Protein AF-A0AAU1R7R8-F1 (afdb_monomer)

Nearest PDB structures (foldseek):
  7cbn-assembly1_A  TM=7.088E-01  e=3.903E-16  Akkermansia muciniphila ATCC BAA-835
  5bro-assembly1_A-2  TM=7.499E-01  e=7.956E-14  Homo sapiens
  1o7a-assembly3_E  TM=7.215E-01  e=5.336E-13  Homo sapiens
  3lmy-assembly1_A-2  TM=7.085E-01  e=6.311E-13  Homo sapiens
  2gjx-assembly1_B  TM=6.830E-01  e=4.265E-13  Homo sapiens

Structure (mmCIF, N/CA/C/O backbone):
data_AF-A0AAU1R7R8-F1
#
_entry.id   AF-A0AAU1R7R8-F1
#
loop_
_atom_site.group_PDB
_atom_site.id
_atom_site.type_symbol
_atom_site.label_atom_id
_atom_site.label_alt_id
_atom_site.label_comp_id
_atom_site.label_asym_id
_atom_site.label_entity_id
_atom_site.label_seq_id
_atom_site.pdbx_PDB_ins_code
_atom_site.Cartn_x
_atom_site.Cartn_y
_atom_site.Cartn_z
_atom_site.occupancy
_atom_site.B_iso_or_equiv
_atom_site.auth_seq_id
_atom_site.auth_comp_id
_atom_site.auth_asym_id
_atom_site.auth_atom_id
_atom_site.pdbx_PDB_model_num
ATOM 1 N N . MET A 1 1 ? -66.236 19.841 -55.325 1.00 44.25 1 MET A N 1
ATOM 2 C CA . MET A 1 1 ? -66.034 19.685 -56.785 1.00 44.25 1 MET A CA 1
ATOM 3 C C . MET A 1 1 ? -65.701 21.058 -57.347 1.00 44.25 1 MET A C 1
ATOM 5 O O . MET A 1 1 ? -66.390 21.982 -56.932 1.00 44.25 1 MET A O 1
ATOM 9 N N . LYS A 1 2 ? -64.715 21.169 -58.260 1.00 31.19 2 LYS A N 1
ATOM 10 C CA . LYS A 1 2 ? -64.078 22.406 -58.794 1.00 31.19 2 LYS A CA 1
ATOM 11 C C . LYS A 1 2 ? -62.864 22.861 -57.959 1.00 31.19 2 LYS A C 1
ATOM 13 O O . LYS A 1 2 ? -62.987 22.925 -56.746 1.00 31.19 2 LYS A O 1
ATOM 18 N N . LEU A 1 3 ? -61.684 23.166 -58.505 1.00 31.12 3 LEU A N 1
ATOM 19 C CA . LEU A 1 3 ? -61.223 23.352 -59.894 1.00 31.12 3 LEU A CA 1
ATOM 20 C C . LEU A 1 3 ? -59.675 23.210 -59.940 1.00 31.12 3 LEU A C 1
ATOM 22 O O . LEU A 1 3 ? -59.038 23.505 -58.928 1.00 31.12 3 LEU A O 1
ATOM 26 N N . PRO A 1 4 ? -59.065 22.823 -61.080 1.00 43.25 4 PRO A N 1
ATOM 27 C CA . PRO A 1 4 ? -57.619 22.853 -61.305 1.00 43.25 4 PRO A CA 1
ATOM 28 C C . PRO A 1 4 ? -57.137 24.091 -62.098 1.00 43.25 4 PRO A C 1
ATOM 30 O O . PRO A 1 4 ? -57.886 24.661 -62.881 1.00 43.25 4 PRO A O 1
ATOM 33 N N . VAL A 1 5 ? -55.845 24.398 -61.903 1.00 35.56 5 VAL A N 1
ATOM 34 C CA . VAL A 1 5 ? -54.787 24.791 -62.873 1.00 35.56 5 VAL A CA 1
ATOM 35 C C . VAL A 1 5 ? -54.977 26.016 -63.790 1.00 35.56 5 VAL A C 1
ATOM 37 O O . VAL A 1 5 ? -55.821 26.017 -64.677 1.00 35.56 5 VAL A O 1
ATOM 40 N N . ALA A 1 6 ? -54.011 26.950 -63.719 1.00 33.62 6 ALA A N 1
ATOM 41 C CA . ALA A 1 6 ? -53.386 27.578 -64.894 1.00 33.62 6 ALA A CA 1
ATOM 42 C C . ALA A 1 6 ? -51.963 28.106 -64.588 1.00 33.62 6 ALA A C 1
ATOM 44 O O . ALA A 1 6 ? -51.701 28.660 -63.524 1.00 33.62 6 ALA A O 1
ATOM 45 N N . PHE A 1 7 ? -51.071 27.883 -65.556 1.00 33.09 7 PHE A N 1
ATOM 46 C CA . PHE A 1 7 ? -49.653 28.252 -65.670 1.00 33.09 7 PHE A CA 1
ATOM 47 C C . PHE A 1 7 ? -49.442 29.743 -66.010 1.00 33.09 7 PHE A C 1
ATOM 49 O O . PHE A 1 7 ? -50.299 30.347 -66.650 1.00 33.09 7 PHE A O 1
ATOM 56 N N . GLY A 1 8 ? -48.247 30.286 -65.740 1.00 29.31 8 GLY A N 1
ATOM 57 C CA . GLY A 1 8 ? -47.770 31.520 -66.385 1.00 29.31 8 GLY A CA 1
ATOM 58 C C . GLY A 1 8 ? -46.436 32.037 -65.839 1.00 29.31 8 GLY A C 1
ATOM 59 O O . GLY A 1 8 ? -46.322 32.324 -64.655 1.00 29.31 8 GLY A O 1
ATOM 60 N N . ALA A 1 9 ? -45.427 32.131 -66.705 1.00 31.39 9 ALA A N 1
ATOM 61 C CA . ALA A 1 9 ? -44.036 32.460 -66.401 1.00 31.39 9 ALA A CA 1
ATOM 62 C C . ALA A 1 9 ? -43.653 33.918 -66.748 1.00 31.39 9 ALA A C 1
ATOM 64 O O . ALA A 1 9 ? -44.337 34.567 -67.531 1.00 31.39 9 ALA A O 1
ATOM 65 N N . LEU A 1 10 ? -42.459 34.304 -66.265 1.00 30.39 10 LEU A N 1
ATOM 66 C CA . LEU A 1 10 ? -41.498 35.294 -66.798 1.00 30.39 10 LEU A CA 1
ATOM 67 C C . LEU A 1 10 ? -41.725 36.811 -66.608 1.00 30.39 10 LEU A C 1
ATOM 69 O O . LEU A 1 10 ? -42.602 37.416 -67.207 1.00 30.39 10 LEU A O 1
ATOM 73 N N . GLY A 1 11 ? -40.721 37.426 -65.962 1.00 27.00 11 GLY A N 1
ATOM 74 C CA . GLY A 1 11 ? -40.004 38.584 -66.516 1.00 27.00 11 GLY A CA 1
ATOM 75 C C . GLY A 1 11 ? -40.272 39.946 -65.867 1.00 27.00 11 GLY A C 1
ATOM 76 O O . GLY A 1 11 ? -41.370 40.475 -65.967 1.00 27.00 11 GLY A O 1
ATOM 77 N N . GLY A 1 12 ? -39.237 40.569 -65.289 1.00 30.03 12 GLY A N 1
ATOM 78 C CA . GLY A 1 12 ? -39.280 41.994 -64.932 1.00 30.03 12 GLY A CA 1
ATOM 79 C C . GLY A 1 12 ? -38.173 42.446 -63.980 1.00 30.03 12 GLY A C 1
ATOM 80 O O . GLY A 1 12 ? -38.240 42.196 -62.785 1.00 30.03 12 GLY A O 1
ATOM 81 N N . LEU A 1 13 ? -37.155 43.100 -64.540 1.00 30.23 13 LEU A N 1
ATOM 82 C CA . LEU A 1 13 ? -35.967 43.673 -63.897 1.00 30.23 13 LEU A CA 1
ATOM 83 C C . LEU A 1 13 ? -36.256 44.996 -63.142 1.00 30.23 13 LEU A C 1
ATOM 85 O O . LEU A 1 13 ? -37.151 45.737 -63.531 1.00 30.23 13 LEU A O 1
ATOM 89 N N . LEU A 1 14 ? -35.331 45.332 -62.225 1.00 29.95 14 LEU A N 1
ATOM 90 C CA . LEU A 1 14 ? -34.889 46.674 -61.776 1.00 29.95 14 LEU A CA 1
ATOM 91 C C . LEU A 1 14 ? -35.801 47.532 -60.872 1.00 29.95 14 LEU A C 1
ATOM 93 O O . LEU A 1 14 ? -36.750 48.147 -61.339 1.00 29.95 14 LEU A O 1
ATOM 97 N N . LEU A 1 15 ? -35.336 47.783 -59.637 1.00 30.42 15 LEU A N 1
ATOM 98 C CA . LEU A 1 15 ? -34.862 49.124 -59.247 1.00 30.42 15 LEU A CA 1
ATOM 99 C C . LEU A 1 15 ? -33.978 49.079 -57.983 1.00 30.42 15 LEU A C 1
ATOM 101 O O . LEU A 1 15 ? -34.326 48.463 -56.979 1.00 30.42 15 LEU A O 1
ATOM 105 N N . CYS A 1 16 ? -32.828 49.751 -58.049 1.00 30.08 16 CYS A N 1
ATOM 106 C CA . CYS A 1 16 ? -31.901 49.983 -56.943 1.00 30.08 16 CYS A CA 1
ATOM 107 C C . CYS A 1 16 ? -32.444 51.024 -55.950 1.00 30.08 16 CYS A C 1
ATOM 109 O O . CYS A 1 16 ? -32.874 52.089 -56.381 1.00 30.08 16 CYS A O 1
ATOM 111 N N . ALA A 1 17 ? -32.275 50.792 -54.644 1.00 34.56 17 ALA A N 1
ATOM 112 C CA . ALA A 1 17 ? -31.992 51.845 -53.662 1.00 34.56 17 ALA A CA 1
ATOM 113 C C . ALA A 1 17 ? -31.405 51.227 -52.381 1.00 34.56 17 ALA A C 1
ATOM 115 O O . ALA A 1 17 ? -31.985 50.325 -51.781 1.00 34.56 17 ALA A O 1
ATOM 116 N N . ALA A 1 18 ? -30.223 51.700 -51.997 1.00 38.34 18 ALA A N 1
ATOM 117 C CA . ALA A 1 18 ? -29.462 51.267 -50.834 1.00 38.34 18 ALA A CA 1
ATOM 118 C C . ALA A 1 18 ? -30.016 51.865 -49.533 1.00 38.34 18 ALA A C 1
ATOM 120 O O . ALA A 1 18 ? -30.247 53.069 -49.494 1.00 38.34 18 ALA A O 1
ATOM 121 N N . VAL A 1 19 ? -30.108 51.075 -48.453 1.00 35.91 19 VAL A N 1
ATOM 122 C CA . VAL A 1 19 ? -30.115 51.593 -47.072 1.00 35.91 19 VAL A CA 1
ATOM 123 C C . VAL A 1 19 ? -29.384 50.626 -46.128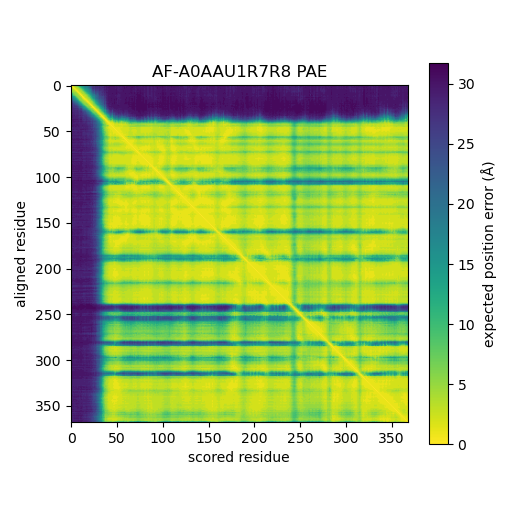 1.00 35.91 19 VAL A C 1
ATOM 125 O O . VAL A 1 19 ? -29.780 49.481 -45.956 1.00 35.91 19 VAL A O 1
ATOM 128 N N . ALA A 1 20 ? -28.302 51.160 -45.554 1.00 35.00 20 ALA A N 1
ATOM 129 C CA . ALA A 1 20 ? -27.647 50.882 -44.274 1.00 35.00 20 ALA A CA 1
ATOM 130 C C . ALA A 1 20 ? -27.518 49.429 -43.768 1.00 35.00 20 ALA A C 1
ATOM 132 O O . ALA A 1 20 ? -28.454 48.815 -43.262 1.00 35.00 20 ALA A O 1
ATOM 133 N N . ALA A 1 21 ? -26.269 48.959 -43.744 1.00 40.81 21 ALA A N 1
ATOM 134 C CA . ALA A 1 21 ? -25.833 47.878 -42.875 1.00 40.81 21 ALA A CA 1
ATOM 135 C C . ALA A 1 21 ? -25.904 48.314 -41.399 1.00 40.81 21 ALA A C 1
ATOM 137 O O . ALA A 1 21 ? -25.205 49.240 -40.990 1.00 40.81 21 ALA A O 1
ATOM 138 N N . SER A 1 22 ? -26.686 47.601 -40.588 1.00 37.16 22 SER A N 1
ATOM 139 C CA . SER A 1 22 ? -26.491 47.544 -39.138 1.00 37.16 22 SER A CA 1
ATOM 140 C C . SER A 1 22 ? -26.213 46.097 -38.739 1.00 37.16 22 SER A C 1
ATOM 142 O O . SER A 1 22 ? -27.110 45.255 -38.705 1.00 37.16 22 SER A O 1
ATOM 144 N N . SER A 1 23 ? -24.947 45.798 -38.466 1.00 40.59 23 SER A N 1
ATOM 145 C CA . SER A 1 23 ? -24.507 44.535 -37.883 1.00 40.59 23 SER A CA 1
ATOM 146 C C . SER A 1 23 ? -24.942 44.464 -36.417 1.00 40.59 23 SER A C 1
ATOM 148 O O . SER A 1 23 ? -24.311 45.074 -35.553 1.00 40.59 23 SER A O 1
ATOM 150 N N . ALA A 1 24 ? -26.001 43.713 -36.125 1.00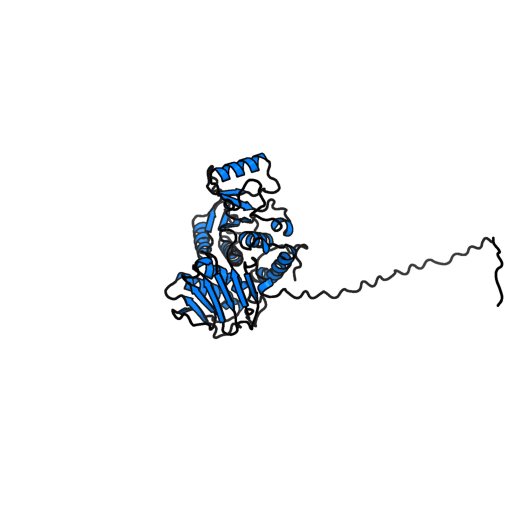 38.12 24 ALA A N 1
ATOM 151 C CA . ALA A 1 24 ? -26.260 43.235 -34.773 1.00 38.12 24 ALA A CA 1
ATOM 152 C C . ALA A 1 24 ? -25.448 41.944 -34.561 1.00 38.12 24 ALA A C 1
ATOM 154 O O . ALA A 1 24 ? -25.589 4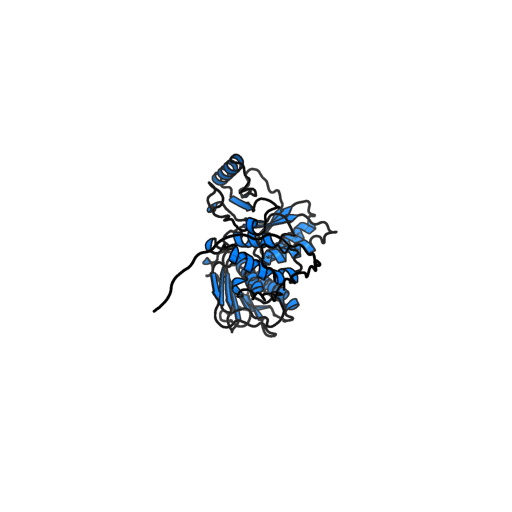1.016 -35.362 1.00 38.12 24 ALA A O 1
ATOM 155 N N . PRO A 1 25 ? -24.588 41.840 -33.534 1.00 42.41 25 PRO A N 1
ATOM 156 C CA . PRO A 1 25 ? -23.961 40.569 -33.227 1.00 42.41 25 PRO A CA 1
ATOM 157 C C . PRO A 1 25 ? -25.031 39.634 -32.658 1.00 42.41 25 PRO A C 1
ATOM 159 O O . PRO A 1 25 ? -25.711 39.957 -31.683 1.00 42.41 25 PRO A O 1
ATOM 162 N N . ALA A 1 26 ? -25.176 38.465 -33.279 1.00 40.75 26 ALA A N 1
ATOM 163 C CA . ALA A 1 26 ? -25.885 37.342 -32.696 1.00 40.75 26 ALA A CA 1
ATOM 164 C C . ALA A 1 26 ? -25.182 36.976 -31.382 1.00 40.75 26 ALA A C 1
ATOM 166 O O . ALA A 1 26 ? -24.113 36.365 -31.376 1.00 40.75 26 ALA A O 1
ATOM 167 N N . GLY A 1 27 ? -25.762 37.401 -30.260 1.00 38.25 27 GLY A N 1
ATOM 168 C CA . GLY A 1 27 ? -25.373 36.929 -28.943 1.00 38.25 27 GLY A CA 1
ATOM 169 C C . GLY A 1 27 ? -25.671 35.440 -28.862 1.00 38.25 27 GLY A C 1
ATOM 170 O O . GLY A 1 27 ? -26.793 35.043 -28.558 1.00 38.25 27 GLY A O 1
ATOM 171 N N . HIS A 1 28 ? -24.668 34.610 -29.151 1.00 42.62 28 HIS A N 1
ATOM 172 C CA . HIS A 1 28 ? -24.664 33.225 -28.715 1.00 42.62 28 HIS A CA 1
ATOM 173 C C . HIS A 1 28 ? -24.770 33.240 -27.190 1.00 42.62 28 HIS A C 1
ATOM 175 O O . HIS A 1 28 ? -23.800 33.522 -26.486 1.00 42.62 28 HIS A O 1
ATOM 181 N N . LEU A 1 29 ? -25.969 32.953 -26.684 1.00 40.88 29 LEU A N 1
ATOM 182 C CA . LEU A 1 29 ? -26.175 32.533 -25.309 1.00 40.88 29 LEU A CA 1
ATOM 183 C C . LEU A 1 29 ? -25.394 31.227 -25.128 1.00 40.88 29 LEU A C 1
ATOM 185 O O . LEU A 1 29 ? -25.905 30.135 -25.366 1.00 40.88 29 LEU A O 1
ATOM 189 N N . LEU A 1 30 ? -24.123 31.349 -24.746 1.00 43.97 30 LEU A N 1
ATOM 190 C CA . LEU A 1 30 ? -23.393 30.280 -24.090 1.00 43.97 30 LEU A CA 1
ATOM 191 C C . LEU A 1 30 ? -24.144 30.020 -22.788 1.00 43.97 30 LEU A C 1
ATOM 193 O O . LEU A 1 30 ? -23.977 30.737 -21.803 1.00 43.97 30 LEU A O 1
ATOM 197 N N . GLY A 1 31 ? -25.034 29.029 -22.814 1.00 38.53 31 GLY A N 1
ATOM 198 C CA . GLY A 1 31 ? -25.592 28.467 -21.599 1.00 38.53 31 GLY A CA 1
ATOM 199 C C . GLY A 1 31 ? -24.421 28.082 -20.707 1.00 38.53 31 GLY A C 1
ATOM 200 O O . GLY A 1 31 ? -23.632 27.209 -21.064 1.00 38.53 31 GLY A O 1
ATOM 201 N N . SER A 1 32 ? -24.275 28.784 -19.585 1.00 48.25 32 SER A N 1
ATOM 202 C CA . SER A 1 32 ? -23.367 28.395 -18.516 1.00 48.25 32 SER A CA 1
ATOM 203 C C . SER A 1 32 ? -23.783 26.994 -18.084 1.00 48.25 32 SER A C 1
ATOM 205 O O . SER A 1 32 ? -24.792 26.819 -17.398 1.00 48.25 32 SER A O 1
ATOM 207 N N . ALA A 1 33 ? -23.072 25.978 -18.575 1.00 50.25 33 ALA A N 1
ATOM 208 C CA . ALA A 1 33 ? -23.230 24.625 -18.090 1.00 50.25 33 ALA A CA 1
ATOM 209 C C . ALA A 1 33 ? -22.850 24.671 -16.611 1.00 50.25 33 ALA A C 1
ATOM 211 O O . ALA A 1 33 ? -21.684 24.875 -16.268 1.00 50.25 33 ALA A O 1
ATOM 212 N N . ALA A 1 34 ? -23.852 24.554 -15.737 1.00 42.47 34 ALA A N 1
ATOM 213 C CA . ALA A 1 34 ? -23.620 24.418 -14.311 1.00 42.47 34 ALA A CA 1
ATOM 214 C C . ALA A 1 34 ? -22.564 23.317 -14.108 1.00 42.47 34 ALA A C 1
ATOM 216 O O . ALA A 1 34 ? -22.667 22.269 -14.757 1.00 42.47 34 ALA A O 1
ATOM 217 N N . PRO A 1 35 ? -21.536 23.535 -13.268 1.00 47.06 35 PRO A N 1
ATOM 218 C CA . PRO A 1 35 ? -20.501 22.537 -13.067 1.00 47.06 35 PRO A CA 1
ATOM 219 C C . PRO A 1 35 ? -21.172 21.239 -12.622 1.00 47.06 35 PRO A C 1
ATOM 221 O O . PRO A 1 35 ? -21.843 21.197 -11.587 1.00 47.06 35 PRO A O 1
ATOM 224 N N . VAL A 1 36 ? -21.028 20.188 -13.431 1.00 49.47 36 VAL A N 1
ATOM 225 C CA . VAL A 1 36 ? -21.497 18.849 -13.083 1.00 49.47 36 VAL A CA 1
ATOM 226 C C . VAL A 1 36 ? -20.753 18.460 -11.812 1.00 49.47 36 VAL A C 1
ATOM 228 O O . VAL A 1 36 ? -19.554 18.184 -11.846 1.00 49.47 36 VAL A O 1
ATOM 231 N N . ARG A 1 37 ? -21.444 18.480 -10.666 1.00 52.53 37 ARG A N 1
ATOM 232 C CA . ARG A 1 37 ? -20.893 17.973 -9.408 1.00 52.53 37 ARG A CA 1
ATOM 233 C C . ARG A 1 37 ? -20.656 16.480 -9.585 1.00 52.53 37 ARG A C 1
ATOM 235 O O . ARG A 1 37 ? -21.591 15.689 -9.480 1.00 52.53 37 ARG A O 1
ATOM 242 N N . ARG A 1 38 ? -19.414 16.090 -9.873 1.00 59.66 38 ARG A N 1
ATOM 243 C CA . ARG A 1 38 ? -19.038 14.677 -9.925 1.00 59.66 38 ARG A CA 1
ATOM 244 C C . ARG A 1 38 ? -19.156 14.099 -8.521 1.00 59.66 38 ARG A C 1
ATOM 246 O O . ARG A 1 38 ? -18.477 14.535 -7.593 1.00 59.66 38 ARG A O 1
ATOM 253 N N . THR A 1 39 ? -20.034 13.119 -8.358 1.00 64.25 39 THR A N 1
ATOM 254 C CA . THR A 1 39 ? -20.097 12.318 -7.138 1.00 64.25 39 THR A CA 1
ATOM 255 C C . THR A 1 39 ? -18.871 11.415 -7.088 1.00 64.25 39 THR A C 1
ATOM 257 O O . THR A 1 39 ? -18.620 10.668 -8.032 1.00 64.25 39 THR A O 1
ATOM 260 N N . ALA A 1 40 ? -18.100 11.472 -6.001 1.00 68.44 40 ALA A N 1
ATOM 261 C CA . ALA A 1 40 ? -16.952 10.587 -5.828 1.00 68.44 40 ALA A CA 1
ATOM 262 C C . ALA A 1 40 ? -17.398 9.102 -5.834 1.00 68.44 40 ALA A C 1
ATOM 264 O O . ALA A 1 40 ? -18.456 8.813 -5.266 1.00 68.44 40 ALA A O 1
ATOM 265 N N . PRO A 1 41 ? -16.601 8.159 -6.392 1.00 79.12 41 PRO A N 1
ATOM 266 C CA . PRO A 1 41 ? -16.937 6.724 -6.461 1.00 79.12 41 PRO A CA 1
ATOM 267 C C . PRO A 1 41 ? -17.309 6.120 -5.101 1.00 79.12 41 PRO A C 1
ATOM 269 O O . PRO A 1 41 ? -17.001 6.713 -4.074 1.00 79.12 41 PRO A O 1
ATOM 272 N N . ALA A 1 42 ? -17.909 4.933 -5.013 1.00 88.19 42 ALA A N 1
ATOM 273 C CA . ALA A 1 42 ? -18.136 4.318 -3.696 1.00 88.19 42 ALA A CA 1
ATOM 274 C C . ALA A 1 42 ? -16.796 4.048 -2.962 1.00 88.19 42 ALA A C 1
ATOM 276 O O . ALA A 1 42 ? -15.793 3.809 -3.632 1.00 88.19 42 ALA A O 1
ATOM 277 N N . PRO A 1 43 ? -16.719 4.052 -1.614 1.00 89.50 43 PRO A N 1
ATOM 278 C CA . PRO A 1 43 ? -15.447 3.958 -0.878 1.00 89.50 43 PRO A CA 1
ATOM 279 C C . PRO A 1 43 ? -14.515 2.811 -1.310 1.00 89.50 43 PRO A C 1
ATOM 281 O O . PRO A 1 43 ? -13.334 3.043 -1.563 1.00 89.50 43 PRO A O 1
ATOM 284 N N . TYR A 1 44 ? -15.043 1.595 -1.484 1.00 93.50 44 TYR A N 1
ATOM 285 C CA . TYR A 1 44 ? -14.264 0.440 -1.957 1.00 93.50 44 TYR A CA 1
ATOM 286 C C . TYR A 1 44 ? -13.784 0.582 -3.407 1.00 93.50 44 TYR A C 1
ATOM 288 O O . TYR A 1 44 ? -12.729 0.067 -3.764 1.00 93.50 44 TYR A O 1
ATOM 296 N N . GLN A 1 45 ? -14.509 1.346 -4.225 1.00 91.69 45 GLN A N 1
ATOM 297 C CA . GLN A 1 45 ? -14.137 1.692 -5.596 1.00 91.69 45 GLN A CA 1
ATOM 298 C C . GLN A 1 45 ? -13.177 2.884 -5.658 1.00 91.69 45 GLN A C 1
ATOM 300 O O . GLN A 1 45 ? -13.019 3.457 -6.724 1.00 91.69 45 GLN A O 1
ATOM 305 N N . ARG A 1 46 ? -12.569 3.312 -4.543 1.00 93.44 46 ARG A N 1
ATOM 306 C CA . ARG A 1 46 ? -11.521 4.351 -4.525 1.00 93.44 46 ARG A CA 1
ATOM 307 C C . ARG A 1 46 ? -10.135 3.780 -4.242 1.00 93.44 46 ARG A C 1
ATOM 309 O O . ARG A 1 46 ? -9.160 4.521 -4.323 1.00 93.44 46 ARG A O 1
ATOM 316 N N . ILE A 1 47 ? -10.034 2.502 -3.872 1.00 97.25 47 ILE A N 1
ATOM 317 C CA . ILE A 1 47 ? -8.779 1.901 -3.411 1.00 97.25 47 ILE A CA 1
ATOM 318 C C . ILE A 1 47 ? -7.820 1.725 -4.596 1.00 97.25 47 ILE A C 1
ATOM 320 O O . ILE A 1 47 ? -8.185 1.183 -5.641 1.00 97.25 47 ILE A O 1
ATOM 324 N N . VAL A 1 48 ? -6.582 2.181 -4.412 1.00 97.69 48 VAL A N 1
ATOM 325 C CA . VAL A 1 48 ? -5.465 1.962 -5.337 1.00 97.69 48 VAL A CA 1
ATOM 326 C C . VAL A 1 48 ? -4.307 1.342 -4.551 1.00 97.69 48 VAL A C 1
ATOM 328 O O . VAL A 1 48 ? -3.888 1.922 -3.548 1.00 97.69 48 VAL A O 1
ATOM 331 N N . PRO A 1 49 ? -3.733 0.204 -4.960 1.00 98.44 49 PRO A N 1
ATOM 332 C CA . PRO A 1 49 ? -4.184 -0.696 -6.026 1.00 98.44 49 PRO A CA 1
ATOM 333 C C . PRO A 1 49 ? -5.600 -1.259 -5.840 1.00 98.44 49 PRO A C 1
ATOM 335 O O . PRO A 1 49 ? -6.036 -1.433 -4.701 1.00 98.44 49 PRO A O 1
ATOM 338 N N . ALA A 1 50 ? -6.275 -1.603 -6.939 1.00 98.25 50 ALA A N 1
ATOM 339 C CA . ALA A 1 50 ? -7.537 -2.345 -6.932 1.00 98.25 50 ALA A CA 1
ATOM 340 C C . ALA A 1 50 ? -7.361 -3.676 -6.171 1.00 98.25 50 ALA A C 1
ATOM 342 O O . ALA A 1 50 ? -6.483 -4.465 -6.541 1.00 98.25 50 ALA A O 1
ATOM 343 N N . PRO A 1 51 ? -8.142 -3.956 -5.116 1.00 98.25 51 PRO A N 1
ATOM 344 C CA . PRO A 1 51 ? -7.981 -5.201 -4.378 1.00 98.25 51 PRO A CA 1
ATOM 345 C C . PRO A 1 51 ? -8.356 -6.432 -5.205 1.00 98.25 51 PRO A C 1
ATOM 347 O O . PRO A 1 51 ? -9.177 -6.343 -6.117 1.00 98.25 51 PRO A O 1
ATOM 350 N N . ALA A 1 52 ? -7.807 -7.593 -4.840 1.00 97.75 52 ALA A N 1
ATOM 351 C CA . ALA A 1 52 ? -8.145 -8.856 -5.500 1.00 97.75 52 ALA A CA 1
ATOM 352 C C . ALA A 1 52 ? -9.643 -9.205 -5.409 1.00 97.75 52 ALA A C 1
ATOM 354 O O . ALA A 1 52 ? -10.219 -9.694 -6.379 1.00 97.75 52 ALA A O 1
ATOM 355 N N . ALA A 1 53 ? -10.280 -8.929 -4.268 1.00 97.94 53 ALA A N 1
ATOM 356 C CA . ALA A 1 53 ? -11.721 -9.053 -4.090 1.00 97.94 53 ALA A CA 1
ATOM 357 C C . ALA A 1 53 ? -12.256 -8.013 -3.097 1.00 97.94 53 ALA A C 1
ATOM 359 O O . ALA A 1 53 ? -11.652 -7.753 -2.052 1.00 97.94 53 ALA A O 1
ATOM 360 N N . VAL A 1 54 ? -13.433 -7.462 -3.403 1.00 97.69 54 VAL A N 1
ATOM 361 C CA . VAL A 1 54 ? -14.185 -6.553 -2.530 1.00 97.69 54 VAL A CA 1
ATOM 362 C C . VAL A 1 54 ? -15.626 -7.039 -2.394 1.00 97.69 54 VAL A C 1
ATOM 364 O O . VAL A 1 54 ? -16.234 -7.467 -3.370 1.00 97.69 54 VAL A O 1
ATOM 367 N N . ALA A 1 55 ? -16.175 -6.953 -1.187 1.00 97.50 55 ALA A N 1
ATOM 368 C CA . ALA A 1 55 ? -17.571 -7.257 -0.887 1.00 97.50 55 ALA A CA 1
ATOM 369 C C . ALA A 1 55 ? -18.141 -6.151 0.020 1.00 97.50 55 ALA A C 1
ATOM 371 O O . ALA A 1 55 ? -18.149 -6.313 1.241 1.00 97.50 55 ALA A O 1
ATOM 372 N N . PRO A 1 56 ? -18.537 -4.995 -0.545 1.00 96.88 56 PRO A N 1
ATOM 373 C CA . PRO A 1 56 ? -19.186 -3.925 0.213 1.00 96.88 56 PRO A CA 1
ATOM 374 C C . PRO A 1 56 ? -20.531 -4.392 0.785 1.00 96.88 56 PRO A C 1
ATOM 376 O O . PRO A 1 56 ? -21.258 -5.119 0.108 1.00 96.88 56 PRO A O 1
ATOM 379 N N . GLY A 1 57 ? -20.900 -3.939 1.982 1.00 94.06 57 GLY A N 1
ATOM 380 C CA . GLY A 1 57 ? -22.214 -4.236 2.558 1.00 94.06 57 GLY A CA 1
ATOM 381 C C . GLY A 1 57 ? -22.301 -3.981 4.060 1.00 94.06 57 GLY A C 1
ATOM 382 O O . GLY A 1 57 ? -21.288 -3.962 4.747 1.00 94.06 57 GLY A O 1
ATOM 383 N N . GLY A 1 58 ? -23.527 -3.815 4.562 1.00 93.56 58 GLY A N 1
ATOM 384 C CA . GLY A 1 58 ? -23.782 -3.540 5.979 1.00 93.56 58 GLY A CA 1
ATOM 385 C C . GLY A 1 58 ? -23.404 -2.116 6.418 1.00 93.56 58 GLY A C 1
ATOM 386 O O . GLY A 1 58 ? -22.938 -1.306 5.605 1.00 93.56 58 GLY A O 1
ATOM 387 N N . PRO A 1 59 ? -23.651 -1.775 7.693 1.00 94.31 59 PRO A N 1
ATOM 388 C CA . PRO A 1 59 ? -23.162 -0.532 8.277 1.00 94.31 59 PRO A CA 1
ATOM 389 C C . PRO A 1 59 ? -21.631 -0.565 8.408 1.00 94.31 59 PRO A C 1
ATOM 391 O O . PRO A 1 59 ? -21.000 -1.616 8.393 1.00 94.31 59 PRO A O 1
ATOM 394 N N . GLY A 1 60 ? -21.021 0.615 8.486 1.00 94.88 60 GLY A N 1
ATOM 395 C CA . GLY A 1 60 ? -19.580 0.765 8.672 1.00 94.88 60 GLY A CA 1
ATOM 396 C C . GLY A 1 60 ? -19.196 1.112 10.107 1.00 94.88 60 GLY A C 1
ATOM 397 O O . GLY A 1 60 ? -20.054 1.453 10.923 1.00 94.88 60 GLY A O 1
ATOM 398 N N . TYR A 1 61 ? -17.892 1.134 10.381 1.00 96.19 61 TYR A N 1
ATOM 399 C CA . TYR A 1 61 ? -17.365 1.465 11.701 1.00 96.19 61 TYR A CA 1
ATOM 400 C C . TYR A 1 61 ? -16.970 2.942 11.795 1.00 96.19 61 TYR A C 1
ATOM 402 O O . TYR A 1 61 ? -16.149 3.428 11.011 1.00 96.19 61 TYR A O 1
ATOM 410 N N . THR A 1 62 ? -17.507 3.668 12.780 1.00 95.25 62 THR A N 1
ATOM 411 C CA . THR A 1 62 ? -17.142 5.074 13.028 1.00 95.25 62 THR A CA 1
ATOM 412 C C . THR A 1 62 ? -16.115 5.180 14.148 1.00 95.25 62 THR A C 1
ATOM 414 O O . THR A 1 62 ? -16.394 4.834 15.295 1.00 95.25 62 THR A O 1
ATOM 417 N N . LEU A 1 63 ? -14.932 5.718 13.838 1.00 93.38 63 LEU A N 1
ATOM 418 C CA . LEU A 1 63 ? -13.896 5.956 14.842 1.00 93.38 63 LEU A CA 1
ATOM 419 C C . LEU A 1 63 ? -14.328 7.064 15.811 1.00 93.38 63 LEU A C 1
ATOM 421 O O . LEU A 1 63 ? -14.768 8.138 15.394 1.00 93.38 63 LEU A O 1
ATOM 425 N N . GLY A 1 64 ? -14.121 6.830 17.105 1.00 92.56 64 GLY A N 1
ATOM 426 C CA . GLY A 1 64 ? -14.446 7.776 18.167 1.00 92.56 64 GLY A CA 1
ATOM 427 C C . GLY A 1 64 ? -13.392 7.831 19.277 1.00 92.56 64 GLY A C 1
ATOM 428 O O . GLY A 1 64 ? -12.383 7.124 19.230 1.00 92.56 64 GLY A O 1
ATOM 429 N N . PRO A 1 65 ? -13.610 8.656 20.318 1.00 92.94 65 PRO A N 1
ATOM 430 C CA . PRO A 1 65 ? -12.644 8.845 21.406 1.00 92.94 65 PRO A CA 1
ATOM 431 C C . PRO A 1 65 ? -12.293 7.567 22.180 1.00 92.94 65 PRO A C 1
ATOM 433 O O . PRO A 1 65 ? -11.230 7.502 22.791 1.00 92.94 65 PRO A O 1
ATOM 436 N N . ARG A 1 66 ? -13.176 6.558 22.152 1.00 94.06 66 ARG A N 1
ATOM 437 C CA . ARG A 1 66 ? -12.989 5.261 22.822 1.00 94.06 66 ARG A CA 1
ATOM 438 C C . ARG A 1 66 ? -12.421 4.173 21.910 1.00 94.06 66 ARG A C 1
ATOM 440 O O . ARG A 1 66 ? -12.202 3.065 22.381 1.00 94.06 66 ARG A O 1
ATOM 447 N N . THR A 1 67 ? -12.208 4.451 20.624 1.00 95.94 67 THR A N 1
ATOM 448 C CA . THR A 1 67 ? -11.679 3.448 19.697 1.00 95.94 67 THR A CA 1
ATOM 449 C C . THR A 1 67 ? -10.258 3.055 20.100 1.00 95.94 67 THR A C 1
ATOM 451 O O . THR A 1 67 ? -9.373 3.907 20.190 1.00 95.94 67 THR A O 1
ATOM 454 N N . VAL A 1 68 ? -10.040 1.755 20.300 1.00 96.81 68 VAL A N 1
ATOM 455 C CA . VAL A 1 68 ? -8.743 1.147 20.626 1.00 96.81 68 VAL A CA 1
ATOM 456 C C . VAL A 1 68 ? -8.221 0.387 19.409 1.00 96.81 68 VAL A C 1
ATOM 458 O O . VAL A 1 68 ? -8.992 -0.253 18.692 1.00 96.81 68 VAL A O 1
ATOM 461 N N . ILE A 1 69 ? -6.907 0.436 19.182 1.00 98.00 69 ILE A N 1
ATOM 462 C CA . ILE A 1 69 ? -6.228 -0.432 18.216 1.00 98.00 69 ILE A CA 1
ATOM 463 C C . ILE A 1 69 ? -5.645 -1.619 18.982 1.00 98.00 69 ILE A C 1
ATOM 465 O O . ILE A 1 69 ? -4.771 -1.464 19.833 1.00 98.00 69 ILE A O 1
ATOM 469 N N . ARG A 1 70 ? -6.127 -2.818 18.676 1.00 97.88 70 ARG A N 1
ATOM 470 C CA . ARG A 1 70 ? -5.755 -4.069 19.326 1.00 97.88 70 ARG A CA 1
ATOM 471 C C . ARG A 1 70 ? -4.817 -4.877 18.452 1.00 97.88 70 ARG A C 1
ATOM 473 O O . ARG A 1 70 ? -5.200 -5.328 17.377 1.00 97.88 70 ARG A O 1
ATOM 480 N N . THR A 1 71 ? -3.612 -5.142 18.931 1.00 97.81 71 THR A N 1
ATOM 481 C CA . THR A 1 71 ? -2.593 -5.916 18.211 1.00 97.81 71 THR A CA 1
ATOM 482 C C . THR A 1 71 ? -2.445 -7.313 18.792 1.00 97.81 71 THR A C 1
ATOM 484 O O . THR A 1 71 ? -2.757 -7.552 19.961 1.00 97.81 71 THR A O 1
ATOM 487 N N . THR A 1 72 ? -2.025 -8.268 17.966 1.00 95.75 72 THR A N 1
ATOM 488 C CA . THR A 1 72 ? -1.728 -9.633 18.429 1.00 95.75 72 THR A CA 1
ATOM 489 C C . THR A 1 72 ? -0.669 -9.575 19.532 1.00 95.75 72 THR A C 1
ATOM 491 O O . THR A 1 72 ? 0.351 -8.906 19.358 1.00 95.75 72 THR A O 1
ATOM 494 N N . ALA A 1 73 ? -0.935 -10.217 20.672 1.00 94.25 73 ALA A N 1
ATOM 495 C CA . ALA A 1 73 ? -0.026 -10.208 21.815 1.00 94.25 73 ALA A CA 1
ATOM 496 C C . ALA A 1 73 ? 1.301 -10.917 21.510 1.00 94.25 73 ALA A C 1
ATOM 498 O O . ALA A 1 73 ? 1.348 -11.850 20.709 1.00 94.25 73 ALA A O 1
ATOM 499 N N . GLY A 1 74 ? 2.383 -10.466 22.150 1.00 93.31 74 GLY A N 1
ATOM 500 C CA . GLY A 1 74 ? 3.703 -11.090 22.011 1.00 93.31 74 GLY A CA 1
ATOM 501 C C . GLY A 1 74 ? 4.418 -10.782 20.691 1.00 93.31 74 GLY A C 1
ATOM 502 O O . GLY A 1 74 ? 5.470 -11.356 20.419 1.00 93.31 74 GLY A O 1
ATOM 503 N N . SER A 1 75 ? 3.889 -9.861 19.874 1.00 95.56 75 SER A N 1
ATOM 504 C CA . SER A 1 75 ? 4.531 -9.406 18.638 1.00 95.56 75 SER A CA 1
ATOM 505 C C . SER A 1 75 ? 4.781 -7.899 18.650 1.00 95.56 75 SER A C 1
ATOM 507 O O . SER A 1 75 ? 3.925 -7.093 18.271 1.00 95.56 75 SER A O 1
ATOM 509 N N . GLY A 1 76 ? 6.007 -7.512 19.019 1.00 96.75 76 GLY A N 1
ATOM 510 C CA . GLY A 1 76 ? 6.444 -6.111 18.981 1.00 96.75 76 GLY A CA 1
ATOM 511 C C . GLY A 1 76 ? 6.387 -5.498 17.576 1.00 96.75 76 GLY A C 1
ATOM 512 O O . GLY A 1 76 ? 6.129 -4.305 17.429 1.00 96.75 76 GLY A O 1
ATOM 513 N N . GLU A 1 77 ? 6.553 -6.317 16.533 1.00 97.38 77 GLU A N 1
ATOM 514 C CA . GLU A 1 77 ? 6.411 -5.892 15.139 1.00 97.38 77 GLU A CA 1
ATOM 515 C C . GLU A 1 77 ? 4.960 -5.502 14.811 1.00 97.38 77 GLU A C 1
ATOM 517 O O . GLU A 1 77 ? 4.721 -4.425 14.265 1.00 97.38 77 GLU A O 1
ATOM 522 N N . VAL A 1 78 ? 3.971 -6.307 15.220 1.00 98.19 78 VAL A N 1
ATOM 523 C CA . VAL A 1 78 ? 2.550 -5.970 15.017 1.00 98.19 78 VAL A CA 1
ATOM 524 C C . VAL A 1 78 ? 2.140 -4.770 15.868 1.00 98.19 78 VAL A C 1
ATOM 526 O O . VAL A 1 78 ? 1.401 -3.906 15.387 1.00 98.19 78 VAL A O 1
ATOM 529 N N . ARG A 1 79 ? 2.662 -4.657 17.097 1.00 98.12 79 ARG A N 1
ATOM 530 C CA . ARG A 1 79 ? 2.484 -3.455 17.924 1.00 98.12 79 ARG A CA 1
ATOM 531 C C . ARG A 1 79 ? 2.986 -2.202 17.200 1.00 98.12 79 ARG A C 1
ATOM 533 O O . ARG A 1 79 ? 2.275 -1.199 17.162 1.00 98.12 79 ARG A O 1
ATOM 540 N N . ALA A 1 80 ? 4.161 -2.265 16.572 1.00 98.19 80 ALA A N 1
ATOM 541 C CA . ALA A 1 80 ? 4.714 -1.150 15.805 1.00 98.19 80 ALA A CA 1
ATOM 542 C C . ALA A 1 80 ? 3.829 -0.761 14.605 1.00 98.19 80 ALA A C 1
ATOM 544 O O . ALA A 1 80 ? 3.639 0.432 14.364 1.00 98.19 80 ALA A O 1
ATOM 545 N N . ILE A 1 81 ? 3.230 -1.729 13.898 1.00 98.50 81 ILE A N 1
ATOM 546 C CA . ILE A 1 81 ? 2.245 -1.454 12.832 1.00 98.50 81 ILE A CA 1
ATOM 547 C C . ILE A 1 81 ? 1.025 -0.714 13.402 1.00 98.50 81 ILE A C 1
ATOM 549 O O . ILE A 1 81 ? 0.569 0.271 12.817 1.00 98.50 81 ILE A O 1
ATOM 553 N N . GLY A 1 82 ? 0.512 -1.157 14.555 1.00 98.12 82 GLY A N 1
ATOM 554 C CA . GLY A 1 82 ? -0.593 -0.496 15.251 1.00 98.12 82 GLY A CA 1
ATOM 555 C C . GLY A 1 82 ? -0.271 0.952 15.629 1.00 98.12 82 GLY A C 1
ATOM 556 O O . GLY A 1 82 ? -1.077 1.846 15.383 1.00 98.12 82 GLY A O 1
ATOM 557 N N . GLU A 1 83 ? 0.929 1.212 16.154 1.00 98.00 83 GLU A N 1
ATOM 558 C CA . GLU A 1 83 ? 1.369 2.571 16.509 1.00 98.00 83 GLU A CA 1
ATOM 559 C C . GLU A 1 83 ? 1.579 3.459 15.280 1.00 98.00 83 GLU A C 1
ATOM 561 O O . GLU A 1 83 ? 1.240 4.642 15.313 1.00 98.00 83 GLU A O 1
ATOM 566 N N . GLN A 1 84 ? 2.078 2.909 14.170 1.00 95.81 84 GLN A N 1
ATOM 567 C CA . GLN A 1 84 ? 2.167 3.640 12.904 1.00 95.81 84 GLN A CA 1
ATOM 568 C C . GLN A 1 84 ? 0.782 4.045 12.385 1.00 95.81 84 GLN A C 1
ATOM 570 O O . GLN A 1 84 ? 0.594 5.188 11.959 1.00 95.81 84 GLN A O 1
ATOM 575 N N . LEU A 1 85 ? -0.195 3.134 12.453 1.00 95.62 85 LEU A N 1
ATOM 576 C CA . LEU A 1 85 ? -1.583 3.422 12.094 1.00 95.62 85 LEU A CA 1
ATOM 577 C C . LEU A 1 85 ? -2.173 4.511 13.000 1.00 95.62 85 LEU A C 1
ATOM 579 O O . LEU A 1 85 ? -2.720 5.497 12.505 1.00 95.62 85 LEU A O 1
ATOM 583 N N . ALA A 1 86 ? -1.994 4.376 14.316 1.00 96.19 86 ALA A N 1
ATOM 584 C CA . ALA A 1 86 ? -2.448 5.356 15.295 1.00 96.19 86 ALA A CA 1
ATOM 585 C C . ALA A 1 86 ? -1.839 6.741 15.028 1.00 96.19 86 ALA A C 1
ATOM 587 O O . ALA A 1 86 ? -2.551 7.742 14.968 1.00 96.19 86 ALA A O 1
ATOM 588 N N . ALA A 1 87 ? -0.522 6.812 14.811 1.00 93.25 87 ALA A N 1
ATOM 589 C CA . ALA A 1 87 ? 0.201 8.055 14.559 1.00 93.25 87 ALA A CA 1
ATOM 590 C C . ALA A 1 87 ? -0.273 8.777 13.287 1.00 93.25 87 ALA A C 1
ATOM 592 O O . ALA A 1 87 ? -0.301 10.012 13.257 1.00 93.25 87 ALA A O 1
ATOM 593 N N . ALA A 1 88 ? -0.675 8.029 12.252 1.00 86.56 88 ALA A N 1
ATOM 594 C CA . ALA A 1 88 ? -1.221 8.598 11.023 1.00 86.56 88 ALA A CA 1
ATOM 595 C C . ALA A 1 88 ? -2.548 9.340 11.255 1.00 86.56 88 ALA A C 1
ATOM 597 O O . ALA A 1 88 ? -2.838 10.294 10.534 1.00 86.56 88 ALA A O 1
ATOM 598 N N . TRP A 1 89 ? -3.335 8.947 12.261 1.00 87.31 89 TRP A N 1
ATOM 599 C CA . TRP A 1 89 ? -4.666 9.510 12.505 1.00 87.31 89 TRP A CA 1
ATOM 600 C C . TRP A 1 89 ? -4.779 10.366 13.759 1.00 87.31 89 TRP A C 1
ATOM 602 O O . TRP A 1 89 ? -5.608 11.267 13.771 1.00 87.31 89 TRP A O 1
ATOM 612 N N . ARG A 1 90 ? -3.927 10.191 14.775 1.00 90.62 90 ARG A N 1
ATOM 613 C CA . ARG A 1 90 ? -3.885 11.080 15.954 1.00 90.62 90 ARG A CA 1
ATOM 614 C C . ARG A 1 90 ? -3.786 12.552 15.537 1.00 90.62 90 ARG A C 1
ATOM 616 O O . ARG A 1 90 ? -4.486 13.398 16.083 1.00 90.62 90 ARG A O 1
ATOM 623 N N . ARG A 1 91 ? -2.975 12.846 14.511 1.00 80.94 91 ARG A N 1
ATOM 624 C CA . ARG A 1 91 ? -2.806 14.207 13.975 1.00 80.94 91 ARG A CA 1
ATOM 625 C C . ARG A 1 91 ? -4.015 14.698 13.176 1.00 80.94 91 ARG A C 1
ATOM 627 O O . ARG A 1 91 ? -4.427 15.837 13.356 1.00 80.94 91 ARG A O 1
ATOM 634 N N . THR A 1 92 ? -4.578 13.857 12.312 1.00 80.19 92 THR A N 1
ATOM 635 C CA . THR A 1 92 ? -5.645 14.263 11.380 1.00 80.19 92 THR A CA 1
ATOM 636 C C . THR A 1 92 ? -7.032 14.216 12.021 1.00 80.19 92 THR A C 1
ATOM 638 O O . THR A 1 92 ? -7.816 15.147 11.869 1.00 80.19 92 THR A O 1
ATOM 641 N N . ALA A 1 93 ? -7.324 13.151 12.766 1.00 83.38 93 ALA A N 1
ATOM 642 C CA . ALA A 1 93 ? -8.616 12.894 13.391 1.00 83.38 93 ALA A CA 1
ATOM 643 C C . ALA A 1 93 ? -8.748 13.465 14.809 1.00 83.38 93 ALA A C 1
ATOM 645 O O . ALA A 1 93 ? -9.864 13.540 15.317 1.00 83.38 93 ALA A O 1
ATOM 646 N N . ARG A 1 94 ? -7.633 13.865 15.443 1.00 86.88 94 ARG A N 1
ATOM 647 C CA . ARG A 1 94 ? -7.578 14.303 16.854 1.00 86.88 94 ARG A CA 1
ATOM 648 C C . ARG A 1 94 ? -8.163 13.264 17.825 1.00 86.88 94 ARG A C 1
ATOM 650 O O . ARG A 1 94 ? -8.757 13.617 18.838 1.00 86.88 94 ARG A O 1
ATOM 657 N N . LEU A 1 95 ? -7.989 11.980 17.510 1.00 89.81 95 LEU A N 1
ATOM 658 C CA . LEU A 1 95 ? -8.429 10.854 18.338 1.00 89.81 95 LEU A CA 1
ATOM 659 C C . LEU A 1 95 ? -7.242 10.236 19.100 1.00 89.81 95 LEU A C 1
ATOM 661 O O . LEU A 1 95 ? -6.152 10.171 18.526 1.00 89.81 95 LEU A O 1
ATOM 665 N N . PRO A 1 96 ? -7.422 9.735 20.342 1.00 92.88 96 PRO A N 1
ATOM 666 C CA . PRO A 1 96 ? -6.329 9.146 21.124 1.00 92.88 96 PRO A CA 1
ATOM 667 C C . PRO A 1 96 ? -5.765 7.855 20.515 1.00 92.88 96 PRO A C 1
ATOM 669 O O . PRO A 1 96 ? -4.547 7.696 20.435 1.00 92.88 96 PRO A O 1
ATOM 672 N N . LEU A 1 97 ? -6.650 6.950 20.069 1.00 95.50 97 LEU A N 1
ATOM 673 C CA . LEU A 1 97 ? -6.321 5.660 19.444 1.00 95.50 97 LEU A CA 1
ATOM 674 C C . LEU A 1 97 ? -5.211 4.894 20.197 1.00 95.50 97 LEU A C 1
ATOM 676 O O . LEU A 1 97 ? -4.118 4.705 19.650 1.00 95.50 97 LEU A O 1
ATOM 680 N N . PRO A 1 98 ? -5.415 4.512 21.472 1.00 97.25 98 PRO A N 1
ATOM 681 C CA . PRO A 1 98 ? -4.418 3.748 22.213 1.00 97.25 98 PRO A CA 1
ATOM 682 C C . PRO A 1 98 ? -4.169 2.392 21.543 1.00 97.25 98 PRO A C 1
ATOM 684 O O . PRO A 1 98 ? -5.102 1.763 21.040 1.00 97.25 98 PRO A O 1
ATOM 687 N N . VAL A 1 99 ? -2.911 1.943 21.556 1.00 97.94 99 VAL A N 1
ATOM 688 C CA . VAL A 1 99 ? -2.516 0.634 21.023 1.00 97.94 99 VAL A CA 1
ATOM 689 C C . VAL A 1 99 ? -2.287 -0.337 22.172 1.00 97.94 99 VAL A C 1
ATOM 691 O O . VAL A 1 99 ? -1.400 -0.141 23.013 1.00 97.94 99 VAL A O 1
ATOM 694 N N . GLN A 1 100 ? -3.087 -1.395 22.199 1.00 96.62 100 GLN A N 1
ATOM 695 C CA . GLN A 1 100 ? -3.078 -2.411 23.245 1.00 96.62 100 GLN A CA 1
ATOM 696 C C . GLN A 1 100 ? -2.858 -3.789 22.634 1.00 96.62 100 GLN A C 1
ATOM 698 O O . GLN A 1 100 ? -3.407 -4.116 21.585 1.00 96.62 100 GLN A O 1
ATOM 703 N N . GLU A 1 101 ? -2.057 -4.610 23.297 1.00 95.38 101 GLU A N 1
ATOM 704 C CA . GLU A 1 101 ? -1.936 -6.014 22.927 1.00 95.38 101 GLU A CA 1
ATOM 705 C C . GLU A 1 101 ? -3.104 -6.808 23.504 1.00 95.38 101 GLU A C 1
ATOM 707 O O . GLU A 1 101 ? -3.594 -6.512 24.592 1.00 95.38 101 GLU A O 1
ATOM 712 N N . THR A 1 102 ? -3.554 -7.826 22.780 1.00 93.69 102 THR A N 1
ATOM 713 C CA . THR A 1 102 ? -4.520 -8.786 23.313 1.00 93.69 102 THR A CA 1
ATOM 714 C C . THR A 1 102 ? -4.334 -10.161 22.687 1.00 93.69 102 THR A C 1
ATOM 716 O O . THR A 1 102 ? -4.069 -10.288 21.483 1.00 93.69 102 THR A O 1
ATOM 719 N N . ALA A 1 103 ? -4.478 -11.180 23.533 1.00 89.44 103 ALA A N 1
ATOM 720 C CA . ALA A 1 103 ? -4.525 -12.591 23.164 1.00 89.44 103 ALA A CA 1
ATOM 721 C C . ALA A 1 103 ? -5.965 -13.091 22.941 1.00 89.44 103 ALA A C 1
ATOM 723 O O . ALA A 1 103 ? -6.161 -14.231 22.541 1.00 89.44 103 ALA A O 1
ATOM 724 N N . ALA A 1 104 ? -6.978 -12.260 23.209 1.00 85.56 104 ALA A N 1
ATOM 725 C CA . ALA A 1 104 ? -8.370 -12.640 23.017 1.00 85.56 104 ALA A CA 1
ATOM 726 C C . ALA A 1 104 ? -8.747 -12.610 21.525 1.00 85.56 104 ALA A C 1
ATOM 728 O O . ALA A 1 104 ? -8.569 -11.596 20.845 1.00 85.56 104 ALA A O 1
ATOM 729 N N . GLU A 1 105 ? -9.291 -13.725 21.036 1.00 76.38 105 GLU A N 1
ATOM 730 C CA . GLU A 1 105 ? -9.702 -13.902 19.636 1.00 76.38 105 GLU A CA 1
ATOM 731 C C . GLU A 1 105 ? -11.042 -13.228 19.311 1.00 76.38 105 GLU A C 1
ATOM 733 O O . GLU A 1 105 ? -11.212 -12.689 18.223 1.00 76.38 105 GLU A O 1
ATOM 738 N N . ALA A 1 106 ? -11.980 -13.207 20.262 1.00 78.31 106 ALA A N 1
ATOM 739 C CA . ALA A 1 106 ? -13.358 -12.752 20.045 1.00 78.31 106 ALA A CA 1
ATOM 740 C C . ALA A 1 106 ? -13.553 -11.225 20.136 1.00 78.31 106 ALA A C 1
ATOM 742 O O . ALA A 1 106 ? -14.683 -10.749 20.193 1.00 78.31 106 ALA A O 1
ATOM 743 N N . VAL A 1 107 ? -12.472 -10.442 20.201 1.00 79.19 107 VAL A N 1
ATOM 744 C CA . VAL A 1 107 ? -12.577 -8.989 20.373 1.00 79.19 107 VAL A CA 1
ATOM 745 C C . VAL A 1 107 ? -12.775 -8.315 19.022 1.00 79.19 107 VAL A C 1
ATOM 747 O O . VAL A 1 107 ? -11.826 -8.187 18.244 1.00 79.19 107 VAL A O 1
ATOM 750 N N . THR A 1 108 ? -14.006 -7.878 18.773 1.00 79.06 108 THR A N 1
ATOM 751 C CA . THR A 1 108 ? -14.417 -7.215 17.530 1.00 79.06 108 THR A CA 1
ATOM 752 C C . THR A 1 108 ? -14.473 -5.694 17.654 1.00 79.06 108 THR A C 1
ATOM 754 O O . THR A 1 108 ? -14.363 -5.017 16.639 1.00 79.06 108 THR A O 1
ATOM 757 N N . ASP A 1 109 ? -14.544 -5.139 18.872 1.00 87.94 109 ASP A N 1
ATOM 758 C CA . ASP A 1 109 ? -14.647 -3.693 19.072 1.00 87.94 109 ASP A CA 1
ATOM 759 C C . ASP A 1 109 ? -13.365 -2.944 18.661 1.00 87.94 109 ASP A C 1
ATOM 761 O O . ASP A 1 109 ? -12.236 -3.349 18.970 1.00 87.94 109 ASP A O 1
ATOM 765 N N . GLY A 1 110 ? -13.524 -1.798 17.999 1.00 95.31 110 GLY A N 1
ATOM 766 C CA . GLY A 1 110 ? -12.388 -0.960 17.610 1.00 95.31 110 GLY A CA 1
ATOM 767 C C . GLY A 1 110 ? -11.698 -1.434 16.336 1.00 95.31 110 GLY A C 1
ATOM 768 O O . GLY A 1 110 ? -12.344 -1.710 15.331 1.00 95.31 110 GLY A O 1
ATOM 769 N N . ILE A 1 111 ? -10.364 -1.454 16.345 1.00 97.69 111 ILE A N 1
ATOM 770 C CA . ILE A 1 111 ? -9.560 -1.925 15.210 1.00 97.69 111 ILE A CA 1
ATOM 771 C C . ILE A 1 111 ? -8.665 -3.064 15.676 1.00 97.69 111 ILE A C 1
ATOM 773 O O . ILE A 1 111 ? -7.815 -2.861 16.538 1.00 97.69 111 ILE A O 1
ATOM 777 N N . ARG A 1 112 ? -8.782 -4.243 15.072 1.00 97.88 112 ARG A N 1
ATOM 778 C CA . ARG A 1 112 ? -7.996 -5.436 15.396 1.00 97.88 112 ARG A CA 1
ATOM 779 C C . ARG A 1 112 ? -6.985 -5.746 14.293 1.00 97.88 112 ARG A C 1
ATOM 781 O O . ARG A 1 112 ? -7.359 -5.932 13.141 1.00 97.88 112 ARG A O 1
ATOM 788 N N . LEU A 1 113 ? -5.707 -5.858 14.656 1.00 98.38 113 LEU A N 1
ATOM 789 C CA . LEU A 1 113 ? -4.633 -6.374 13.802 1.00 98.38 113 LEU A CA 1
ATOM 790 C C . LEU A 1 113 ? -4.250 -7.785 14.275 1.00 98.38 113 LEU A C 1
ATOM 792 O O . LEU A 1 113 ? -3.576 -7.949 15.303 1.00 98.38 113 LEU A O 1
ATOM 796 N N . ARG A 1 114 ? -4.714 -8.801 13.544 1.00 97.06 114 ARG A N 1
ATOM 797 C CA . ARG A 1 114 ? -4.631 -10.217 13.922 1.00 97.06 114 ARG A CA 1
ATOM 798 C C . ARG A 1 114 ? -3.692 -11.002 13.007 1.00 97.06 114 ARG A C 1
ATOM 800 O O . ARG A 1 114 ? -3.963 -11.141 11.816 1.00 97.06 114 ARG A O 1
ATOM 807 N N . LEU A 1 115 ? -2.624 -11.558 13.571 1.00 97.25 115 LEU A N 1
ATOM 808 C CA . LEU A 1 115 ? -1.892 -12.632 12.908 1.00 97.25 115 LEU A CA 1
ATOM 809 C C . LEU A 1 115 ? -2.669 -13.932 13.067 1.00 97.25 115 LEU A C 1
ATOM 811 O O . LEU A 1 115 ? -3.058 -14.281 14.176 1.00 97.25 115 LEU A O 1
ATOM 815 N N . ASP A 1 116 ? -2.871 -14.632 11.961 1.00 95.62 116 ASP A N 1
ATOM 816 C CA . ASP A 1 116 ? -3.557 -15.917 11.936 1.00 95.62 116 ASP A CA 1
ATOM 817 C C . ASP A 1 116 ? -2.667 -16.944 11.214 1.00 95.62 116 ASP A C 1
ATOM 819 O O . ASP A 1 116 ? -2.417 -16.795 10.012 1.00 95.62 116 ASP A O 1
ATOM 823 N N . PRO A 1 117 ? -2.159 -17.980 11.912 1.00 93.81 117 PRO A N 1
ATOM 824 C CA . PRO A 1 117 ? -1.305 -18.995 11.300 1.00 93.81 117 PRO A CA 1
ATOM 825 C C . PRO A 1 117 ? -2.030 -19.814 10.219 1.00 93.81 117 PRO A C 1
ATOM 827 O O . PRO A 1 117 ? -1.370 -20.382 9.351 1.00 93.81 117 PRO A O 1
ATOM 830 N N . TYR A 1 118 ? -3.366 -19.843 10.222 1.00 95.12 118 TYR A N 1
ATOM 831 C CA . TYR A 1 118 ? -4.175 -20.531 9.214 1.00 95.12 118 TYR A CA 1
ATOM 832 C C . TYR A 1 118 ? -4.466 -19.662 7.984 1.00 95.12 118 TYR A C 1
ATOM 834 O O . TYR A 1 118 ? -4.947 -20.163 6.969 1.00 95.12 118 TYR A O 1
ATOM 842 N N . ALA A 1 119 ? -4.102 -18.377 8.012 1.00 94.56 119 ALA A N 1
ATOM 843 C CA . ALA A 1 119 ? -4.261 -17.458 6.887 1.00 94.56 119 ALA A CA 1
ATOM 844 C C . ALA A 1 119 ? -3.157 -17.590 5.815 1.00 94.56 119 ALA A C 1
ATOM 846 O O . ALA A 1 119 ? -2.991 -16.698 4.982 1.00 94.56 119 ALA A O 1
ATOM 847 N N . GLY A 1 120 ? -2.394 -18.692 5.814 1.00 92.88 120 GLY A N 1
ATOM 848 C CA . GLY A 1 120 ? -1.258 -18.922 4.910 1.00 92.88 120 GLY A CA 1
ATOM 849 C C . GLY A 1 120 ? -1.605 -18.878 3.417 1.00 92.88 120 GLY A C 1
ATOM 850 O O . GLY A 1 120 ? -0.740 -18.575 2.598 1.00 92.88 120 GLY A O 1
ATOM 851 N N . SER A 1 121 ? -2.874 -19.087 3.052 1.00 94.31 121 SER A N 1
ATOM 852 C CA . SER A 1 121 ? -3.367 -18.930 1.676 1.00 94.31 121 SER A CA 1
ATOM 853 C C . SER A 1 121 ? -3.270 -17.493 1.147 1.00 94.31 121 SER A C 1
ATOM 855 O O . SER A 1 121 ? -3.244 -17.297 -0.066 1.00 94.31 121 SER A O 1
ATOM 857 N N . PHE A 1 122 ? -3.162 -16.488 2.023 1.00 93.75 122 PHE A N 1
ATOM 858 C CA . PHE A 1 122 ? -2.899 -15.100 1.629 1.00 93.75 122 PHE A CA 1
ATOM 859 C C . PHE A 1 122 ? -1.414 -14.831 1.325 1.00 93.75 122 PHE A C 1
ATOM 861 O O . PHE A 1 122 ? -1.066 -13.770 0.803 1.00 93.75 122 PHE A O 1
ATOM 868 N N . GLY A 1 123 ? -0.523 -15.778 1.631 1.00 96.00 123 GLY A N 1
ATOM 869 C CA . GLY A 1 123 ? 0.918 -15.613 1.482 1.00 96.00 123 GLY A CA 1
ATOM 870 C C . GLY A 1 123 ? 1.508 -14.566 2.433 1.00 96.00 123 GLY A C 1
ATOM 871 O O . GLY A 1 123 ? 0.913 -14.183 3.438 1.00 96.00 123 GLY A O 1
ATOM 872 N N . GLU A 1 124 ? 2.716 -14.102 2.117 1.00 97.00 124 GLU A N 1
ATOM 873 C CA . GLU A 1 124 ? 3.504 -13.251 3.021 1.00 97.00 124 GLU A CA 1
ATOM 874 C C . GLU A 1 124 ? 2.995 -11.797 3.096 1.00 97.00 124 GLU A C 1
ATOM 876 O O . GLU A 1 124 ? 3.140 -11.141 4.124 1.00 97.00 124 GLU A O 1
ATOM 881 N N . GLU A 1 125 ? 2.380 -11.272 2.031 1.00 98.50 125 GLU A N 1
ATOM 882 C CA . GLU A 1 125 ? 1.917 -9.873 1.965 1.00 98.50 125 GLU A CA 1
ATOM 883 C C . GLU A 1 125 ? 0.392 -9.719 1.872 1.00 98.50 125 GLU A C 1
ATOM 885 O O . GLU A 1 125 ? -0.105 -8.589 1.857 1.00 98.50 125 GLU A O 1
ATOM 890 N N . GLY A 1 126 ? -0.355 -10.818 1.774 1.00 98.56 126 GLY A N 1
ATOM 891 C CA . GLY A 1 126 ? -1.806 -10.767 1.660 1.00 98.56 126 GLY A CA 1
ATOM 892 C C . GLY A 1 126 ? -2.517 -10.612 3.000 1.00 98.56 126 GLY A C 1
ATOM 893 O O . GLY A 1 126 ? -1.961 -10.879 4.067 1.00 98.56 126 GLY A O 1
ATOM 894 N N . TYR A 1 127 ? -3.764 -10.161 2.937 1.00 98.88 127 TYR A N 1
ATOM 895 C CA . TYR A 1 127 ? -4.594 -9.906 4.108 1.00 98.88 127 TYR A CA 1
ATOM 896 C C . TYR A 1 127 ? -6.084 -9.982 3.768 1.00 98.88 127 TYR A C 1
ATOM 898 O O . TYR A 1 127 ? -6.502 -9.877 2.611 1.00 98.88 127 TYR A O 1
ATOM 906 N N . ARG A 1 128 ? -6.897 -10.082 4.819 1.00 98.62 128 ARG A N 1
ATOM 907 C CA . ARG A 1 128 ? -8.335 -9.824 4.785 1.00 98.62 128 ARG A CA 1
ATOM 908 C C . ARG A 1 128 ? -8.663 -8.671 5.723 1.00 98.62 128 ARG A C 1
ATOM 910 O O . ARG A 1 128 ? -8.230 -8.677 6.871 1.00 98.62 128 ARG A O 1
ATOM 917 N N . LEU A 1 129 ? -9.419 -7.694 5.239 1.00 98.62 129 LEU A N 1
ATOM 918 C CA . LEU A 1 129 ? -9.991 -6.606 6.026 1.00 98.62 129 LEU A CA 1
ATOM 919 C C . LEU A 1 129 ? -11.506 -6.784 6.063 1.00 98.62 129 LEU A C 1
ATOM 921 O O . LEU A 1 129 ? -12.119 -7.023 5.026 1.00 98.62 129 LEU A O 1
ATOM 925 N N . GLN A 1 130 ? -12.104 -6.656 7.238 1.00 98.06 130 GLN A N 1
ATOM 926 C CA . GLN A 1 130 ? -13.551 -6.651 7.441 1.00 98.06 130 GLN A CA 1
ATOM 927 C C . GLN A 1 130 ? -13.917 -5.423 8.267 1.00 98.06 130 GLN A C 1
ATOM 929 O O . GLN A 1 130 ? -13.171 -5.077 9.180 1.00 98.06 130 GLN A O 1
ATOM 934 N N . SER A 1 131 ? -15.017 -4.764 7.922 1.00 97.75 131 SER A N 1
ATOM 935 C CA . SER A 1 131 ? -15.594 -3.657 8.678 1.00 97.75 131 SER A CA 1
ATOM 936 C C . SER A 1 131 ? -17.099 -3.851 8.783 1.00 97.75 131 SER A C 1
ATOM 938 O O . SER A 1 131 ? -17.744 -4.146 7.778 1.00 97.75 131 SER A O 1
ATOM 940 N N . ASP A 1 132 ? -17.634 -3.624 9.971 1.00 96.19 132 ASP A N 1
ATOM 941 C CA . ASP A 1 132 ? -19.063 -3.651 10.291 1.00 96.19 132 ASP A CA 1
ATOM 942 C C . ASP A 1 132 ? -19.363 -2.596 11.376 1.00 96.19 132 ASP A C 1
ATOM 944 O O . ASP A 1 132 ? -18.559 -1.684 11.591 1.00 96.19 132 ASP A O 1
ATOM 948 N N . GLU A 1 133 ? -20.524 -2.661 12.026 1.00 94.69 133 GLU A N 1
ATOM 949 C CA . GLU A 1 133 ? -20.887 -1.764 13.126 1.00 94.69 133 GLU A CA 1
ATOM 950 C C . GLU A 1 133 ? -20.037 -1.944 14.397 1.00 94.69 133 GLU A C 1
ATOM 952 O O . GLU A 1 133 ? -19.883 -0.982 15.158 1.00 94.69 133 GLU A O 1
ATOM 957 N N . ASP A 1 134 ? -19.465 -3.130 14.619 1.00 93.25 134 ASP A N 1
ATOM 958 C CA . ASP A 1 134 ? -18.712 -3.458 15.831 1.00 93.25 134 ASP A CA 1
ATOM 959 C C . ASP A 1 134 ? -17.266 -2.965 15.728 1.00 93.25 134 ASP A C 1
ATOM 961 O O . ASP A 1 134 ? -16.699 -2.443 16.699 1.00 93.25 134 ASP A O 1
ATOM 965 N N . GLY A 1 135 ? -16.660 -3.077 14.544 1.00 96.44 135 GLY A N 1
ATOM 966 C CA . GLY A 1 135 ? -15.272 -2.685 14.363 1.00 96.44 135 GLY A CA 1
ATOM 967 C C . GLY A 1 135 ? -14.678 -2.954 12.992 1.00 96.44 135 GLY A C 1
ATOM 968 O O . GLY A 1 135 ? -15.352 -3.130 11.980 1.00 96.44 135 GLY A O 1
ATOM 969 N N . VAL A 1 136 ? -13.346 -2.953 12.973 1.00 98.00 136 VAL A N 1
ATOM 970 C CA . VAL A 1 136 ? -12.531 -3.309 11.814 1.00 98.00 136 VAL A CA 1
ATOM 971 C C . VAL A 1 136 ? -11.545 -4.395 12.207 1.00 98.00 136 VAL A C 1
ATOM 973 O O . VAL A 1 136 ? -10.746 -4.207 13.121 1.00 98.00 136 VAL A O 1
ATOM 976 N N . ILE A 1 137 ? -11.509 -5.495 11.463 1.00 98.12 137 ILE A N 1
ATOM 977 C CA . ILE A 1 137 ? -10.542 -6.575 11.666 1.00 98.12 137 ILE A CA 1
ATOM 978 C C . ILE A 1 137 ? -9.670 -6.707 10.424 1.00 98.12 137 ILE A C 1
ATOM 980 O O . ILE A 1 137 ? -10.165 -6.928 9.322 1.00 98.12 137 ILE A O 1
ATOM 984 N N . VAL A 1 138 ? -8.354 -6.615 10.607 1.00 98.56 138 VAL A N 1
ATOM 985 C CA . VAL A 1 138 ? -7.346 -6.937 9.595 1.00 98.56 138 VAL A CA 1
ATOM 986 C C . VAL A 1 138 ? -6.651 -8.227 10.017 1.00 98.56 138 VAL A C 1
ATOM 988 O O . VAL A 1 138 ? -5.984 -8.264 11.049 1.00 98.56 138 VAL A O 1
ATOM 991 N N . THR A 1 139 ? -6.815 -9.282 9.222 1.00 98.44 139 THR A N 1
ATOM 992 C CA . THR A 1 139 ? -6.190 -10.595 9.430 1.00 98.44 139 THR A CA 1
ATOM 993 C C . THR A 1 139 ? -5.137 -10.858 8.359 1.00 98.44 139 THR A C 1
ATOM 995 O O . THR A 1 139 ? -5.401 -10.627 7.179 1.00 98.44 139 THR A O 1
ATOM 998 N N . ALA A 1 140 ? -3.966 -11.370 8.739 1.00 98.62 140 ALA A N 1
ATOM 999 C CA . ALA A 1 140 ? -2.945 -11.821 7.793 1.00 98.62 140 ALA A CA 1
ATOM 1000 C C . ALA A 1 140 ? -2.079 -12.947 8.373 1.00 98.62 140 ALA A C 1
ATOM 1002 O O . ALA A 1 140 ? -1.977 -13.095 9.588 1.00 98.62 140 ALA A O 1
ATOM 1003 N N . PHE A 1 141 ? -1.398 -13.692 7.501 1.00 98.19 141 PHE A N 1
ATOM 1004 C CA . PHE A 1 141 ? -0.434 -14.722 7.907 1.00 98.19 141 PHE A CA 1
ATOM 1005 C C . PHE A 1 141 ? 0.843 -14.128 8.518 1.00 98.19 141 PHE A C 1
ATOM 1007 O O . PHE A 1 141 ? 1.453 -14.703 9.419 1.00 98.19 141 PHE A O 1
ATOM 1014 N N . ARG A 1 142 ? 1.256 -12.952 8.032 1.00 98.06 142 ARG A N 1
ATOM 1015 C CA . ARG A 1 142 ? 2.511 -12.292 8.408 1.00 98.06 142 ARG A CA 1
ATOM 1016 C C . ARG A 1 142 ? 2.307 -10.812 8.716 1.00 98.06 142 ARG A C 1
ATOM 1018 O O . ARG A 1 142 ? 1.380 -10.197 8.180 1.00 98.06 142 ARG A O 1
ATOM 1025 N N . PRO A 1 143 ? 3.217 -10.201 9.496 1.00 98.56 143 PRO A N 1
ATOM 1026 C CA . PRO A 1 143 ? 3.187 -8.767 9.776 1.00 98.56 143 PRO A CA 1
ATOM 1027 C C . PRO A 1 143 ? 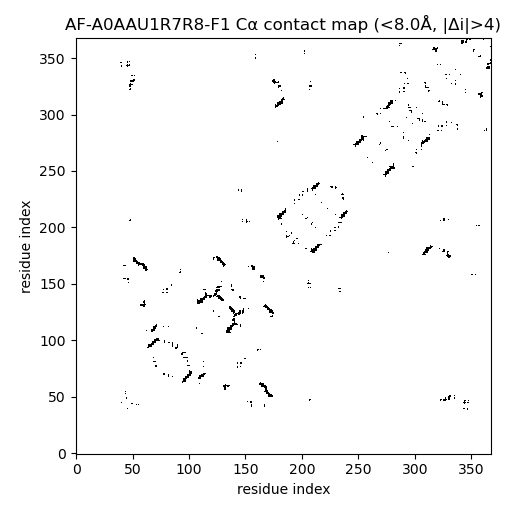3.147 -7.884 8.519 1.00 98.56 143 PRO A C 1
ATOM 1029 O O . PRO A 1 143 ? 2.423 -6.890 8.495 1.00 98.56 143 PRO A O 1
ATOM 1032 N N . ALA A 1 144 ? 3.833 -8.279 7.439 1.00 98.44 144 ALA A N 1
ATOM 1033 C CA . ALA A 1 144 ? 3.795 -7.550 6.171 1.00 98.44 144 ALA A CA 1
ATOM 1034 C C . ALA A 1 144 ? 2.367 -7.442 5.612 1.00 98.44 144 ALA A C 1
ATOM 1036 O O . ALA A 1 144 ? 1.942 -6.348 5.242 1.00 98.44 144 ALA A O 1
ATOM 1037 N N . GLY A 1 145 ? 1.592 -8.531 5.628 1.00 98.69 145 GLY A N 1
ATOM 1038 C CA . GLY A 1 145 ? 0.182 -8.516 5.234 1.00 98.69 145 GLY A CA 1
ATOM 1039 C C . GLY A 1 145 ? -0.673 -7.583 6.092 1.00 98.69 145 GLY A C 1
ATOM 1040 O O . GLY A 1 145 ? -1.431 -6.776 5.550 1.00 98.69 145 GLY A O 1
ATOM 1041 N N . LEU A 1 146 ? -0.481 -7.584 7.418 1.00 98.75 146 LEU A N 1
ATOM 1042 C CA . LEU A 1 146 ? -1.154 -6.622 8.303 1.00 98.75 146 LEU A CA 1
ATOM 1043 C C . LEU A 1 146 ? -0.820 -5.181 7.920 1.00 98.75 146 LEU A C 1
ATOM 1045 O O . LEU A 1 146 ? -1.722 -4.352 7.806 1.00 98.75 146 LEU A O 1
ATOM 1049 N N . PHE A 1 147 ? 0.453 -4.884 7.660 1.00 98.81 147 PHE A N 1
ATOM 1050 C CA . PHE A 1 147 ? 0.868 -3.560 7.217 1.00 98.81 147 PHE A CA 1
ATOM 1051 C C . PHE A 1 147 ? 0.218 -3.159 5.888 1.00 98.81 147 PHE A C 1
ATOM 1053 O O . PHE A 1 147 ? -0.211 -2.015 5.757 1.00 98.81 147 PHE A O 1
ATOM 1060 N N . ARG A 1 148 ? 0.092 -4.067 4.908 1.00 98.75 148 ARG A N 1
ATOM 1061 C CA . ARG A 1 148 ? -0.627 -3.787 3.648 1.00 98.75 148 ARG A CA 1
ATOM 1062 C C . ARG A 1 148 ? -2.115 -3.529 3.892 1.00 98.75 148 ARG A C 1
ATOM 1064 O O . ARG A 1 148 ? -2.671 -2.606 3.294 1.00 98.75 148 ARG A O 1
ATOM 1071 N N . GLY A 1 149 ? -2.730 -4.273 4.809 1.00 98.69 149 GLY A N 1
ATOM 1072 C CA . GLY A 1 149 ? -4.125 -4.082 5.197 1.00 98.69 149 GLY A CA 1
ATOM 1073 C C . GLY A 1 149 ? -4.394 -2.740 5.869 1.00 98.69 149 GLY A C 1
ATOM 1074 O O . GLY A 1 149 ? -5.384 -2.082 5.542 1.00 98.69 149 GLY A O 1
ATOM 1075 N N . THR A 1 150 ? -3.478 -2.252 6.715 1.00 98.38 150 THR A N 1
ATOM 1076 C CA . THR A 1 150 ? -3.615 -0.904 7.288 1.00 98.38 150 THR A CA 1
ATOM 1077 C C . THR A 1 150 ? -3.525 0.193 6.227 1.00 98.38 150 THR A C 1
ATOM 1079 O O . THR A 1 150 ? -4.162 1.234 6.382 1.00 98.38 150 THR A O 1
ATOM 1082 N N . GLN A 1 151 ? -2.828 -0.028 5.106 1.00 98.19 151 GLN A N 1
ATOM 1083 C CA . GLN A 1 151 ? -2.816 0.942 4.003 1.00 98.19 151 GLN A CA 1
ATOM 1084 C C . GLN A 1 151 ? -4.169 1.034 3.301 1.00 98.19 151 GLN A C 1
ATOM 1086 O O . GLN A 1 151 ? -4.644 2.135 3.031 1.00 98.19 151 GLN A O 1
ATOM 1091 N N . THR A 1 152 ? -4.825 -0.102 3.065 1.00 98.44 152 THR A N 1
ATOM 1092 C CA . THR A 1 152 ? -6.194 -0.122 2.530 1.00 98.44 152 THR A CA 1
ATOM 1093 C C . THR A 1 152 ? -7.173 0.540 3.492 1.00 98.44 152 THR A C 1
ATOM 1095 O O . THR A 1 152 ? -7.964 1.384 3.076 1.00 98.44 152 THR A O 1
ATOM 1098 N N . LEU A 1 153 ? -7.062 0.256 4.792 1.00 97.19 153 LEU A N 1
ATOM 1099 C CA . LEU A 1 153 ? -7.871 0.904 5.823 1.00 97.19 153 LEU A CA 1
ATOM 1100 C C . LEU A 1 153 ? -7.713 2.436 5.815 1.00 97.19 153 LEU A C 1
ATOM 1102 O O . LEU A 1 153 ? -8.699 3.169 5.862 1.00 97.19 153 LEU A O 1
ATOM 1106 N N . ARG A 1 154 ? -6.480 2.941 5.671 1.00 94.56 154 ARG A N 1
ATOM 1107 C CA . ARG A 1 154 ? -6.207 4.383 5.524 1.00 94.56 154 ARG A CA 1
ATOM 1108 C C . ARG A 1 154 ? -6.841 4.991 4.269 1.00 94.56 154 ARG A C 1
ATOM 1110 O O . ARG A 1 154 ? -7.144 6.182 4.276 1.00 94.56 154 ARG A O 1
ATOM 1117 N N . GLN A 1 155 ? -7.029 4.214 3.201 1.00 95.19 155 GLN A N 1
ATOM 1118 C CA . GLN A 1 155 ? -7.700 4.678 1.982 1.00 95.19 155 GLN A CA 1
ATOM 1119 C C . GLN A 1 155 ? -9.231 4.634 2.067 1.00 95.19 155 GLN A C 1
ATOM 1121 O O . GLN A 1 155 ? -9.888 5.417 1.380 1.00 95.19 155 GLN A O 1
ATOM 1126 N N . LEU A 1 156 ? -9.791 3.756 2.903 1.00 94.38 156 LEU A N 1
ATOM 1127 C CA . LEU A 1 156 ? -11.233 3.681 3.151 1.00 94.38 156 LEU A CA 1
ATOM 1128 C C . LEU A 1 156 ? -11.744 4.822 4.035 1.00 94.38 156 LEU A C 1
ATOM 1130 O O . LEU A 1 156 ? -12.906 5.201 3.916 1.00 94.38 156 LEU A O 1
ATOM 1134 N N . LEU A 1 157 ? -10.885 5.403 4.875 1.00 89.56 157 LEU A N 1
ATOM 1135 C CA . LEU A 1 157 ? -11.237 6.604 5.626 1.00 89.56 157 LEU A CA 1
ATOM 1136 C C . LEU A 1 157 ? -11.345 7.845 4.720 1.00 89.56 157 LEU A C 1
ATOM 1138 O O . LEU A 1 157 ? -10.532 8.024 3.798 1.00 89.56 157 LEU A O 1
ATOM 1142 N N . PRO A 1 158 ? -12.314 8.737 5.002 1.00 83.06 158 PRO A N 1
ATOM 1143 C CA . PRO A 1 158 ? -12.528 9.943 4.219 1.00 83.06 158 PRO A CA 1
ATOM 1144 C C . PRO A 1 158 ? -11.365 10.928 4.362 1.00 83.06 158 PRO A C 1
ATOM 1146 O O . PRO A 1 158 ? -10.760 11.083 5.423 1.00 83.06 158 PRO A O 1
ATOM 1149 N N . VAL A 1 159 ? -11.088 11.644 3.275 1.00 81.19 159 VAL A N 1
ATOM 1150 C CA . VAL A 1 159 ? -10.212 12.817 3.274 1.00 81.19 159 VAL A CA 1
ATOM 1151 C C . VAL A 1 159 ? -11.128 14.032 3.361 1.00 81.19 159 VAL A C 1
ATOM 1153 O O . VAL A 1 159 ? -11.862 14.292 2.415 1.00 81.19 159 VAL A O 1
ATOM 1156 N N . GLY A 1 160 ? -11.155 14.731 4.498 1.00 73.06 160 GLY A N 1
ATOM 1157 C CA . GLY A 1 160 ? -12.031 15.904 4.655 1.00 73.06 160 GLY A CA 1
ATOM 1158 C C . GLY A 1 160 ? -12.588 16.164 6.052 1.00 73.06 160 GLY A C 1
ATOM 1159 O O . GLY A 1 160 ? -13.247 17.179 6.242 1.00 73.06 160 GLY A O 1
ATOM 1160 N N . GLY A 1 161 ? -12.305 15.305 7.034 1.00 74.25 161 GLY A N 1
ATOM 1161 C CA . GLY A 1 161 ? -12.767 15.499 8.410 1.00 74.25 161 GLY A CA 1
ATOM 1162 C C . GLY A 1 161 ? -13.798 14.462 8.843 1.00 74.25 161 GLY A C 1
ATOM 1163 O O . GLY A 1 161 ? -14.109 13.527 8.109 1.00 74.25 161 GLY A O 1
ATOM 1164 N N . ALA A 1 162 ? -14.300 14.626 10.065 1.00 79.94 162 ALA A N 1
ATOM 1165 C CA . ALA A 1 162 ? -15.317 13.755 10.642 1.00 79.94 162 ALA A CA 1
ATOM 1166 C C . ALA A 1 162 ? -16.637 13.780 9.825 1.00 79.94 162 ALA A C 1
ATOM 1168 O O . ALA A 1 162 ? -16.938 14.799 9.202 1.00 79.94 162 ALA A O 1
ATOM 1169 N N . PRO A 1 163 ? -17.452 12.706 9.858 1.00 88.00 163 PRO A N 1
ATOM 1170 C CA . PRO A 1 163 ? -17.260 11.488 10.646 1.00 88.00 163 PRO A CA 1
ATOM 1171 C C . PRO A 1 163 ? -16.184 10.566 10.054 1.00 88.00 163 PRO A C 1
ATOM 1173 O O . PRO A 1 163 ? -16.155 10.298 8.854 1.00 88.00 163 PRO A O 1
ATOM 1176 N N . TRP A 1 164 ? -15.306 10.047 10.915 1.00 91.31 164 TRP A N 1
ATOM 1177 C CA . TRP A 1 164 ? -14.227 9.126 10.541 1.00 91.31 164 TRP A CA 1
ATOM 1178 C C . TRP A 1 164 ? -14.771 7.707 10.379 1.00 91.31 164 TRP A C 1
ATOM 1180 O O . TRP A 1 164 ? -14.520 6.836 11.207 1.00 91.31 164 TRP A O 1
ATOM 1190 N N . THR A 1 165 ? -15.565 7.505 9.332 1.00 93.38 165 THR A N 1
ATOM 1191 C CA . THR A 1 165 ? -16.270 6.242 9.090 1.00 93.38 165 THR A CA 1
ATOM 1192 C C . THR A 1 165 ? -15.528 5.403 8.065 1.00 93.38 165 THR A C 1
ATOM 1194 O O . THR A 1 165 ? -15.235 5.871 6.964 1.00 93.38 165 THR A O 1
ATOM 1197 N N . VAL A 1 166 ? -15.244 4.156 8.420 1.00 94.94 166 VAL A N 1
ATOM 1198 C CA . VAL A 1 166 ? -14.820 3.107 7.492 1.00 94.94 166 VAL A CA 1
ATOM 1199 C C . VAL A 1 166 ? -16.089 2.462 6.951 1.00 94.94 166 VAL A C 1
ATOM 1201 O O . VAL A 1 166 ? -16.946 2.063 7.731 1.00 94.94 166 VAL A O 1
ATOM 1204 N N . ALA A 1 167 ? -16.249 2.405 5.630 1.00 95.56 167 ALA A N 1
ATOM 1205 C CA . ALA A 1 167 ? -17.423 1.773 5.027 1.00 95.56 167 ALA A CA 1
ATOM 1206 C C . ALA A 1 167 ? -17.512 0.282 5.401 1.00 95.56 167 ALA A C 1
ATOM 1208 O O . ALA A 1 167 ? -16.476 -0.364 5.542 1.00 95.56 167 ALA A O 1
ATOM 1209 N N . GLY A 1 168 ? -18.737 -0.236 5.533 1.00 97.25 168 GLY A N 1
ATOM 1210 C CA . GLY A 1 168 ? -19.008 -1.639 5.847 1.00 97.25 168 GLY A CA 1
ATOM 1211 C C . GLY A 1 168 ? -18.735 -2.581 4.678 1.00 97.25 168 GLY A C 1
ATOM 1212 O O . GLY A 1 168 ? -18.994 -2.247 3.513 1.00 97.25 168 GLY A O 1
ATOM 1213 N N . GLY A 1 169 ? -18.231 -3.772 4.992 1.00 97.69 169 GLY A N 1
ATOM 1214 C CA . GLY A 1 169 ? -17.929 -4.824 4.031 1.00 97.69 169 GLY A CA 1
ATOM 1215 C C . GLY A 1 169 ? -16.544 -5.433 4.220 1.00 97.69 169 GLY A C 1
ATOM 1216 O O . GLY A 1 169 ? -15.890 -5.280 5.253 1.00 97.69 169 GLY A O 1
ATOM 1217 N N . ALA A 1 170 ? -16.069 -6.138 3.196 1.00 98.31 170 ALA A N 1
ATOM 1218 C CA . ALA A 1 170 ? -14.812 -6.873 3.247 1.00 98.31 170 ALA A CA 1
ATOM 1219 C C . ALA A 1 170 ? -13.905 -6.626 2.037 1.00 98.31 170 ALA A C 1
ATOM 1221 O O . ALA A 1 170 ? -14.358 -6.379 0.920 1.00 98.31 170 ALA A O 1
ATOM 1222 N N . VAL A 1 171 ? -12.601 -6.761 2.270 1.00 98.56 171 VAL A N 1
ATOM 1223 C CA . VAL A 1 171 ? -11.549 -6.817 1.254 1.00 98.56 171 VAL A CA 1
ATOM 1224 C C . VAL A 1 171 ? -10.721 -8.070 1.500 1.00 98.56 171 VAL A C 1
ATOM 1226 O O . VAL A 1 171 ? -10.270 -8.290 2.621 1.00 98.56 171 VAL A O 1
ATOM 1229 N N . THR A 1 172 ? -10.493 -8.873 0.466 1.00 98.56 172 THR A N 1
ATOM 1230 C CA . THR A 1 172 ? -9.475 -9.936 0.478 1.00 98.56 172 THR A CA 1
ATOM 1231 C C . THR A 1 172 ? -8.469 -9.614 -0.609 1.00 98.56 172 THR A C 1
ATOM 1233 O O . THR A 1 172 ? -8.859 -9.343 -1.743 1.00 98.56 172 THR A O 1
ATOM 1236 N N . ASP A 1 173 ? -7.188 -9.565 -0.259 1.00 98.56 173 ASP A N 1
ATOM 1237 C CA . ASP A 1 173 ? -6.197 -8.940 -1.126 1.00 98.56 173 ASP A CA 1
ATOM 1238 C C . ASP A 1 173 ? -4.824 -9.602 -1.012 1.00 98.56 173 ASP A C 1
ATOM 1240 O O . ASP A 1 173 ? -4.350 -9.905 0.082 1.00 98.56 173 ASP A O 1
ATOM 1244 N N . THR A 1 174 ? -4.179 -9.802 -2.158 1.00 98.19 174 THR A N 1
ATOM 1245 C CA . THR A 1 174 ? -2.872 -10.458 -2.299 1.00 98.19 174 THR A CA 1
ATOM 1246 C C . THR A 1 174 ? -2.147 -9.857 -3.502 1.00 98.19 174 THR A C 1
ATOM 1248 O O . THR A 1 174 ? -2.800 -9.635 -4.524 1.00 98.19 174 THR A O 1
ATOM 1251 N N . PRO A 1 175 ? -0.823 -9.632 -3.448 1.00 97.88 175 PRO A N 1
ATOM 1252 C CA . PRO A 1 175 ? -0.106 -9.056 -4.578 1.00 97.88 175 PRO A CA 1
ATOM 1253 C C . PRO A 1 175 ? -0.044 -10.014 -5.773 1.00 97.88 175 PRO A C 1
ATOM 1255 O O . PRO A 1 175 ? 0.281 -11.192 -5.627 1.00 97.88 175 PRO A O 1
ATOM 1258 N N . ARG A 1 176 ? -0.241 -9.481 -6.980 1.00 95.81 176 ARG A N 1
ATOM 1259 C CA . ARG A 1 176 ? 0.003 -10.190 -8.243 1.00 95.81 176 ARG A CA 1
ATOM 1260 C C . ARG A 1 176 ? 1.481 -10.519 -8.463 1.00 95.81 176 ARG A C 1
ATOM 1262 O O . ARG A 1 176 ? 1.795 -11.589 -8.985 1.00 95.81 176 ARG A O 1
ATOM 1269 N N . PHE A 1 177 ? 2.375 -9.602 -8.097 1.00 96.00 177 PHE A N 1
ATOM 1270 C CA . PHE A 1 177 ? 3.819 -9.749 -8.255 1.00 96.00 177 PHE A CA 1
ATOM 1271 C C . PHE A 1 177 ? 4.570 -9.449 -6.958 1.00 96.00 177 PHE A C 1
ATOM 1273 O O . PHE A 1 177 ? 4.220 -8.536 -6.205 1.00 96.00 177 PHE A O 1
ATOM 1280 N N . ALA A 1 178 ? 5.657 -10.187 -6.730 1.00 94.38 178 ALA A N 1
ATOM 1281 C CA . ALA A 1 178 ? 6.471 -10.068 -5.525 1.00 94.38 178 ALA A CA 1
ATOM 1282 C C . ALA A 1 178 ? 7.310 -8.782 -5.488 1.00 94.38 178 ALA A C 1
ATOM 1284 O O . ALA A 1 178 ? 7.656 -8.322 -4.406 1.00 94.38 178 ALA A O 1
ATOM 1285 N N . HIS A 1 179 ? 7.642 -8.189 -6.639 1.00 94.62 179 HIS A N 1
ATOM 1286 C CA . HIS A 1 179 ? 8.502 -7.007 -6.712 1.00 94.62 179 HIS A CA 1
ATOM 1287 C C . HIS A 1 179 ? 7.774 -5.810 -7.323 1.00 94.62 179 HIS A C 1
ATOM 1289 O O . HIS A 1 179 ? 7.382 -5.827 -8.488 1.00 94.62 179 HIS A O 1
ATOM 1295 N N . ARG A 1 180 ? 7.622 -4.739 -6.545 1.00 95.94 180 ARG A N 1
ATOM 1296 C CA . ARG A 1 180 ? 6.918 -3.515 -6.939 1.00 95.94 180 ARG A CA 1
ATOM 1297 C C . ARG A 1 180 ? 7.794 -2.342 -6.542 1.00 95.94 180 ARG A C 1
ATOM 1299 O O . ARG A 1 180 ? 7.861 -1.989 -5.364 1.00 95.94 180 ARG A O 1
ATOM 1306 N N . ALA A 1 181 ? 8.517 -1.799 -7.515 1.00 92.75 181 ALA A N 1
ATOM 1307 C CA . ALA A 1 181 ? 9.559 -0.817 -7.265 1.00 92.75 181 ALA A CA 1
ATOM 1308 C C . ALA A 1 181 ? 9.180 0.605 -7.663 1.00 92.75 181 ALA A C 1
ATOM 1310 O O . ALA A 1 181 ? 8.455 0.829 -8.626 1.00 92.75 181 ALA A O 1
ATOM 1311 N N . ALA A 1 182 ? 9.789 1.564 -6.977 1.00 90.62 182 ALA A N 1
ATOM 1312 C CA . ALA A 1 182 ? 9.957 2.930 -7.452 1.00 90.62 182 ALA A CA 1
ATOM 1313 C C . ALA A 1 182 ? 11.443 3.298 -7.399 1.00 90.62 182 ALA A C 1
ATOM 1315 O O . ALA A 1 182 ? 12.181 2.784 -6.556 1.00 90.62 182 ALA A O 1
ATOM 1316 N N . THR A 1 183 ? 11.888 4.172 -8.300 1.00 87.38 183 THR A N 1
ATOM 1317 C CA . THR A 1 183 ? 13.289 4.611 -8.355 1.00 87.38 183 THR A CA 1
ATOM 1318 C C . THR A 1 183 ? 13.420 6.051 -7.879 1.00 87.38 183 THR A C 1
ATOM 1320 O O . THR A 1 183 ? 12.656 6.916 -8.301 1.00 87.38 183 THR A O 1
ATOM 1323 N N . VAL A 1 184 ? 14.415 6.317 -7.036 1.00 86.81 184 VAL A N 1
ATOM 1324 C CA . VAL A 1 184 ? 14.748 7.645 -6.519 1.00 86.81 184 VAL A CA 1
ATOM 1325 C C . VAL A 1 184 ? 16.205 7.990 -6.765 1.00 86.81 184 VAL A C 1
ATOM 1327 O O . VAL A 1 184 ? 17.091 7.139 -6.694 1.00 86.81 184 VAL A O 1
ATOM 1330 N N . GLU A 1 185 ? 16.463 9.266 -7.011 1.00 85.88 185 GLU A N 1
ATOM 1331 C CA . GLU A 1 185 ? 17.820 9.801 -7.038 1.00 85.88 185 GLU A CA 1
ATOM 1332 C C . GLU A 1 185 ? 18.234 10.302 -5.655 1.00 85.88 185 GLU A C 1
ATOM 1334 O O . GLU A 1 185 ? 17.392 10.742 -4.863 1.00 85.88 185 GLU A O 1
ATOM 1339 N N . ALA A 1 186 ? 19.538 10.227 -5.381 1.00 83.25 186 ALA A N 1
ATOM 1340 C CA . ALA A 1 186 ? 20.150 10.827 -4.209 1.00 83.25 186 ALA A CA 1
ATOM 1341 C C . ALA A 1 186 ? 19.799 12.316 -4.135 1.00 83.25 186 ALA A C 1
ATOM 1343 O O . ALA A 1 186 ? 20.070 13.088 -5.056 1.00 83.25 186 ALA A O 1
ATOM 1344 N N . VAL A 1 187 ? 19.188 12.715 -3.022 1.00 77.25 187 VAL A N 1
ATOM 1345 C CA . VAL A 1 187 ? 18.801 14.105 -2.781 1.00 77.25 187 VAL A CA 1
ATOM 1346 C C . VAL A 1 187 ? 19.903 14.773 -1.972 1.00 77.25 187 VAL A C 1
ATOM 1348 O O . VAL A 1 187 ? 20.299 14.268 -0.920 1.00 77.25 187 VAL A O 1
ATOM 1351 N N . ARG A 1 188 ? 20.395 15.916 -2.456 1.00 77.12 188 ARG A N 1
ATOM 1352 C CA . ARG A 1 188 ? 21.359 16.728 -1.707 1.00 77.12 188 ARG A CA 1
ATOM 1353 C C . ARG A 1 188 ? 20.686 17.395 -0.495 1.00 77.12 188 ARG A C 1
ATOM 1355 O O . ARG A 1 188 ? 19.464 17.586 -0.521 1.00 77.12 188 ARG A O 1
ATOM 1362 N N . PRO A 1 189 ? 21.430 17.753 0.567 1.00 77.81 189 PRO A N 1
ATOM 1363 C CA . PRO A 1 189 ? 20.858 18.383 1.759 1.00 77.81 189 PRO A CA 1
ATOM 1364 C C . PRO A 1 189 ? 19.979 19.605 1.454 1.00 77.81 189 PRO A C 1
ATOM 1366 O O . PRO A 1 189 ? 18.905 19.744 2.038 1.00 77.81 189 PRO A O 1
ATOM 1369 N N . GLU A 1 190 ? 20.362 20.419 0.469 1.00 75.88 190 GLU A N 1
ATOM 1370 C CA . GLU A 1 190 ? 19.652 21.639 0.062 1.00 75.88 190 GLU A CA 1
ATOM 1371 C C . GLU A 1 190 ? 18.246 21.350 -0.504 1.00 75.88 190 GLU A C 1
ATOM 1373 O O . GLU A 1 190 ? 17.381 22.219 -0.511 1.00 75.88 190 GLU A O 1
ATOM 1378 N N . GLY A 1 191 ? 17.986 20.113 -0.946 1.00 70.94 191 GLY A N 1
ATOM 1379 C CA . GLY A 1 191 ? 16.692 19.651 -1.462 1.00 70.94 191 GLY A CA 1
ATOM 1380 C C . GLY A 1 191 ? 15.777 18.986 -0.424 1.00 70.94 191 GLY A C 1
ATOM 1381 O O . GLY A 1 191 ? 14.812 18.317 -0.816 1.00 70.94 191 GLY A O 1
ATOM 1382 N N . GLY A 1 192 ? 16.090 19.111 0.873 1.00 79.25 192 GLY A N 1
ATOM 1383 C CA . GLY A 1 192 ? 15.390 18.448 1.984 1.00 79.25 192 GLY A CA 1
ATOM 1384 C C . GLY A 1 192 ? 15.956 17.072 2.368 1.00 79.25 192 GLY A C 1
ATOM 1385 O O . GLY A 1 192 ? 15.405 16.407 3.250 1.00 79.25 192 GLY A O 1
ATOM 1386 N N . GLY A 1 193 ? 17.041 16.641 1.711 1.00 87.19 193 GLY A N 1
ATOM 1387 C CA . GLY A 1 193 ? 17.826 15.450 2.044 1.00 87.19 193 GLY A CA 1
ATOM 1388 C C . GLY A 1 193 ? 17.009 14.177 2.316 1.00 87.19 193 GLY A C 1
ATOM 1389 O O . GLY A 1 193 ? 16.024 13.868 1.642 1.00 87.19 193 GLY A O 1
ATOM 1390 N N . VAL A 1 194 ? 17.428 13.424 3.338 1.00 90.19 194 VAL A N 1
ATOM 1391 C CA . VAL A 1 194 ? 16.821 12.137 3.731 1.00 90.19 194 VAL A CA 1
ATOM 1392 C C . VAL A 1 194 ? 15.405 12.296 4.277 1.00 90.19 194 VAL A C 1
ATOM 1394 O O . VAL A 1 194 ? 14.574 11.415 4.074 1.00 90.19 194 VAL A O 1
ATOM 1397 N N . ALA A 1 195 ? 15.081 13.420 4.917 1.00 91.00 195 ALA A N 1
ATOM 1398 C CA . ALA A 1 195 ? 13.741 13.657 5.452 1.00 91.00 195 ALA A CA 1
ATOM 1399 C C . ALA A 1 195 ? 12.675 13.651 4.342 1.00 91.00 195 ALA A C 1
ATOM 1401 O O . ALA A 1 195 ? 11.631 13.010 4.480 1.00 91.00 195 ALA A O 1
ATOM 1402 N N . ARG A 1 196 ? 12.968 14.281 3.198 1.00 89.69 196 ARG A N 1
ATOM 1403 C CA . ARG A 1 196 ? 12.089 14.247 2.022 1.00 89.69 196 ARG A CA 1
ATOM 1404 C C . ARG A 1 196 ? 11.922 12.831 1.465 1.00 89.69 196 ARG A C 1
ATOM 1406 O O . ARG A 1 196 ? 10.818 12.439 1.097 1.00 89.69 196 ARG A O 1
ATOM 1413 N N . LEU A 1 197 ? 13.001 12.052 1.432 1.00 91.12 197 LEU A N 1
ATOM 1414 C CA . LEU A 1 197 ? 12.975 10.658 0.981 1.00 91.12 197 LEU A CA 1
ATOM 1415 C C . LEU A 1 197 ? 12.151 9.763 1.903 1.00 91.12 197 LEU A C 1
ATOM 1417 O O . LEU A 1 197 ? 11.407 8.913 1.429 1.00 91.12 197 LEU A O 1
ATOM 1421 N N . LYS A 1 198 ? 12.233 9.983 3.216 1.00 94.12 198 LYS A N 1
ATOM 1422 C CA . LYS A 1 198 ? 11.383 9.303 4.194 1.00 94.12 198 LYS A CA 1
ATOM 1423 C C . LYS A 1 198 ? 9.907 9.587 3.945 1.00 94.12 198 LYS A C 1
ATOM 1425 O O . LYS A 1 198 ? 9.121 8.650 3.908 1.00 94.12 198 LYS A O 1
ATOM 1430 N N . ALA A 1 199 ? 9.540 10.846 3.702 1.00 92.62 199 ALA A N 1
ATOM 1431 C CA . ALA A 1 199 ? 8.168 11.199 3.340 1.00 92.62 199 ALA A CA 1
ATOM 1432 C C . ALA A 1 199 ? 7.726 10.511 2.036 1.00 92.62 199 ALA A C 1
ATOM 1434 O O . ALA A 1 199 ? 6.618 9.989 1.961 1.00 92.62 199 ALA A O 1
ATOM 1435 N N . TYR A 1 200 ? 8.609 10.435 1.038 1.00 92.44 200 TYR A N 1
ATOM 1436 C CA . TYR A 1 200 ? 8.334 9.701 -0.198 1.00 92.44 200 TYR A CA 1
ATOM 1437 C C . TYR A 1 200 ? 8.125 8.199 0.045 1.00 92.44 200 TYR A C 1
ATOM 1439 O O . TYR A 1 200 ? 7.181 7.614 -0.475 1.00 92.44 200 TYR A O 1
ATOM 1447 N N . VAL A 1 201 ? 8.936 7.577 0.902 1.00 95.19 201 VAL A N 1
ATOM 1448 C CA . VAL A 1 201 ? 8.757 6.179 1.321 1.00 95.19 201 VAL A CA 1
ATOM 1449 C C . VAL A 1 201 ? 7.408 5.965 2.019 1.00 95.19 201 VAL A C 1
ATOM 1451 O O . VAL A 1 201 ? 6.752 4.958 1.764 1.00 95.19 201 VAL A O 1
ATOM 1454 N N . ASP A 1 202 ? 6.946 6.909 2.843 1.00 95.25 202 ASP A N 1
ATOM 1455 C CA . ASP A 1 202 ? 5.620 6.855 3.484 1.00 95.25 202 ASP A CA 1
ATOM 1456 C C . ASP A 1 202 ? 4.489 6.901 2.450 1.00 95.25 202 ASP A C 1
ATOM 1458 O O . ASP A 1 202 ? 3.492 6.186 2.583 1.00 95.25 202 ASP A O 1
ATOM 1462 N N . GLN A 1 203 ? 4.655 7.727 1.413 1.00 94.62 203 GLN A N 1
ATOM 1463 C CA . GLN A 1 203 ? 3.709 7.852 0.306 1.00 94.62 203 GLN A CA 1
ATOM 1464 C C . GLN A 1 203 ? 3.677 6.562 -0.522 1.00 94.62 203 GLN A C 1
ATOM 1466 O O . GLN A 1 203 ? 2.608 6.013 -0.757 1.00 94.62 203 GLN A O 1
ATOM 1471 N N . LEU A 1 204 ? 4.838 6.029 -0.910 1.00 95.81 204 LEU A N 1
ATOM 1472 C CA . LEU A 1 204 ? 4.963 4.765 -1.641 1.00 95.81 204 LEU A CA 1
ATOM 1473 C C . LEU A 1 204 ? 4.363 3.580 -0.871 1.00 95.81 204 LEU A C 1
ATOM 1475 O O . LEU A 1 204 ? 3.683 2.732 -1.454 1.00 95.81 204 LEU A O 1
ATOM 1479 N N . ALA A 1 205 ? 4.592 3.532 0.443 1.00 97.31 205 ALA A N 1
ATOM 1480 C CA . ALA A 1 205 ? 4.097 2.463 1.297 1.00 97.31 205 ALA A CA 1
ATOM 1481 C C . ALA A 1 205 ? 2.564 2.383 1.291 1.00 97.31 205 ALA A C 1
ATOM 1483 O O . ALA A 1 205 ? 2.034 1.274 1.244 1.00 97.31 205 ALA A O 1
ATOM 1484 N N . LEU A 1 206 ? 1.860 3.526 1.254 1.00 96.94 206 LEU A N 1
ATOM 1485 C CA . LEU A 1 206 ? 0.392 3.587 1.157 1.00 96.94 206 LEU A CA 1
ATOM 1486 C C . LEU A 1 206 ? -0.150 2.859 -0.086 1.00 96.94 206 LEU A C 1
ATOM 1488 O O . LEU A 1 206 ? -1.240 2.290 -0.043 1.00 96.94 206 LEU A O 1
ATOM 1492 N N . TYR A 1 207 ? 0.630 2.843 -1.167 1.00 97.81 207 TYR A N 1
ATOM 1493 C CA . TYR A 1 207 ? 0.299 2.181 -2.431 1.00 97.81 207 TYR A CA 1
ATOM 1494 C C . TYR A 1 207 ? 0.999 0.825 -2.582 1.00 97.81 207 TYR A C 1
ATOM 1496 O O . TYR A 1 207 ? 1.077 0.277 -3.673 1.00 97.81 207 TYR A O 1
ATOM 1504 N N . LYS A 1 208 ? 1.478 0.241 -1.475 1.00 98.44 208 LYS A N 1
ATOM 1505 C CA . LYS A 1 208 ? 1.992 -1.136 -1.403 1.00 98.44 208 LYS A CA 1
ATOM 1506 C C . LYS A 1 208 ? 3.246 -1.406 -2.253 1.00 98.44 208 LYS A C 1
ATOM 1508 O O . LYS A 1 208 ? 3.582 -2.568 -2.494 1.00 98.44 208 LYS A O 1
ATOM 1513 N N . ILE A 1 209 ? 3.976 -0.359 -2.643 1.00 97.81 209 ILE A N 1
ATOM 1514 C CA . ILE A 1 209 ? 5.338 -0.467 -3.188 1.00 97.81 209 ILE A CA 1
ATOM 1515 C C . ILE A 1 209 ? 6.249 -1.064 -2.110 1.00 97.81 209 ILE A C 1
ATOM 1517 O O . ILE A 1 209 ? 6.175 -0.677 -0.942 1.00 97.81 209 ILE A O 1
ATOM 1521 N N . ASN A 1 210 ? 7.086 -2.027 -2.494 1.00 97.75 210 ASN A N 1
ATOM 1522 C CA . ASN A 1 210 ? 7.925 -2.789 -1.565 1.00 97.75 210 ASN A CA 1
ATOM 1523 C C . ASN A 1 210 ? 9.416 -2.769 -1.911 1.00 97.75 210 ASN A C 1
ATOM 1525 O O . ASN A 1 210 ? 10.210 -3.326 -1.160 1.00 97.75 210 ASN A O 1
ATOM 1529 N N . VAL A 1 211 ? 9.814 -2.089 -2.986 1.00 95.88 211 VAL A N 1
ATOM 1530 C CA . VAL A 1 211 ? 11.226 -1.871 -3.305 1.00 95.88 211 VAL A CA 1
ATOM 1531 C C . VAL A 1 211 ? 11.474 -0.405 -3.656 1.00 95.88 211 VAL A C 1
ATOM 1533 O O . VAL A 1 211 ? 10.820 0.175 -4.520 1.00 95.88 211 VAL A O 1
ATOM 1536 N N . LEU A 1 212 ? 12.454 0.202 -3.000 1.00 93.62 212 LEU A N 1
ATOM 1537 C CA . LEU A 1 212 ? 12.984 1.516 -3.326 1.00 93.62 212 LEU A CA 1
ATOM 1538 C C . LEU A 1 212 ? 14.348 1.346 -3.983 1.00 93.62 212 LEU A C 1
ATOM 1540 O O . LEU A 1 212 ? 15.325 0.969 -3.339 1.00 93.62 212 LEU A O 1
ATOM 1544 N N . ARG A 1 213 ? 14.428 1.649 -5.272 1.00 90.50 213 ARG A N 1
ATOM 1545 C CA . ARG A 1 213 ? 15.688 1.623 -6.010 1.00 90.50 213 ARG A CA 1
ATOM 1546 C C . ARG A 1 213 ? 16.355 2.982 -5.894 1.00 90.50 213 ARG A C 1
ATOM 1548 O O . ARG A 1 213 ? 15.708 3.992 -6.156 1.00 90.50 213 ARG A O 1
ATOM 1555 N N . THR A 1 214 ? 17.625 3.035 -5.517 1.00 89.50 214 THR A N 1
ATOM 1556 C CA . THR A 1 214 ? 18.344 4.305 -5.352 1.00 89.50 214 THR A CA 1
ATOM 1557 C C . THR A 1 214 ? 19.402 4.491 -6.433 1.00 89.50 214 THR A C 1
ATOM 1559 O O . THR A 1 214 ? 20.099 3.553 -6.809 1.00 89.50 214 THR A O 1
ATOM 1562 N N . ARG A 1 215 ? 19.538 5.716 -6.940 1.00 86.75 215 ARG A N 1
ATOM 1563 C CA . ARG A 1 215 ? 20.577 6.131 -7.896 1.00 86.75 215 ARG A CA 1
ATOM 1564 C C . ARG A 1 215 ? 21.433 7.250 -7.322 1.00 86.75 215 ARG A C 1
ATOM 1566 O O . ARG A 1 215 ? 20.997 7.962 -6.420 1.00 86.75 215 ARG A O 1
ATOM 1573 N N . GLY A 1 216 ? 22.621 7.434 -7.890 1.00 86.62 216 GLY A N 1
ATOM 1574 C CA . GLY A 1 216 ? 23.536 8.511 -7.514 1.00 86.62 216 GLY A CA 1
ATOM 1575 C C . GLY A 1 216 ? 24.371 8.202 -6.270 1.00 86.62 216 GLY A C 1
ATOM 1576 O O . GLY A 1 216 ? 24.370 7.081 -5.763 1.00 86.62 216 GLY A O 1
ATOM 1577 N N . ALA A 1 217 ? 25.110 9.207 -5.803 1.00 86.06 217 ALA A N 1
ATOM 1578 C CA . ALA A 1 217 ? 26.019 9.084 -4.668 1.00 86.06 217 ALA A CA 1
ATOM 1579 C C . ALA A 1 217 ? 25.300 9.355 -3.339 1.00 86.06 217 ALA A C 1
ATOM 1581 O O . ALA A 1 217 ? 24.618 10.367 -3.190 1.00 86.06 217 ALA A O 1
ATOM 1582 N N . TRP A 1 218 ? 25.496 8.470 -2.362 1.00 87.00 218 TRP A N 1
ATOM 1583 C CA . TRP A 1 218 ? 24.889 8.551 -1.033 1.00 87.00 218 TRP A CA 1
ATOM 1584 C C . TRP A 1 218 ? 25.970 8.596 0.038 1.00 87.00 218 TRP A C 1
ATOM 1586 O O . TRP A 1 218 ? 26.961 7.872 -0.051 1.00 87.00 218 TRP A O 1
ATOM 1596 N N . THR A 1 219 ? 25.759 9.386 1.091 1.00 89.88 219 THR A N 1
ATOM 1597 C CA . THR A 1 219 ? 26.550 9.217 2.315 1.00 89.88 219 THR A CA 1
ATOM 1598 C C . THR A 1 219 ? 26.100 7.945 3.036 1.00 89.88 219 THR A C 1
ATOM 1600 O O . THR A 1 219 ? 24.933 7.545 2.956 1.00 89.88 219 THR A O 1
ATOM 1603 N N . ALA A 1 220 ? 27.018 7.298 3.759 1.00 90.12 220 ALA A N 1
ATOM 1604 C CA . ALA A 1 220 ? 26.713 6.064 4.484 1.00 90.12 220 ALA A CA 1
ATOM 1605 C C . ALA A 1 220 ? 25.593 6.263 5.522 1.00 90.12 220 ALA A C 1
ATOM 1607 O O . ALA A 1 220 ? 24.716 5.408 5.654 1.00 90.12 220 ALA A O 1
ATOM 1608 N N . ASP A 1 221 ? 25.587 7.400 6.222 1.00 91.50 221 ASP A N 1
ATOM 1609 C CA . ASP A 1 221 ? 24.559 7.730 7.214 1.00 91.50 221 ASP A CA 1
ATOM 1610 C C . ASP A 1 221 ? 23.188 7.929 6.581 1.00 91.50 221 ASP A C 1
ATOM 1612 O O . ASP A 1 221 ? 22.221 7.302 7.016 1.00 91.50 221 ASP A O 1
ATOM 1616 N N . ALA A 1 222 ? 23.118 8.713 5.502 1.00 90.69 222 ALA A N 1
ATOM 1617 C CA . ALA A 1 222 ? 21.869 8.958 4.795 1.00 90.69 222 ALA A CA 1
ATOM 1618 C C . ALA A 1 222 ? 21.248 7.658 4.272 1.00 90.69 222 ALA A C 1
ATOM 1620 O O . ALA A 1 222 ? 20.044 7.427 4.412 1.00 90.69 222 ALA A O 1
ATOM 1621 N N . TYR A 1 223 ? 22.081 6.781 3.708 1.00 91.94 223 TYR A N 1
ATOM 1622 C CA . TYR A 1 223 ? 21.636 5.490 3.202 1.00 91.94 223 TYR A CA 1
ATOM 1623 C C . TYR A 1 223 ? 21.150 4.569 4.332 1.00 91.94 223 TYR A C 1
ATOM 1625 O O . TYR A 1 223 ? 20.065 3.996 4.234 1.00 91.94 223 TYR A O 1
ATOM 1633 N N . ARG A 1 224 ? 21.896 4.463 5.443 1.00 94.50 224 ARG A N 1
ATOM 1634 C CA . ARG A 1 224 ? 21.486 3.668 6.619 1.00 94.50 224 ARG A CA 1
ATOM 1635 C C . ARG A 1 224 ? 20.171 4.154 7.218 1.00 94.50 224 ARG A C 1
ATOM 1637 O O . ARG A 1 224 ? 19.328 3.343 7.608 1.00 94.50 224 ARG A O 1
ATOM 1644 N N . GLU A 1 225 ? 20.001 5.465 7.307 1.00 95.25 225 GLU A N 1
ATOM 1645 C CA . GLU A 1 225 ? 18.792 6.085 7.830 1.00 95.25 225 GLU A CA 1
ATOM 1646 C C . GLU A 1 225 ? 17.576 5.791 6.936 1.00 95.25 225 GLU A C 1
ATOM 1648 O O . GLU A 1 225 ? 16.514 5.416 7.444 1.00 95.25 225 GLU A O 1
ATOM 1653 N N . LEU A 1 226 ? 17.743 5.882 5.612 1.00 95.44 226 LEU A N 1
ATOM 1654 C CA . LEU A 1 226 ? 16.713 5.532 4.633 1.00 95.44 226 LEU A CA 1
ATOM 1655 C C . LEU A 1 226 ? 16.338 4.045 4.702 1.00 95.44 226 LEU A C 1
ATOM 1657 O O . LEU A 1 226 ? 15.154 3.723 4.790 1.00 95.44 226 LEU A O 1
ATOM 1661 N N . VAL A 1 227 ? 17.330 3.146 4.734 1.00 96.62 227 VAL A N 1
ATOM 1662 C CA . VAL A 1 227 ? 17.129 1.689 4.862 1.00 96.62 227 VAL A CA 1
ATOM 1663 C C . VAL A 1 227 ? 16.326 1.356 6.117 1.00 96.62 227 VAL A C 1
ATOM 1665 O O . VAL A 1 227 ? 15.362 0.595 6.053 1.00 96.62 227 VAL A O 1
ATOM 1668 N N . ARG A 1 228 ? 16.683 1.947 7.265 1.00 97.19 228 ARG A N 1
ATOM 1669 C CA . ARG A 1 228 ? 15.970 1.721 8.531 1.00 97.19 228 ARG A CA 1
ATOM 1670 C C . ARG A 1 228 ? 14.507 2.152 8.433 1.00 97.19 228 ARG A C 1
ATOM 1672 O O . ARG A 1 228 ? 13.619 1.431 8.883 1.00 97.19 228 ARG A O 1
ATOM 1679 N N . HIS A 1 229 ? 14.260 3.317 7.838 1.00 97.62 229 HIS A N 1
ATOM 1680 C CA . HIS A 1 229 ? 12.916 3.872 7.689 1.00 97.62 229 HIS A CA 1
ATOM 1681 C C . HIS A 1 229 ? 12.040 3.062 6.726 1.00 97.62 229 HIS A C 1
ATOM 1683 O O . HIS A 1 229 ? 10.872 2.808 7.032 1.00 97.62 229 HIS A O 1
ATOM 1689 N N . ALA A 1 230 ? 12.614 2.627 5.602 1.00 97.94 230 ALA A N 1
ATOM 1690 C CA . ALA A 1 230 ? 11.958 1.795 4.596 1.00 97.94 230 ALA A CA 1
ATOM 1691 C C . ALA A 1 230 ? 11.649 0.384 5.117 1.00 97.94 230 ALA A C 1
ATOM 1693 O O . ALA A 1 230 ? 10.542 -0.117 4.915 1.00 97.94 230 ALA A O 1
ATOM 1694 N N . ARG A 1 231 ? 12.562 -0.218 5.894 1.00 97.69 231 ARG A N 1
ATOM 1695 C CA . ARG A 1 231 ? 12.334 -1.524 6.532 1.00 97.69 231 ARG A CA 1
ATOM 1696 C C . ARG A 1 231 ? 11.096 -1.516 7.425 1.00 97.69 231 ARG A C 1
ATOM 1698 O O . ARG A 1 231 ? 10.300 -2.444 7.359 1.00 97.69 231 ARG A O 1
ATOM 1705 N N . GLY A 1 232 ? 10.885 -0.443 8.190 1.00 96.88 232 GLY A N 1
ATOM 1706 C CA . GLY A 1 232 ? 9.683 -0.269 9.015 1.00 96.88 232 GLY A CA 1
ATOM 1707 C C . GLY A 1 232 ? 8.373 -0.123 8.227 1.00 96.88 232 GLY A C 1
ATOM 1708 O O . GLY A 1 232 ? 7.327 0.044 8.841 1.00 96.88 232 GLY A O 1
ATOM 1709 N N . ARG A 1 233 ? 8.425 -0.135 6.890 1.00 98.12 233 ARG A N 1
ATOM 1710 C CA . ARG A 1 233 ? 7.286 -0.046 5.960 1.00 98.12 233 ARG A CA 1
ATOM 1711 C C . ARG A 1 233 ? 7.262 -1.203 4.962 1.00 98.12 233 ARG A C 1
ATOM 1713 O O . ARG A 1 233 ? 6.607 -1.115 3.921 1.00 98.12 233 ARG A O 1
ATOM 1720 N N . TYR A 1 234 ? 7.991 -2.278 5.275 1.00 98.00 234 TYR A N 1
ATOM 1721 C CA . TYR A 1 234 ? 8.130 -3.458 4.422 1.00 98.00 234 TYR A CA 1
ATOM 1722 C C . TYR A 1 234 ? 8.594 -3.084 3.014 1.00 98.00 234 TYR A C 1
ATOM 1724 O O . TYR A 1 234 ? 7.993 -3.486 2.015 1.00 98.00 234 TYR A O 1
ATOM 1732 N N . MET A 1 235 ? 9.632 -2.248 2.954 1.00 98.06 235 MET A N 1
ATOM 1733 C CA . MET A 1 235 ? 10.237 -1.790 1.715 1.00 98.06 235 MET A CA 1
ATOM 1734 C C . MET A 1 235 ? 11.747 -2.031 1.743 1.00 98.06 235 MET A C 1
ATOM 1736 O O . MET A 1 235 ? 12.450 -1.541 2.628 1.00 98.06 235 MET A O 1
ATOM 1740 N N . GLU A 1 236 ? 12.238 -2.800 0.776 1.00 96.25 236 GLU A N 1
ATOM 1741 C CA . GLU A 1 236 ? 13.663 -3.049 0.567 1.00 96.25 236 GLU A CA 1
ATOM 1742 C C . GLU A 1 236 ? 14.300 -1.862 -0.162 1.00 96.25 236 GLU A C 1
ATOM 1744 O O . GLU A 1 236 ? 13.719 -1.336 -1.106 1.00 96.25 236 GLU A O 1
ATOM 1749 N N . VAL A 1 237 ? 15.502 -1.443 0.242 1.00 94.19 237 VAL A N 1
ATOM 1750 C CA . VAL A 1 237 ? 16.259 -0.399 -0.467 1.00 94.19 237 VAL A CA 1
ATOM 1751 C C . VAL A 1 237 ? 17.397 -1.046 -1.251 1.00 94.19 237 VAL A C 1
ATOM 1753 O O . VAL A 1 237 ? 18.280 -1.669 -0.660 1.00 94.19 237 VAL A O 1
ATOM 1756 N N . VAL A 1 238 ? 17.385 -0.882 -2.575 1.00 90.19 238 VAL A N 1
ATOM 1757 C CA . VAL A 1 238 ? 18.330 -1.521 -3.502 1.00 90.19 238 VAL A CA 1
ATOM 1758 C C . VAL A 1 238 ? 19.106 -0.453 -4.281 1.00 90.19 238 VAL A C 1
ATOM 1760 O O . VAL A 1 238 ? 18.486 0.329 -5.004 1.00 90.19 238 VAL A O 1
ATOM 1763 N N . PRO A 1 239 ? 20.448 -0.415 -4.215 1.00 86.25 239 PRO A N 1
ATOM 1764 C CA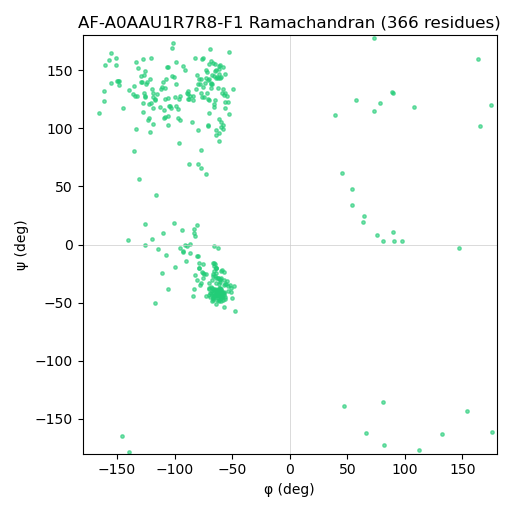 . PRO A 1 239 ? 21.231 0.559 -4.965 1.00 86.25 239 PRO A CA 1
ATOM 1765 C C . PRO A 1 239 ? 21.388 0.149 -6.439 1.00 86.25 239 PRO A C 1
ATOM 1767 O O . PRO A 1 239 ? 21.574 -1.026 -6.768 1.00 86.25 239 PRO A O 1
ATOM 1770 N N . GLU A 1 240 ? 21.353 1.127 -7.343 1.00 75.62 240 GLU A N 1
ATOM 1771 C CA . GLU A 1 240 ? 21.727 0.976 -8.750 1.00 75.62 240 GLU A CA 1
ATOM 1772 C C . GLU A 1 240 ? 23.149 1.511 -9.036 1.00 75.62 240 GLU A C 1
ATOM 1774 O O . GLU A 1 240 ? 23.528 2.536 -8.473 1.00 75.62 240 GLU A O 1
ATOM 1779 N N . PRO A 1 241 ? 23.924 0.874 -9.943 1.00 58.94 241 PRO A N 1
ATOM 1780 C CA . PRO A 1 241 ? 23.561 -0.289 -10.733 1.00 58.94 241 PRO A CA 1
ATOM 1781 C C . PRO A 1 241 ? 24.066 -1.552 -10.035 1.00 58.94 241 PRO A C 1
ATOM 1783 O O . PRO A 1 241 ? 25.244 -1.885 -10.121 1.00 58.94 241 PRO A O 1
ATOM 1786 N N . ARG A 1 242 ? 23.185 -2.361 -9.442 1.00 54.56 242 ARG A N 1
ATOM 1787 C CA . ARG A 1 242 ? 23.508 -3.784 -9.265 1.00 54.56 242 ARG A CA 1
ATOM 1788 C C . ARG A 1 242 ? 23.415 -4.479 -10.636 1.00 54.56 242 ARG A C 1
ATOM 1790 O O . ARG A 1 242 ? 22.562 -5.328 -10.856 1.00 54.56 242 ARG A O 1
ATOM 1797 N N . ARG A 1 243 ? 24.228 -4.038 -11.605 1.00 53.03 243 ARG A N 1
ATOM 1798 C CA . ARG A 1 243 ? 24.469 -4.727 -12.878 1.00 53.03 243 ARG A CA 1
ATOM 1799 C C . ARG A 1 243 ? 25.741 -5.541 -12.702 1.00 53.03 243 ARG A C 1
ATOM 1801 O O . ARG A 1 243 ? 26.826 -5.061 -12.998 1.00 53.03 243 ARG A O 1
ATOM 1808 N N . ALA A 1 244 ? 25.593 -6.759 -12.204 1.00 41.94 244 ALA A N 1
ATOM 1809 C CA . ALA A 1 244 ? 26.546 -7.800 -12.547 1.00 41.94 244 ALA A CA 1
ATOM 1810 C C . ALA A 1 244 ? 26.015 -8.470 -13.819 1.00 41.94 244 ALA A C 1
ATOM 1812 O O . ALA A 1 244 ? 24.831 -8.813 -13.880 1.00 41.94 244 ALA A O 1
ATOM 1813 N N . GLU A 1 245 ? 26.849 -8.626 -14.845 1.00 41.31 245 GLU A N 1
ATOM 1814 C CA . GLU A 1 245 ? 26.557 -9.595 -15.903 1.00 41.31 245 GLU A CA 1
ATOM 1815 C C . GLU A 1 245 ? 26.329 -10.962 -15.239 1.00 41.31 245 GLU A C 1
ATOM 1817 O O . GLU A 1 245 ? 27.104 -11.372 -14.379 1.00 41.31 245 GLU A O 1
ATOM 1822 N N . GLY A 1 246 ? 25.206 -11.616 -15.550 1.00 50.81 246 GLY A N 1
ATOM 1823 C CA . GLY A 1 246 ? 24.769 -12.831 -14.848 1.00 50.81 246 GLY A CA 1
ATOM 1824 C C . GLY A 1 246 ? 23.870 -12.602 -13.624 1.00 50.81 246 GLY A C 1
ATOM 1825 O O . GLY A 1 246 ? 23.613 -13.550 -12.884 1.00 50.81 246 GLY A O 1
ATOM 1826 N N . SER A 1 247 ? 23.357 -11.385 -13.384 1.00 59.72 247 SER A N 1
ATOM 1827 C CA . SER A 1 247 ? 22.368 -11.171 -12.322 1.00 59.72 247 SER A CA 1
ATOM 1828 C C . SER A 1 247 ? 21.115 -12.024 -12.548 1.00 59.72 247 SER A C 1
ATOM 1830 O O . SER A 1 247 ? 20.484 -11.967 -13.602 1.00 59.72 247 SER A O 1
ATOM 1832 N N . ALA A 1 248 ? 20.685 -12.743 -11.507 1.00 71.69 248 ALA A N 1
ATOM 1833 C CA . ALA A 1 248 ? 19.429 -13.497 -11.505 1.00 71.69 248 ALA A CA 1
ATOM 1834 C C . ALA A 1 248 ? 18.180 -12.608 -11.678 1.00 71.69 248 ALA A C 1
ATOM 1836 O O . ALA A 1 248 ? 17.070 -13.123 -11.734 1.00 71.69 248 ALA A O 1
ATOM 1837 N N . VAL A 1 249 ? 18.336 -11.279 -11.744 1.00 78.25 249 VAL A N 1
ATOM 1838 C CA . VAL A 1 249 ? 17.257 -10.314 -11.966 1.00 78.25 249 VAL A CA 1
ATOM 1839 C C . VAL A 1 249 ? 17.687 -9.276 -13.007 1.00 78.25 249 VAL A C 1
ATOM 1841 O O . VAL A 1 249 ? 18.729 -8.638 -12.855 1.00 78.25 249 VAL A O 1
ATOM 1844 N N . VAL A 1 250 ? 16.871 -9.076 -14.043 1.00 78.62 250 VAL A N 1
ATOM 1845 C CA . VAL A 1 250 ? 17.077 -8.123 -15.142 1.00 78.62 250 VAL A CA 1
ATOM 1846 C C . VAL A 1 250 ? 15.954 -7.088 -15.127 1.00 78.62 250 VAL A C 1
ATOM 1848 O O . VAL A 1 250 ? 14.781 -7.443 -15.180 1.00 78.62 250 VAL A O 1
ATOM 1851 N N . MET A 1 251 ? 16.294 -5.798 -15.074 1.00 77.69 251 MET A N 1
ATOM 1852 C CA . MET A 1 251 ? 15.314 -4.723 -15.259 1.00 77.69 251 MET A CA 1
ATOM 1853 C C . MET A 1 251 ? 15.202 -4.376 -16.741 1.00 77.69 251 MET A C 1
ATOM 1855 O O . MET A 1 251 ? 16.201 -4.043 -17.382 1.00 77.69 251 MET A O 1
ATOM 1859 N N . TYR A 1 252 ? 13.986 -4.428 -17.270 1.00 75.81 252 TYR A N 1
ATOM 1860 C CA . TYR A 1 252 ? 13.697 -4.220 -18.677 1.00 75.81 252 TYR A CA 1
ATOM 1861 C C . TYR A 1 252 ? 12.692 -3.081 -18.848 1.00 75.81 252 TYR A C 1
ATOM 1863 O O . TYR A 1 252 ? 11.518 -3.208 -18.512 1.00 75.81 252 TYR A O 1
ATOM 1871 N N . ALA A 1 253 ? 13.193 -1.944 -19.332 1.00 64.94 253 ALA A N 1
ATOM 1872 C CA . ALA A 1 253 ? 12.460 -0.680 -19.393 1.00 64.94 253 ALA A CA 1
ATOM 1873 C C . ALA A 1 253 ? 12.084 -0.248 -20.820 1.00 64.94 253 ALA A C 1
ATOM 1875 O O . ALA A 1 253 ? 11.716 0.898 -21.016 1.00 64.94 253 ALA A O 1
ATOM 1876 N N . ARG A 1 254 ? 12.255 -1.104 -21.838 1.00 63.72 254 ARG A N 1
ATOM 1877 C CA . ARG A 1 254 ? 11.934 -0.791 -23.245 1.00 63.72 254 ARG A CA 1
ATOM 1878 C C . ARG A 1 254 ? 11.088 -1.891 -23.883 1.00 63.72 254 ARG A C 1
ATOM 1880 O O . ARG A 1 254 ? 11.500 -2.451 -24.888 1.00 63.72 254 ARG A O 1
ATOM 1887 N N . HIS A 1 255 ? 9.930 -2.245 -23.325 1.00 59.94 255 HIS A N 1
ATOM 1888 C CA . HIS A 1 255 ? 9.099 -3.279 -23.964 1.00 59.94 255 HIS A CA 1
ATOM 1889 C C . HIS A 1 255 ? 8.595 -2.841 -25.348 1.00 59.94 255 HIS A C 1
ATOM 1891 O O . HIS A 1 255 ? 8.739 -3.594 -26.307 1.00 59.94 255 HIS A O 1
ATOM 1897 N N . GLU A 1 256 ? 8.132 -1.596 -25.478 1.00 60.16 256 GLU A N 1
ATOM 1898 C CA . GLU A 1 256 ? 7.586 -1.044 -26.732 1.00 60.16 256 GLU A CA 1
ATOM 1899 C C . GLU A 1 256 ? 8.640 -0.601 -27.762 1.00 60.16 256 GLU A C 1
ATOM 1901 O O . GLU A 1 256 ? 8.343 -0.517 -28.949 1.00 60.16 256 GLU A O 1
ATOM 1906 N N . GLY A 1 257 ? 9.882 -0.349 -27.335 1.00 61.50 257 GLY A N 1
ATOM 1907 C CA . GLY A 1 257 ? 10.948 0.200 -28.189 1.00 61.50 257 GLY A CA 1
ATOM 1908 C C . GLY A 1 257 ? 12.183 -0.686 -28.338 1.00 61.50 257 GLY A C 1
ATOM 1909 O O . GLY A 1 257 ? 13.177 -0.252 -28.917 1.00 61.50 257 GLY A O 1
ATOM 1910 N N . ALA A 1 258 ? 12.172 -1.896 -27.778 1.00 71.12 258 ALA A N 1
ATOM 1911 C CA . ALA A 1 258 ? 13.319 -2.785 -27.885 1.00 71.12 258 ALA A CA 1
ATOM 1912 C C . ALA A 1 258 ? 13.490 -3.335 -29.300 1.00 71.12 258 ALA A C 1
ATOM 1914 O O . ALA A 1 258 ? 12.538 -3.743 -29.971 1.00 71.12 258 ALA A O 1
ATOM 1915 N N . SER A 1 259 ? 14.744 -3.435 -29.715 1.00 79.75 259 SER A N 1
ATOM 1916 C CA . SER A 1 259 ? 15.135 -4.174 -30.906 1.00 79.75 259 SER A CA 1
ATOM 1917 C C . SER A 1 259 ? 14.862 -5.679 -30.741 1.00 79.75 259 SER A C 1
ATOM 1919 O O . SER A 1 259 ? 14.864 -6.208 -29.619 1.00 79.75 259 SER A O 1
ATOM 1921 N N . PRO A 1 260 ? 14.685 -6.423 -31.849 1.00 81.94 260 PRO A N 1
ATOM 1922 C CA . PRO A 1 260 ? 14.639 -7.884 -31.812 1.00 81.94 260 PRO A CA 1
ATOM 1923 C C . PRO A 1 260 ? 15.844 -8.509 -31.089 1.00 81.94 260 PRO A C 1
ATOM 1925 O O . PRO A 1 260 ? 15.679 -9.489 -30.366 1.00 81.94 260 PRO A O 1
ATOM 1928 N N . ALA A 1 261 ? 17.034 -7.909 -31.215 1.00 83.06 261 ALA A N 1
ATOM 1929 C CA . ALA A 1 261 ? 18.249 -8.363 -30.540 1.00 83.06 261 ALA A CA 1
ATOM 1930 C C . ALA A 1 261 ? 18.171 -8.211 -29.009 1.00 83.06 261 ALA A C 1
ATOM 1932 O O . ALA A 1 261 ? 18.523 -9.136 -28.277 1.00 83.06 261 ALA A O 1
ATOM 1933 N N . GLU A 1 262 ? 17.659 -7.082 -28.505 1.00 81.25 262 GLU A N 1
ATOM 1934 C CA . GLU A 1 262 ? 17.449 -6.877 -27.063 1.00 81.25 262 GLU A CA 1
ATOM 1935 C C . GLU A 1 262 ? 16.427 -7.868 -26.493 1.00 81.25 262 GLU A C 1
ATOM 1937 O O . GLU A 1 262 ? 16.651 -8.430 -25.419 1.00 81.25 262 GLU A O 1
ATOM 1942 N N . ARG A 1 263 ? 15.333 -8.131 -27.224 1.00 82.19 263 ARG A N 1
ATOM 1943 C CA . ARG A 1 263 ? 14.346 -9.156 -26.843 1.00 82.19 263 ARG A CA 1
ATOM 1944 C C . ARG A 1 263 ? 14.951 -10.559 -26.833 1.00 82.19 263 ARG A C 1
ATOM 1946 O O . ARG A 1 263 ? 14.734 -11.305 -25.881 1.00 82.19 263 ARG A O 1
ATOM 1953 N N . ALA A 1 264 ? 15.750 -10.909 -27.840 1.00 83.62 264 ALA A N 1
ATOM 1954 C CA . ALA A 1 264 ? 16.427 -12.202 -27.903 1.00 83.62 264 ALA A CA 1
ATOM 1955 C C . ALA A 1 264 ? 17.408 -12.394 -26.733 1.00 83.62 264 ALA A C 1
ATOM 1957 O O . ALA A 1 264 ? 17.410 -13.457 -26.107 1.00 83.62 264 ALA A O 1
ATOM 1958 N N . LYS A 1 265 ? 18.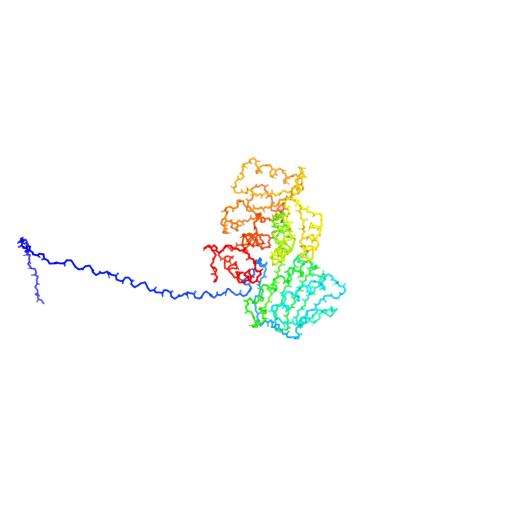175 -11.352 -26.382 1.00 83.25 265 LYS A N 1
ATOM 1959 C CA . LYS A 1 265 ? 19.083 -11.361 -25.225 1.00 83.25 265 LYS A CA 1
ATOM 1960 C C . LYS A 1 265 ? 18.324 -11.535 -23.908 1.00 83.25 265 LYS A C 1
ATOM 1962 O O . LYS A 1 265 ? 18.745 -12.326 -23.066 1.00 83.25 265 LYS A O 1
ATOM 1967 N N . LEU A 1 266 ? 17.192 -10.846 -23.737 1.00 84.50 266 LEU A N 1
ATOM 1968 C CA . LEU A 1 266 ? 16.330 -11.020 -22.566 1.00 84.50 266 LEU A CA 1
ATOM 1969 C C . LEU A 1 266 ? 15.792 -12.453 -22.476 1.00 84.50 266 LEU A C 1
ATOM 1971 O O . LEU A 1 266 ? 15.909 -13.084 -21.430 1.00 84.50 266 LEU A O 1
ATOM 1975 N N . ALA A 1 267 ? 15.257 -12.988 -23.575 1.00 84.75 267 ALA A N 1
ATOM 1976 C CA . ALA A 1 267 ? 14.732 -14.349 -23.615 1.00 84.75 267 ALA A CA 1
ATOM 1977 C C . ALA A 1 267 ? 15.821 -15.393 -23.313 1.00 84.75 267 ALA A C 1
ATOM 1979 O O . ALA A 1 267 ? 15.563 -16.373 -22.617 1.00 84.75 267 ALA A O 1
ATOM 1980 N N . GLN A 1 268 ? 17.054 -15.180 -23.785 1.00 85.62 268 GLN A N 1
ATOM 1981 C CA . GLN A 1 268 ? 18.192 -16.034 -23.445 1.00 85.62 268 GLN A CA 1
ATOM 1982 C C . GLN A 1 268 ? 18.537 -15.964 -21.954 1.00 85.62 268 GLN A C 1
ATOM 1984 O O . GLN A 1 268 ? 18.718 -17.009 -21.335 1.00 85.62 268 GLN A O 1
ATOM 1989 N N . ALA A 1 269 ? 18.585 -14.766 -21.365 1.00 86.06 269 ALA A N 1
ATOM 1990 C CA . ALA A 1 269 ? 18.835 -14.603 -19.934 1.00 86.06 269 ALA A CA 1
ATOM 1991 C C . ALA A 1 269 ? 17.755 -15.299 -19.091 1.00 86.06 269 ALA A C 1
ATOM 1993 O O . ALA A 1 269 ? 18.074 -15.989 -18.126 1.00 86.06 269 ALA A O 1
ATOM 1994 N N . VAL A 1 270 ? 16.485 -15.183 -19.488 1.00 88.00 270 VAL A N 1
ATOM 1995 C CA . VAL A 1 270 ? 15.367 -15.861 -18.820 1.00 88.00 270 VAL A CA 1
ATOM 1996 C C . VAL A 1 270 ? 15.477 -17.381 -18.931 1.00 88.00 270 VAL A C 1
ATOM 1998 O O . VAL A 1 270 ? 15.305 -18.074 -17.931 1.00 88.00 270 VAL A O 1
ATOM 2001 N N . ARG A 1 271 ? 15.837 -17.914 -20.108 1.00 87.69 271 ARG A N 1
ATOM 2002 C CA . ARG A 1 271 ? 16.130 -19.351 -20.272 1.00 87.69 271 ARG A CA 1
ATOM 2003 C C . ARG A 1 271 ? 17.300 -19.818 -19.401 1.00 87.69 271 ARG A C 1
ATOM 2005 O O . ARG A 1 271 ? 17.300 -20.962 -18.969 1.00 87.69 271 ARG A O 1
ATOM 2012 N N . ALA A 1 272 ? 18.255 -18.936 -19.113 1.00 87.75 272 ALA A N 1
ATOM 2013 C CA . ALA A 1 272 ? 19.354 -19.183 -18.181 1.00 87.75 272 ALA A CA 1
ATOM 2014 C C . ALA A 1 272 ? 18.974 -18.971 -16.696 1.00 87.75 272 ALA A C 1
ATOM 2016 O O . ALA A 1 272 ? 19.846 -19.010 -15.832 1.00 87.75 272 ALA A O 1
ATOM 2017 N N . GLY A 1 273 ? 17.691 -18.745 -16.382 1.00 87.50 273 GLY A N 1
ATOM 2018 C CA . GLY A 1 273 ? 17.176 -18.625 -15.013 1.00 87.50 273 GLY A CA 1
ATOM 2019 C C . GLY A 1 273 ? 17.009 -17.192 -14.499 1.00 87.50 273 GLY A C 1
ATOM 2020 O O . GLY A 1 273 ? 16.613 -17.004 -13.348 1.00 87.50 273 GLY A O 1
ATOM 2021 N N . ALA A 1 274 ? 17.272 -16.170 -15.319 1.00 87.75 274 ALA A N 1
ATOM 2022 C CA . ALA A 1 274 ? 17.050 -14.790 -14.907 1.00 87.75 274 ALA A CA 1
ATOM 2023 C C . ALA A 1 274 ? 15.553 -14.480 -14.742 1.00 87.75 274 ALA A C 1
ATOM 2025 O O . ALA A 1 274 ? 14.706 -14.842 -15.559 1.00 87.75 274 ALA A O 1
ATOM 2026 N N . ARG A 1 275 ? 15.234 -13.736 -13.689 1.00 89.06 275 ARG A N 1
ATOM 2027 C CA . ARG A 1 275 ? 13.929 -13.131 -13.436 1.00 89.06 275 ARG A CA 1
ATOM 2028 C C . ARG A 1 275 ? 13.895 -11.718 -14.000 1.00 89.06 275 ARG A C 1
ATOM 2030 O O . ARG A 1 275 ? 14.926 -11.060 -14.095 1.00 89.06 275 ARG A O 1
ATOM 2037 N N . VAL A 1 276 ? 12.717 -11.220 -14.356 1.00 87.94 276 VAL A N 1
ATOM 2038 C CA . VAL A 1 276 ? 12.578 -9.923 -15.034 1.00 87.94 276 VAL A CA 1
ATOM 2039 C C . VAL A 1 276 ? 11.728 -8.968 -14.212 1.00 87.94 276 VAL A C 1
ATOM 2041 O O . VAL A 1 276 ? 10.663 -9.336 -13.725 1.00 87.94 276 VAL A O 1
ATOM 2044 N N . ILE A 1 277 ? 12.190 -7.730 -14.074 1.00 88.44 277 ILE A N 1
ATOM 2045 C CA . ILE A 1 277 ? 11.390 -6.605 -13.591 1.00 88.44 277 ILE A CA 1
ATOM 2046 C C . ILE A 1 277 ? 11.068 -5.726 -14.791 1.00 88.44 277 ILE A C 1
ATOM 2048 O O . ILE A 1 277 ? 11.978 -5.288 -15.496 1.00 88.44 277 ILE A O 1
ATOM 2052 N N . LEU A 1 278 ? 9.790 -5.447 -15.008 1.00 87.38 278 LEU A N 1
ATOM 2053 C CA . LEU A 1 278 ? 9.318 -4.656 -16.138 1.00 87.38 278 LEU A CA 1
ATOM 2054 C C . LEU A 1 278 ? 9.056 -3.214 -15.713 1.00 87.38 278 LEU A C 1
ATOM 2056 O O . LEU A 1 278 ? 8.510 -2.954 -14.647 1.00 87.38 278 LEU A O 1
ATOM 2060 N N . SER A 1 279 ? 9.449 -2.263 -16.545 1.00 84.81 279 SER A N 1
ATOM 2061 C CA . SER A 1 279 ? 9.129 -0.849 -16.354 1.00 84.81 279 SER A CA 1
ATOM 2062 C C . SER A 1 279 ? 8.453 -0.345 -17.617 1.00 84.81 279 SER A C 1
ATOM 2064 O O . SER A 1 279 ? 8.946 -0.673 -18.701 1.00 84.81 279 SER A O 1
ATOM 2066 N N . PRO A 1 280 ? 7.391 0.474 -17.508 1.00 75.25 280 PRO A N 1
ATOM 2067 C CA . PRO A 1 280 ? 6.833 1.133 -18.676 1.00 75.25 280 PRO A CA 1
ATOM 2068 C C . PRO A 1 280 ? 7.939 1.969 -19.334 1.00 75.25 280 PRO A C 1
ATOM 2070 O O . PRO A 1 280 ? 8.742 2.616 -18.648 1.00 75.25 280 PRO A O 1
ATOM 2073 N N . ALA A 1 281 ? 8.041 1.850 -20.655 1.00 59.81 281 ALA A N 1
ATOM 2074 C CA . ALA A 1 281 ? 9.096 2.463 -21.441 1.00 59.81 281 ALA A CA 1
ATOM 2075 C C . ALA A 1 281 ? 8.788 3.928 -21.723 1.00 59.81 281 ALA A C 1
ATOM 2077 O O . ALA A 1 281 ? 7.707 4.219 -22.199 1.00 59.81 281 ALA A O 1
ATOM 2078 N N . ASP A 1 282 ? 9.774 4.805 -21.526 1.00 61.81 282 ASP A N 1
ATOM 2079 C CA . ASP A 1 282 ? 9.730 6.247 -21.822 1.00 61.81 282 ASP A CA 1
ATOM 2080 C C . ASP A 1 282 ? 9.195 7.155 -20.687 1.00 61.81 282 ASP A C 1
ATOM 2082 O O . ASP A 1 282 ? 8.151 6.940 -20.076 1.00 61.81 282 ASP A O 1
ATOM 2086 N N . ARG A 1 283 ? 9.952 8.224 -20.407 1.00 56.31 283 ARG A N 1
ATOM 2087 C CA . ARG A 1 283 ? 9.605 9.291 -19.451 1.00 56.31 283 ARG A CA 1
ATOM 2088 C C . ARG A 1 283 ? 8.539 10.236 -20.022 1.00 56.31 283 ARG A C 1
ATOM 2090 O O . ARG A 1 283 ? 7.890 10.957 -19.264 1.00 56.31 283 ARG A O 1
ATOM 2097 N N . ALA A 1 284 ? 8.317 10.219 -21.336 1.00 62.38 284 ALA A N 1
ATOM 2098 C CA . ALA A 1 284 ? 7.297 11.021 -22.008 1.00 62.38 284 ALA A CA 1
ATOM 2099 C C . ALA A 1 284 ? 5.898 10.370 -22.053 1.00 62.38 284 ALA A C 1
ATOM 2101 O O . ALA A 1 284 ? 4.970 10.985 -22.579 1.00 62.38 284 ALA A O 1
ATOM 2102 N N . LEU A 1 285 ? 5.701 9.164 -21.500 1.00 71.31 285 LEU A N 1
ATOM 2103 C CA . LEU A 1 285 ? 4.400 8.487 -21.566 1.00 71.31 285 LEU A CA 1
ATOM 2104 C C . LEU A 1 285 ? 3.280 9.278 -20.891 1.00 71.31 285 LEU A C 1
ATOM 2106 O O . LEU A 1 285 ? 3.455 9.865 -19.830 1.00 71.31 285 LEU A O 1
ATOM 2110 N N . SER A 1 286 ? 2.076 9.239 -21.444 1.00 85.19 286 SER A N 1
ATOM 2111 C CA . SER A 1 286 ? 0.915 9.722 -20.703 1.00 85.19 286 SER A CA 1
ATOM 2112 C C . SER A 1 286 ? 0.582 8.799 -19.518 1.00 85.19 286 SER A C 1
ATOM 2114 O O . SER A 1 286 ? 1.134 7.701 -19.398 1.00 85.19 286 SER A O 1
ATOM 2116 N N . VAL A 1 287 ? -0.294 9.235 -18.606 1.00 88.44 287 VAL A N 1
ATOM 2117 C CA . VAL A 1 287 ? -0.686 8.399 -17.454 1.00 88.44 287 VAL A CA 1
ATOM 2118 C C . VAL A 1 287 ? -1.389 7.141 -17.945 1.00 88.44 287 VAL A C 1
ATOM 2120 O O . VAL A 1 287 ? -1.109 6.055 -17.442 1.00 88.44 287 VAL A O 1
ATOM 2123 N N . ARG A 1 288 ? -2.225 7.292 -18.976 1.00 91.00 288 ARG A N 1
ATOM 2124 C CA . ARG A 1 288 ? -2.887 6.189 -19.668 1.00 91.00 288 ARG A CA 1
ATOM 2125 C C . ARG A 1 288 ? -1.896 5.172 -20.218 1.00 91.00 288 ARG A C 1
ATOM 2127 O O . ARG A 1 288 ? -1.968 4.003 -19.860 1.00 91.00 288 ARG A O 1
ATOM 2134 N N . ARG A 1 289 ? -0.915 5.611 -21.010 1.00 86.69 289 ARG A N 1
ATOM 2135 C CA . ARG A 1 289 ? 0.078 4.690 -21.591 1.00 86.69 289 ARG A CA 1
ATOM 2136 C C . ARG A 1 2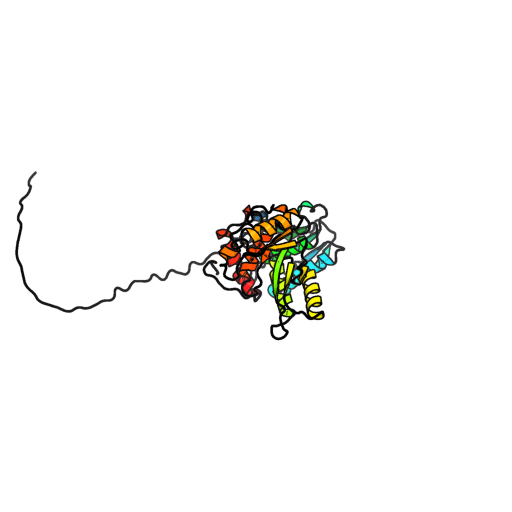89 ? 0.953 4.000 -20.548 1.00 86.69 289 ARG A C 1
A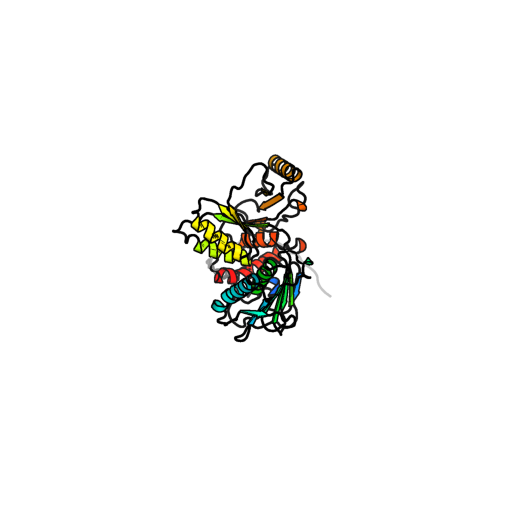TOM 2138 O O . ARG A 1 289 ? 1.319 2.848 -20.729 1.00 86.69 289 ARG A O 1
ATOM 2145 N N . ALA A 1 290 ? 1.268 4.671 -19.440 1.00 86.50 290 ALA A N 1
ATOM 2146 C CA . ALA A 1 290 ? 2.010 4.046 -18.345 1.00 86.50 290 ALA A CA 1
ATOM 2147 C C . ALA A 1 290 ? 1.220 2.918 -17.643 1.00 86.50 290 ALA A C 1
ATOM 2149 O O . ALA A 1 290 ? 1.831 2.096 -16.955 1.00 86.50 290 ALA A O 1
ATOM 2150 N N . TYR A 1 291 ? -0.108 2.888 -17.809 1.00 90.44 291 TYR A N 1
ATOM 2151 C CA . TYR A 1 291 ? -1.026 1.937 -17.184 1.00 90.44 291 TYR A CA 1
ATOM 2152 C C . TYR A 1 291 ? -1.556 0.858 -18.146 1.00 90.44 291 TYR A C 1
ATOM 2154 O O . TYR A 1 291 ? -1.683 -0.289 -17.739 1.00 90.44 291 TYR A O 1
ATOM 2162 N N . GLU A 1 292 ? -1.858 1.187 -19.406 1.00 89.50 292 GLU A N 1
ATOM 2163 C CA . GLU A 1 292 ? -2.520 0.286 -20.370 1.00 89.50 292 GLU A CA 1
ATOM 2164 C C . GLU A 1 292 ? -1.584 -0.775 -20.974 1.00 89.50 292 GLU A C 1
ATOM 2166 O O . GLU A 1 292 ? -1.302 -0.794 -22.170 1.00 89.50 292 GLU A O 1
ATOM 2171 N N . TRP A 1 293 ? -1.098 -1.684 -20.136 1.00 87.12 293 TRP A N 1
ATOM 2172 C CA . TRP A 1 293 ? -0.344 -2.867 -20.541 1.00 87.12 293 TRP A CA 1
ATOM 2173 C C . TRP A 1 293 ? -0.441 -3.945 -19.459 1.00 87.12 293 TRP A C 1
ATOM 2175 O O . TRP A 1 293 ? -0.704 -3.648 -18.295 1.00 87.12 293 TRP A O 1
ATOM 2185 N N . ASP A 1 294 ? -0.197 -5.207 -19.823 1.00 89.19 294 ASP A N 1
ATOM 2186 C CA . ASP A 1 294 ? -0.125 -6.298 -18.850 1.00 89.19 294 ASP A CA 1
ATOM 2187 C C . ASP A 1 294 ? 1.323 -6.803 -18.672 1.00 89.19 294 ASP A C 1
ATOM 2189 O O . ASP A 1 294 ? 1.832 -7.509 -19.547 1.00 89.19 294 ASP A O 1
ATOM 2193 N N . PRO A 1 295 ? 1.983 -6.551 -17.521 1.00 88.12 295 PRO A N 1
ATOM 2194 C CA . PRO A 1 295 ? 3.312 -7.091 -17.235 1.00 88.12 295 PRO A CA 1
ATOM 2195 C C . PRO A 1 295 ? 3.403 -8.621 -17.305 1.00 88.12 295 PRO A C 1
ATOM 2197 O O . PRO A 1 295 ? 4.489 -9.167 -17.479 1.00 88.12 295 PRO A O 1
ATOM 2200 N N . GLY A 1 296 ? 2.289 -9.333 -17.126 1.00 84.25 296 GLY A N 1
ATOM 2201 C CA . GLY A 1 296 ? 2.253 -10.791 -17.172 1.00 84.25 296 GLY A CA 1
ATOM 2202 C C . GLY A 1 296 ? 2.251 -11.392 -18.577 1.00 84.25 296 GLY A C 1
ATOM 2203 O O . GLY A 1 296 ? 2.515 -12.589 -18.676 1.00 84.25 296 GLY A O 1
ATOM 2204 N N . ASP A 1 297 ? 1.956 -10.597 -19.612 1.00 82.31 297 ASP A N 1
ATOM 2205 C CA . ASP A 1 297 ? 1.721 -11.082 -20.985 1.00 82.31 297 ASP A CA 1
ATOM 2206 C C . ASP A 1 297 ? 2.319 -10.174 -22.083 1.00 82.31 297 ASP A C 1
ATOM 2208 O O . ASP A 1 297 ? 2.169 -10.418 -23.275 1.00 82.31 297 ASP A O 1
ATOM 2212 N N . CYS A 1 298 ? 3.040 -9.109 -21.720 1.00 76.44 298 CYS A N 1
ATOM 2213 C CA . CYS A 1 298 ? 3.508 -8.124 -22.701 1.00 76.44 298 CYS A CA 1
ATOM 2214 C C . CYS A 1 298 ? 4.769 -8.520 -23.493 1.00 76.44 298 CYS A C 1
ATOM 2216 O O . CYS A 1 298 ? 5.134 -7.807 -24.429 1.00 76.44 298 CYS A O 1
ATOM 2218 N N . LEU A 1 299 ? 5.471 -9.605 -23.135 1.00 77.62 299 LEU A N 1
ATOM 2219 C CA . LEU A 1 299 ? 6.754 -9.976 -23.749 1.00 77.62 299 LEU A CA 1
ATOM 2220 C C . LEU A 1 299 ? 6.739 -11.379 -24.374 1.00 77.62 299 LEU A C 1
ATOM 2222 O O . LEU A 1 299 ? 6.829 -12.377 -23.652 1.00 77.62 299 LEU A O 1
ATOM 2226 N N . PRO A 1 300 ? 6.758 -11.481 -25.718 1.00 77.00 300 PRO A N 1
ATOM 2227 C CA . PRO A 1 300 ? 6.917 -12.757 -26.405 1.00 77.00 300 PRO A CA 1
ATOM 2228 C C . PRO A 1 300 ? 8.198 -13.485 -25.976 1.00 77.00 300 PRO A C 1
ATOM 2230 O O . PRO A 1 300 ? 9.291 -12.915 -25.986 1.00 77.00 300 PRO A O 1
ATOM 2233 N N . GLY A 1 301 ? 8.072 -14.765 -25.617 1.00 78.06 301 GLY A N 1
ATOM 2234 C CA . GLY A 1 301 ? 9.204 -15.613 -25.225 1.00 78.06 301 GLY A CA 1
ATOM 2235 C C . GLY A 1 301 ? 9.684 -15.448 -23.778 1.00 78.06 301 GLY A C 1
ATOM 2236 O O . GLY A 1 301 ? 10.644 -16.116 -23.392 1.00 78.06 301 GLY A O 1
ATOM 2237 N N . VAL A 1 302 ? 9.025 -14.610 -22.969 1.00 84.00 302 VAL A N 1
ATOM 2238 C CA . VAL A 1 302 ? 9.252 -14.521 -21.520 1.00 84.00 302 VAL A CA 1
ATOM 2239 C C . VAL A 1 302 ? 8.034 -15.115 -20.806 1.00 84.00 302 VAL A C 1
ATOM 2241 O O . VAL A 1 302 ? 6.970 -14.504 -20.822 1.00 84.00 302 VAL A O 1
ATOM 2244 N N . PRO A 1 303 ? 8.138 -16.298 -20.174 1.00 87.19 303 PRO A N 1
ATOM 2245 C CA . PRO A 1 303 ? 7.014 -16.858 -19.436 1.00 87.19 303 PRO A CA 1
ATOM 2246 C C . PRO A 1 303 ? 6.648 -15.952 -18.256 1.00 87.19 303 PRO A C 1
ATOM 2248 O O . PRO A 1 303 ? 7.532 -15.448 -17.561 1.00 87.19 303 PRO A O 1
ATOM 2251 N N . ARG A 1 304 ? 5.350 -15.830 -17.950 1.00 86.19 304 ARG A N 1
ATOM 2252 C CA . ARG A 1 304 ? 4.835 -15.051 -16.805 1.00 86.19 304 ARG A CA 1
ATOM 2253 C C . ARG A 1 304 ? 5.565 -15.349 -15.491 1.00 86.19 304 ARG A C 1
ATOM 2255 O O . ARG A 1 304 ? 5.792 -14.456 -14.686 1.00 86.19 304 ARG A O 1
ATOM 2262 N N . GLN A 1 305 ? 5.964 -16.604 -15.294 1.00 88.50 305 GLN A N 1
ATOM 2263 C CA . GLN A 1 305 ? 6.700 -17.081 -14.119 1.00 88.50 305 GLN A CA 1
ATOM 2264 C C . GLN A 1 305 ? 8.058 -16.388 -13.943 1.00 88.50 305 GLN A C 1
ATOM 2266 O O . GLN A 1 305 ? 8.530 -16.231 -12.821 1.00 88.50 305 GLN A O 1
ATOM 2271 N N . ALA A 1 306 ? 8.700 -15.980 -15.040 1.00 89.12 306 ALA A N 1
ATOM 2272 C CA . ALA A 1 306 ? 9.972 -15.272 -15.007 1.00 89.12 306 ALA A CA 1
ATOM 2273 C C . ALA A 1 306 ? 9.799 -13.809 -14.582 1.00 89.12 306 ALA A C 1
ATOM 2275 O O . ALA A 1 306 ? 10.726 -13.229 -14.014 1.00 89.12 306 ALA A O 1
ATOM 2276 N N . VAL A 1 307 ? 8.615 -13.223 -14.779 1.00 91.06 307 VAL A N 1
ATOM 2277 C CA . VAL A 1 307 ? 8.309 -11.855 -14.354 1.00 91.06 307 VAL A CA 1
ATOM 2278 C C . VAL A 1 307 ? 8.234 -11.816 -12.828 1.00 91.06 307 VAL A C 1
ATOM 2280 O O . VAL A 1 307 ? 7.386 -12.440 -12.194 1.00 91.06 307 VAL A O 1
ATOM 2283 N N . LEU A 1 308 ? 9.185 -11.118 -12.216 1.00 91.81 308 LEU A N 1
ATOM 2284 C CA . LEU A 1 308 ? 9.243 -10.890 -10.774 1.00 91.81 308 LEU A CA 1
ATOM 2285 C C . LEU A 1 308 ? 8.314 -9.746 -10.355 1.00 91.81 308 LEU A C 1
ATOM 2287 O O . LEU A 1 308 ? 7.783 -9.755 -9.243 1.00 91.81 308 LEU A O 1
ATOM 2291 N N . GLY A 1 309 ? 8.117 -8.781 -11.253 1.00 92.62 309 GLY A N 1
ATOM 2292 C CA . GLY A 1 309 ? 7.143 -7.713 -11.104 1.00 92.62 309 GLY A CA 1
ATOM 2293 C C . GLY A 1 309 ? 7.518 -6.461 -11.875 1.00 92.62 309 GLY A C 1
ATOM 2294 O O . GLY A 1 309 ? 8.050 -6.545 -12.982 1.00 92.62 309 GLY A O 1
ATOM 2295 N N . VAL A 1 310 ? 7.226 -5.304 -11.291 1.00 92.56 310 VAL A N 1
ATOM 2296 C CA . VAL A 1 310 ? 7.251 -4.013 -11.981 1.00 92.56 310 VAL A CA 1
ATOM 2297 C C . VAL A 1 310 ? 8.094 -2.969 -11.258 1.00 92.56 310 VAL A C 1
ATOM 2299 O O . VAL A 1 310 ? 8.372 -3.079 -10.061 1.00 92.56 310 VAL A O 1
ATOM 2302 N N . ALA A 1 311 ? 8.512 -1.944 -11.992 1.00 89.94 311 ALA A N 1
ATOM 2303 C CA . ALA A 1 311 ? 9.220 -0.791 -11.467 1.00 89.94 311 ALA A CA 1
ATOM 2304 C C . ALA A 1 311 ? 8.723 0.490 -12.133 1.00 89.94 311 ALA A C 1
ATOM 2306 O O . ALA A 1 311 ? 8.621 0.562 -13.354 1.00 89.94 311 ALA A O 1
ATOM 2307 N N . ALA A 1 312 ? 8.439 1.508 -11.327 1.00 86.69 312 ALA A N 1
ATOM 2308 C CA . ALA A 1 312 ? 8.098 2.824 -11.825 1.00 86.69 312 ALA A CA 1
ATOM 2309 C C . ALA A 1 312 ? 9.368 3.551 -12.292 1.00 86.69 312 ALA A C 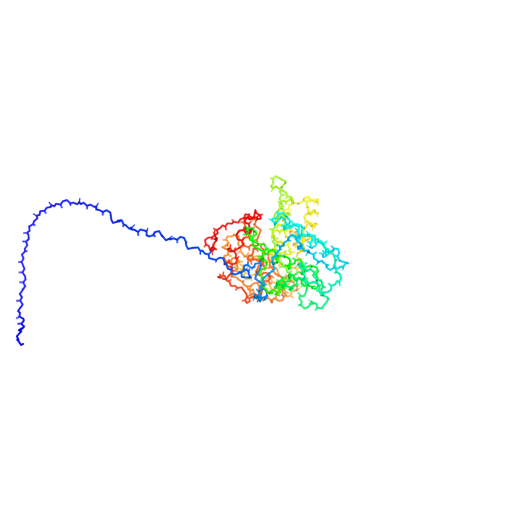1
ATOM 2311 O O . ALA A 1 312 ? 10.423 3.427 -11.644 1.00 86.69 312 ALA A O 1
ATOM 2312 N N . PRO A 1 313 ? 9.282 4.322 -13.392 1.00 73.12 313 PRO A N 1
ATOM 2313 C CA . PRO A 1 313 ? 10.385 5.153 -13.834 1.00 73.12 313 PRO A CA 1
ATOM 2314 C C . PRO A 1 313 ? 10.746 6.194 -12.757 1.00 73.12 313 PRO A C 1
ATOM 2316 O O . PRO A 1 313 ? 9.919 6.541 -11.909 1.00 73.12 313 PRO A O 1
ATOM 2319 N N . PRO A 1 314 ? 11.999 6.672 -12.748 1.00 69.44 314 PRO A N 1
ATOM 2320 C CA . PRO A 1 314 ? 12.478 7.631 -11.759 1.00 69.44 314 PRO A CA 1
ATOM 2321 C C . PRO A 1 314 ? 11.860 9.011 -11.991 1.00 69.44 314 PRO A C 1
ATOM 2323 O O . PRO A 1 314 ? 12.336 9.728 -12.856 1.00 69.44 314 PRO A O 1
ATOM 2326 N N . GLU A 1 315 ? 10.854 9.426 -11.224 1.00 66.44 315 GLU A N 1
ATOM 2327 C CA . GLU A 1 315 ? 10.388 10.820 -11.249 1.00 66.44 315 GLU A CA 1
ATOM 2328 C C . GLU A 1 315 ? 9.481 11.132 -10.046 1.00 66.44 315 GLU A C 1
ATOM 2330 O O . GLU A 1 315 ? 8.357 10.643 -9.939 1.00 66.44 315 GLU A O 1
ATOM 2335 N N . TYR A 1 316 ? 9.949 12.001 -9.142 1.00 56.69 316 TYR A N 1
ATOM 2336 C CA . TYR A 1 316 ? 9.173 12.434 -7.970 1.00 56.69 316 TYR A CA 1
ATOM 2337 C C . TYR A 1 316 ? 7.877 13.168 -8.333 1.00 56.69 316 TYR A C 1
ATOM 2339 O O . TYR A 1 316 ? 6.928 13.141 -7.558 1.00 56.69 316 TYR A O 1
ATOM 2347 N N . GLU A 1 317 ? 7.842 13.847 -9.481 1.00 62.53 317 GLU A N 1
ATOM 2348 C CA . GLU A 1 317 ? 6.740 14.741 -9.869 1.00 62.53 317 GLU A CA 1
ATOM 2349 C C . GLU A 1 317 ? 5.635 14.025 -10.663 1.00 62.53 317 GLU A C 1
ATOM 2351 O O . GLU A 1 317 ? 4.607 14.611 -10.995 1.00 62.53 317 GLU A O 1
ATOM 2356 N N . GLN A 1 318 ? 5.802 12.725 -10.915 1.00 74.56 318 GLN A N 1
ATOM 2357 C CA . GLN A 1 318 ? 4.840 11.898 -11.640 1.00 74.56 318 GLN A CA 1
ATOM 2358 C C . GLN A 1 318 ? 4.270 10.790 -10.758 1.00 74.56 318 GLN A C 1
ATOM 2360 O O . GLN A 1 318 ? 4.099 9.648 -11.185 1.00 74.56 318 GLN A O 1
ATOM 2365 N N . PHE A 1 319 ? 3.939 11.130 -9.514 1.00 86.75 319 PHE A N 1
ATOM 2366 C CA . PHE A 1 319 ? 3.425 10.166 -8.544 1.00 86.75 319 PHE A CA 1
ATOM 2367 C C . PHE A 1 319 ? 2.188 9.398 -9.047 1.00 86.75 319 PHE A C 1
ATOM 2369 O O . PHE A 1 319 ? 2.036 8.211 -8.785 1.00 86.75 319 PHE A O 1
ATOM 2376 N N . GLN A 1 320 ? 1.362 10.028 -9.883 1.00 88.50 320 GLN A N 1
ATOM 2377 C CA . GLN A 1 320 ? 0.250 9.384 -10.592 1.00 88.50 320 GLN A CA 1
ATOM 2378 C C . GLN A 1 320 ? 0.643 8.157 -11.440 1.00 88.50 320 GLN A C 1
ATOM 2380 O O . GLN A 1 320 ? -0.125 7.202 -11.523 1.00 88.50 320 GLN A O 1
ATOM 2385 N N . ARG A 1 321 ? 1.843 8.136 -12.038 1.00 88.56 321 ARG A N 1
ATOM 2386 C CA . ARG A 1 321 ? 2.350 6.966 -12.778 1.00 88.56 321 ARG A CA 1
ATOM 2387 C C . ARG A 1 321 ? 2.841 5.878 -11.829 1.00 88.56 321 ARG A C 1
ATOM 2389 O O . ARG A 1 321 ? 2.673 4.698 -12.112 1.00 88.56 321 ARG A O 1
ATOM 2396 N N . VAL A 1 322 ? 3.392 6.268 -10.678 1.00 91.25 322 VAL A N 1
ATOM 2397 C CA . VAL A 1 322 ? 3.761 5.324 -9.613 1.00 91.25 322 VAL A CA 1
ATOM 2398 C C . VAL A 1 322 ? 2.529 4.580 -9.102 1.00 91.25 322 VAL A C 1
ATOM 2400 O O . VAL A 1 322 ? 2.611 3.375 -8.896 1.00 91.25 322 VAL A O 1
ATOM 2403 N N . LEU A 1 323 ? 1.385 5.257 -8.960 1.00 94.44 323 LEU A N 1
ATOM 2404 C CA . LEU A 1 323 ? 0.112 4.619 -8.599 1.00 94.44 323 LEU A CA 1
ATOM 2405 C C . LEU A 1 323 ? -0.325 3.579 -9.639 1.00 94.44 323 LEU A C 1
ATOM 2407 O O . LEU A 1 323 ? -0.738 2.485 -9.263 1.00 94.44 323 LEU A O 1
ATOM 2411 N N . GLY A 1 324 ? -0.169 3.886 -10.929 1.00 93.94 324 GLY A N 1
ATOM 2412 C CA . GLY A 1 324 ? -0.496 2.947 -12.004 1.00 93.94 324 GLY A CA 1
ATOM 2413 C C . GLY A 1 324 ? 0.408 1.719 -11.969 1.00 93.94 324 GLY A C 1
ATOM 2414 O O . GLY A 1 324 ? -0.063 0.591 -12.028 1.00 93.94 324 GLY A O 1
ATOM 2415 N N . VAL A 1 325 ? 1.710 1.915 -11.761 1.00 92.19 325 VAL A N 1
ATOM 2416 C CA . VAL A 1 325 ? 2.657 0.802 -11.610 1.00 92.19 325 VAL A CA 1
ATOM 2417 C C . VAL A 1 325 ? 2.402 -0.002 -10.334 1.00 92.19 325 VAL A C 1
ATOM 2419 O O . VAL A 1 325 ? 2.504 -1.228 -10.350 1.00 92.19 325 VAL A O 1
ATOM 2422 N N . ALA A 1 326 ? 2.048 0.655 -9.230 1.00 95.88 326 ALA A N 1
ATOM 2423 C CA . ALA A 1 326 ? 1.648 -0.025 -8.006 1.00 95.88 326 ALA A CA 1
ATOM 2424 C C . ALA A 1 326 ? 0.452 -0.950 -8.259 1.00 95.88 326 ALA A C 1
ATOM 2426 O O . ALA A 1 326 ? 0.448 -2.087 -7.789 1.00 95.88 326 ALA A O 1
ATOM 2427 N N . GLU A 1 327 ? -0.520 -0.483 -9.043 1.00 97.62 327 GLU A N 1
ATOM 2428 C CA . GLU A 1 327 ? -1.672 -1.269 -9.456 1.00 97.62 327 GLU A CA 1
ATOM 2429 C C . GLU A 1 327 ? -1.297 -2.463 -10.329 1.00 97.62 327 GLU A C 1
ATOM 2431 O O . GLU A 1 327 ? -1.618 -3.595 -9.978 1.00 97.62 327 GLU A O 1
ATOM 2436 N N . LEU A 1 328 ? -0.525 -2.245 -11.393 1.00 95.56 328 LEU A N 1
ATOM 2437 C CA . LEU A 1 328 ? -0.031 -3.317 -12.263 1.00 95.56 328 LEU A CA 1
ATOM 2438 C C . LEU A 1 328 ? 0.751 -4.395 -11.497 1.00 95.56 328 LEU A C 1
ATOM 2440 O O . LEU A 1 328 ? 0.707 -5.580 -11.833 1.00 95.56 328 LEU A O 1
ATOM 2444 N N . GLY A 1 329 ? 1.474 -3.979 -10.456 1.00 96.00 329 GLY A N 1
ATOM 2445 C CA . GLY A 1 329 ? 2.250 -4.850 -9.583 1.00 96.00 329 GLY A CA 1
ATOM 2446 C C . GLY A 1 329 ? 1.422 -5.646 -8.571 1.00 96.00 329 GLY A C 1
ATOM 2447 O O . GLY A 1 329 ? 1.884 -6.677 -8.081 1.00 96.00 329 GLY A O 1
ATOM 2448 N N . TRP A 1 330 ? 0.228 -5.167 -8.226 1.00 98.19 330 TRP A N 1
ATOM 2449 C CA . TRP A 1 330 ? -0.554 -5.672 -7.100 1.00 98.19 330 TRP A CA 1
ATOM 2450 C C . TRP A 1 330 ? -1.884 -6.293 -7.526 1.00 98.19 330 TRP A C 1
ATOM 2452 O O . TRP A 1 330 ? -2.182 -7.407 -7.109 1.00 98.19 330 TRP A O 1
ATOM 2462 N N . SER A 1 331 ? -2.671 -5.598 -8.340 1.00 98.06 331 SER A N 1
ATOM 2463 C CA . SER A 1 331 ? -4.028 -5.993 -8.714 1.00 98.06 331 SER A CA 1
ATOM 2464 C C . SER A 1 331 ? -4.039 -7.185 -9.672 1.00 98.06 331 SER A C 1
ATOM 2466 O O . SER A 1 331 ? -3.124 -7.332 -10.489 1.00 98.06 331 SER A O 1
ATOM 2468 N N . PRO A 1 332 ? -5.066 -8.054 -9.613 1.00 96.31 332 PRO A N 1
ATOM 2469 C CA . PRO A 1 332 ? -5.217 -9.130 -10.585 1.00 96.31 332 PRO A CA 1
ATOM 2470 C C . PRO A 1 332 ? -5.447 -8.557 -11.987 1.00 96.31 332 PRO A C 1
ATOM 2472 O O . PRO A 1 332 ? -6.057 -7.503 -12.137 1.00 96.31 332 PRO A O 1
ATOM 2475 N N . ALA A 1 333 ? -5.015 -9.286 -13.021 1.00 93.94 333 ALA A N 1
ATOM 2476 C CA . ALA A 1 333 ? -5.144 -8.849 -14.416 1.00 93.94 333 ALA A CA 1
ATOM 2477 C C . ALA A 1 333 ? -6.587 -8.467 -14.792 1.00 93.94 333 ALA A C 1
ATOM 2479 O O . ALA A 1 333 ? -6.808 -7.460 -15.446 1.00 93.94 333 ALA A O 1
ATOM 2480 N N . ALA A 1 334 ? -7.571 -9.231 -14.305 1.00 93.75 334 ALA A N 1
ATOM 2481 C CA . ALA A 1 334 ? -8.990 -8.997 -14.574 1.00 93.75 334 ALA A CA 1
ATOM 2482 C C . ALA A 1 334 ? -9.548 -7.694 -13.965 1.00 93.75 334 ALA A C 1
ATOM 2484 O O . ALA A 1 334 ? -10.632 -7.271 -14.347 1.00 93.75 334 ALA A O 1
ATOM 2485 N N . ALA A 1 335 ? -8.839 -7.071 -13.017 1.00 93.12 335 ALA A N 1
ATOM 2486 C CA . ALA A 1 335 ? -9.220 -5.780 -12.444 1.00 93.12 335 ALA A CA 1
ATOM 2487 C C . ALA A 1 335 ? -8.570 -4.588 -13.170 1.00 93.12 335 ALA A C 1
ATOM 2489 O O . ALA A 1 335 ? -8.870 -3.439 -12.839 1.00 93.12 335 ALA A O 1
ATOM 2490 N N . LEU A 1 336 ? -7.664 -4.842 -14.124 1.00 94.31 336 LEU A N 1
ATOM 2491 C CA . LEU A 1 336 ? -6.964 -3.796 -14.857 1.00 94.31 336 LEU A CA 1
ATOM 2492 C C . LEU A 1 336 ? -7.861 -3.241 -15.964 1.00 94.31 336 LEU A C 1
ATOM 2494 O O . LEU A 1 336 ? -7.954 -3.803 -17.050 1.00 94.31 336 LEU A O 1
ATOM 2498 N N . ASP A 1 337 ? -8.499 -2.114 -15.676 1.00 95.56 337 ASP A N 1
ATOM 2499 C CA . ASP A 1 337 ? -9.320 -1.371 -16.630 1.00 95.56 337 ASP A CA 1
ATOM 2500 C C . ASP A 1 337 ? -9.011 0.125 -16.522 1.00 95.56 337 ASP A C 1
ATOM 2502 O O . ASP A 1 337 ? -8.961 0.669 -15.415 1.00 95.56 337 ASP A O 1
ATOM 2506 N N . TRP A 1 338 ? -8.741 0.784 -17.651 1.00 95.62 338 TRP A N 1
ATOM 2507 C CA . TRP A 1 338 ? -8.326 2.190 -17.659 1.00 95.62 338 TRP A CA 1
ATOM 2508 C C . TRP A 1 338 ? -9.444 3.124 -17.191 1.00 95.62 338 TRP A C 1
ATOM 2510 O O . TRP A 1 338 ? -9.183 4.041 -16.408 1.00 95.62 338 TRP A O 1
ATOM 2520 N N . ASP A 1 339 ? -10.680 2.890 -17.630 1.00 95.50 339 ASP A N 1
ATOM 2521 C CA . ASP A 1 339 ? -11.804 3.771 -17.317 1.00 95.50 339 ASP A CA 1
ATOM 2522 C C . ASP A 1 339 ? -12.199 3.674 -15.836 1.00 95.50 339 ASP A C 1
ATOM 2524 O O . ASP A 1 339 ? -12.436 4.692 -15.185 1.00 95.50 339 ASP A O 1
ATOM 2528 N N . ALA A 1 340 ? -12.146 2.484 -15.240 1.00 94.94 340 ALA A N 1
ATOM 2529 C CA . ALA A 1 340 ? -12.292 2.311 -13.799 1.00 94.94 340 ALA A CA 1
ATOM 2530 C C . ALA A 1 340 ? -11.083 2.860 -13.018 1.00 94.94 340 ALA A C 1
ATOM 2532 O O . ALA A 1 340 ? -11.239 3.430 -11.931 1.00 94.94 340 ALA A O 1
ATOM 2533 N N . TYR A 1 341 ? -9.864 2.688 -13.537 1.00 97.06 341 TYR A N 1
ATOM 2534 C CA . TYR A 1 341 ? -8.647 3.169 -12.882 1.00 97.06 341 TYR A CA 1
ATOM 2535 C C . TYR A 1 341 ? -8.574 4.695 -12.827 1.00 97.06 341 TYR A C 1
ATOM 2537 O O . TYR A 1 341 ? -8.271 5.239 -11.767 1.00 97.06 341 TYR A O 1
ATOM 2545 N N . ARG A 1 342 ? -8.886 5.413 -13.914 1.00 96.19 342 ARG A N 1
ATOM 2546 C CA . ARG A 1 342 ? -8.824 6.887 -13.926 1.00 96.19 342 ARG A CA 1
ATOM 2547 C C . ARG A 1 342 ? -9.773 7.516 -12.903 1.00 96.19 342 ARG A C 1
ATOM 2549 O O . ARG A 1 342 ? -9.422 8.535 -12.316 1.00 96.19 342 ARG A O 1
ATOM 2556 N N . GLU A 1 343 ? -10.921 6.896 -12.621 1.00 95.56 343 GLU A N 1
ATOM 2557 C CA . GLU A 1 343 ? -11.822 7.344 -11.549 1.00 95.56 343 GLU A CA 1
ATOM 2558 C C . GLU A 1 343 ? -11.226 7.099 -10.159 1.00 95.56 343 GLU A C 1
ATOM 2560 O O . GLU A 1 343 ? -11.255 7.980 -9.294 1.00 95.56 343 GLU A O 1
ATOM 2565 N N . ARG A 1 344 ? -10.620 5.924 -9.946 1.00 95.69 344 ARG A N 1
ATOM 2566 C CA . ARG A 1 344 ? -9.904 5.596 -8.703 1.00 95.69 344 ARG A CA 1
ATOM 2567 C C . ARG A 1 344 ? -8.731 6.529 -8.461 1.00 95.69 344 ARG A C 1
ATOM 2569 O O . ARG A 1 344 ? -8.572 7.033 -7.352 1.00 95.69 344 ARG A O 1
ATOM 2576 N N . LEU A 1 345 ? -7.951 6.802 -9.500 1.00 95.88 345 LEU A N 1
ATOM 2577 C CA . LEU A 1 345 ? -6.837 7.734 -9.470 1.00 95.88 345 LEU A CA 1
ATOM 2578 C C . LEU A 1 345 ? -7.313 9.159 -9.162 1.00 95.88 345 LEU A C 1
ATOM 2580 O O . LEU A 1 345 ? -6.746 9.798 -8.277 1.00 95.88 345 LEU A O 1
ATOM 2584 N N . ALA A 1 346 ? -8.384 9.632 -9.806 1.00 95.44 346 ALA A N 1
ATOM 2585 C CA . ALA A 1 346 ? -8.979 10.933 -9.498 1.00 95.44 346 ALA A CA 1
ATOM 2586 C C . ALA A 1 346 ? -9.396 11.032 -8.020 1.00 95.44 346 ALA A C 1
ATOM 2588 O O . ALA A 1 346 ? -9.105 12.028 -7.353 1.00 95.44 346 ALA A O 1
ATOM 2589 N N . ALA A 1 347 ? -9.987 9.966 -7.469 1.00 94.19 347 ALA A N 1
ATOM 2590 C CA . ALA A 1 347 ? -10.373 9.893 -6.061 1.00 94.19 347 ALA A CA 1
ATOM 2591 C C . ALA A 1 347 ? -9.181 9.911 -5.080 1.00 94.19 347 ALA A C 1
ATOM 2593 O O . ALA A 1 347 ? -9.371 10.179 -3.891 1.00 94.19 347 ALA A O 1
ATOM 2594 N N . GLN A 1 348 ? -7.952 9.659 -5.548 1.00 94.94 348 GLN A N 1
ATOM 2595 C CA . GLN A 1 348 ? -6.740 9.828 -4.742 1.00 94.94 348 GLN A CA 1
ATOM 2596 C C . GLN A 1 348 ? -6.293 11.291 -4.642 1.00 94.94 348 GLN A C 1
ATOM 2598 O O . GLN A 1 348 ? -5.590 11.616 -3.690 1.00 94.94 348 GLN A O 1
ATOM 2603 N N . GLY A 1 349 ? -6.720 12.180 -5.548 1.00 94.00 349 GLY A N 1
ATOM 2604 C CA . GLY A 1 349 ? -6.290 13.586 -5.608 1.00 94.00 349 GLY A CA 1
ATOM 2605 C C . GLY A 1 349 ? -6.323 14.314 -4.255 1.00 94.00 349 GLY A C 1
ATOM 2606 O O . GLY A 1 349 ? -5.264 14.713 -3.772 1.00 94.00 349 GLY A O 1
ATOM 2607 N N . PRO A 1 350 ? -7.476 14.382 -3.556 1.00 92.31 350 PRO A N 1
ATOM 2608 C CA . PRO A 1 350 ? -7.558 15.022 -2.240 1.00 92.31 350 PRO A CA 1
ATOM 2609 C C . PRO A 1 350 ? -6.600 14.418 -1.205 1.00 92.31 350 PRO A C 1
ATOM 2611 O O . PRO A 1 350 ? -6.063 15.124 -0.352 1.00 92.31 350 PRO A O 1
ATOM 2614 N N . ARG A 1 351 ? -6.359 13.101 -1.271 1.00 91.88 351 ARG A N 1
ATOM 2615 C CA . ARG A 1 351 ? -5.417 12.413 -0.378 1.00 91.88 351 ARG A CA 1
ATOM 2616 C C . ARG A 1 351 ? -3.978 12.806 -0.682 1.00 91.88 351 ARG A C 1
ATOM 2618 O O . ARG A 1 351 ? -3.212 13.049 0.245 1.00 91.88 351 ARG A O 1
ATOM 2625 N N . LEU A 1 352 ? -3.615 12.841 -1.961 1.00 92.81 352 LEU A N 1
ATOM 2626 C CA . LEU A 1 352 ? -2.294 13.264 -2.420 1.00 92.81 352 LEU A CA 1
ATOM 2627 C C . LEU A 1 352 ? -2.027 14.718 -2.009 1.00 92.81 352 LEU A C 1
ATOM 2629 O O . LEU A 1 352 ? -0.969 14.994 -1.441 1.00 92.81 352 LEU A O 1
ATOM 2633 N N . ASP A 1 353 ? -3.018 15.597 -2.176 1.00 92.25 353 ASP A N 1
ATOM 2634 C CA . ASP A 1 353 ? -2.965 17.001 -1.755 1.00 92.25 353 ASP A CA 1
ATOM 2635 C C . ASP A 1 353 ? -2.746 17.113 -0.233 1.00 92.25 353 ASP A C 1
ATOM 2637 O O . ASP A 1 353 ? -1.814 17.780 0.218 1.00 92.25 353 ASP A O 1
ATOM 2641 N N . ALA A 1 354 ? -3.524 16.380 0.575 1.00 89.50 354 ALA A N 1
ATOM 2642 C CA . ALA A 1 354 ? -3.381 16.359 2.035 1.00 89.50 354 ALA A CA 1
ATOM 2643 C C . ALA A 1 354 ? -2.032 15.786 2.521 1.00 89.50 354 ALA A C 1
ATOM 2645 O O . ALA A 1 354 ? -1.584 16.096 3.626 1.00 89.50 354 ALA A O 1
ATOM 2646 N N . MET A 1 355 ? -1.375 14.949 1.711 1.00 88.75 355 MET A N 1
ATOM 2647 C CA . MET A 1 355 ? -0.033 14.417 1.978 1.00 88.75 355 MET A CA 1
ATOM 2648 C C . MET A 1 355 ? 1.097 15.309 1.437 1.00 88.75 355 MET A C 1
ATOM 2650 O O . MET A 1 355 ? 2.267 14.954 1.598 1.00 88.75 355 MET A O 1
ATOM 2654 N N . GLY A 1 356 ? 0.778 16.432 0.782 1.00 88.62 356 GLY A N 1
ATOM 2655 C CA . GLY A 1 356 ? 1.766 17.304 0.141 1.00 88.62 356 GLY A CA 1
ATOM 2656 C C . GLY A 1 356 ? 2.500 16.636 -1.028 1.00 88.62 356 GLY A C 1
ATOM 2657 O O . GLY A 1 356 ? 3.639 16.995 -1.334 1.00 88.62 356 GLY A O 1
ATOM 2658 N N . VAL A 1 357 ? 1.889 15.630 -1.660 1.00 89.31 357 VAL A N 1
ATOM 2659 C CA . VAL A 1 357 ? 2.446 14.972 -2.845 1.00 89.31 357 VAL A CA 1
ATOM 2660 C C . VAL A 1 357 ? 2.280 15.903 -4.038 1.00 89.31 357 VAL A C 1
ATOM 2662 O O . VAL A 1 357 ? 1.171 16.322 -4.354 1.00 89.31 357 VAL A O 1
ATOM 2665 N N . ARG A 1 358 ? 3.373 16.183 -4.750 1.00 85.12 358 ARG A N 1
ATOM 2666 C CA . ARG A 1 358 ? 3.315 16.908 -6.024 1.00 85.12 358 ARG A CA 1
ATOM 2667 C C . ARG A 1 358 ? 3.008 15.934 -7.163 1.00 85.12 358 ARG A C 1
ATOM 2669 O O . ARG A 1 358 ? 3.692 14.923 -7.311 1.00 85.12 358 ARG A O 1
ATOM 2676 N N . TYR A 1 359 ? 1.992 16.244 -7.961 1.00 87.50 359 TYR A N 1
ATOM 2677 C CA . TYR A 1 359 ? 1.611 15.507 -9.168 1.00 87.50 359 TYR A CA 1
ATOM 2678 C C . TYR A 1 359 ? 0.955 16.459 -10.177 1.00 87.50 359 TYR A C 1
ATOM 2680 O O . TYR A 1 359 ? 0.397 17.490 -9.802 1.00 87.50 359 TYR A O 1
ATOM 2688 N N . SER A 1 360 ? 1.023 16.128 -11.467 1.00 86.62 360 SER A N 1
ATOM 2689 C CA . SER A 1 360 ? 0.385 16.921 -12.526 1.00 86.62 360 SER A CA 1
ATOM 2690 C C . SER A 1 360 ? -1.070 16.500 -12.725 1.00 86.62 360 SER A C 1
ATOM 2692 O O . SER A 1 360 ? -1.335 15.328 -12.983 1.00 86.62 360 SER A O 1
ATOM 2694 N N . ARG A 1 361 ? -2.012 17.446 -12.701 1.00 89.50 361 ARG A N 1
ATOM 2695 C CA . ARG A 1 361 ? -3.423 17.181 -13.022 1.00 89.50 361 ARG A CA 1
ATOM 2696 C C . ARG A 1 361 ? -3.627 17.069 -14.539 1.00 89.50 361 ARG A C 1
ATOM 2698 O O . ARG A 1 361 ? -3.981 18.036 -15.201 1.00 89.50 361 ARG A O 1
ATOM 2705 N N . THR A 1 362 ? -3.334 15.893 -15.094 1.00 89.94 362 THR A N 1
ATOM 2706 C CA . THR A 1 362 ? -3.511 15.597 -16.530 1.00 89.94 362 THR A CA 1
ATOM 2707 C C . THR A 1 362 ? -4.992 15.620 -16.943 1.00 89.94 362 THR A C 1
ATOM 2709 O O . THR A 1 362 ? -5.819 15.155 -16.156 1.00 89.94 362 THR A O 1
ATOM 2712 N N . PRO A 1 363 ? -5.348 16.071 -18.166 1.00 91.88 363 PRO A N 1
ATOM 2713 C CA . PRO A 1 363 ? -6.723 16.008 -18.680 1.00 91.88 363 PRO A CA 1
ATOM 2714 C C . PRO A 1 363 ? -7.246 14.574 -18.878 1.00 91.88 363 PRO A C 1
ATOM 2716 O O . PRO A 1 363 ? -8.452 14.361 -18.979 1.00 91.88 363 PRO A O 1
ATOM 2719 N N . GLU A 1 364 ? -6.360 13.573 -18.912 1.00 92.44 364 GLU A N 1
ATOM 2720 C CA . GLU A 1 364 ? -6.743 12.156 -19.000 1.00 92.44 364 GLU A CA 1
ATOM 2721 C C . GLU A 1 364 ? -7.486 11.665 -17.749 1.00 92.44 364 GLU A C 1
ATOM 2723 O O . GLU A 1 364 ? -8.230 10.687 -17.802 1.00 92.44 364 GLU A O 1
ATOM 2728 N N . VAL A 1 365 ? -7.304 12.335 -16.611 1.00 93.75 365 VAL A N 1
ATOM 2729 C CA . VAL A 1 365 ? -7.857 11.929 -15.320 1.00 93.75 365 VAL A CA 1
ATOM 2730 C C . VAL A 1 365 ? -8.863 12.987 -14.868 1.00 93.75 365 VAL A C 1
ATOM 2732 O O . VAL A 1 365 ? -8.550 14.177 -14.880 1.00 93.75 365 VAL A O 1
ATOM 2735 N N . PRO A 1 366 ? -10.080 12.590 -14.480 1.00 94.31 366 PRO A N 1
ATOM 2736 C CA . PRO A 1 366 ? -11.141 13.542 -14.194 1.00 94.31 366 PRO A CA 1
ATOM 2737 C C . PRO A 1 366 ? -11.093 14.011 -12.727 1.00 94.31 366 PRO A C 1
ATOM 2739 O O . PRO A 1 366 ? -11.943 13.646 -11.911 1.00 94.31 366 PRO A O 1
ATOM 2742 N N . TRP A 1 367 ? -10.054 14.788 -12.400 1.00 91.69 367 TRP A N 1
ATOM 2743 C CA . TRP A 1 367 ? -9.787 15.330 -11.060 1.00 91.69 367 TRP A CA 1
ATOM 2744 C C . TRP A 1 367 ? -10.965 16.159 -10.503 1.00 91.69 367 TRP A C 1
ATOM 2746 O O . TRP A 1 367 ? -11.668 16.797 -11.290 1.00 91.69 367 TRP A O 1
ATOM 2756 N N . PRO A 1 368 ? -11.185 16.144 -9.173 1.00 84.12 368 PRO A N 1
ATOM 2757 C CA . PRO A 1 368 ? -12.241 16.917 -8.514 1.00 84.12 368 PRO A CA 1
ATOM 2758 C C . PRO A 1 368 ? -11.965 18.424 -8.434 1.00 84.12 368 PRO A C 1
ATOM 2760 O O . PRO A 1 368 ? -10.780 18.833 -8.519 1.00 84.12 368 PRO A O 1
#

Mean predicted aligned error: 9.55 Å

pLDDT: mean 84.0, std 18.57, range [27.0, 98.88]

Sequence (368 aa):
MKLPVAFGALGGLLLCAAVAASSAPAGHLLGSAAPVRRTAPAPYQRIVPAPAAVAPGGPGYTLGPRTVIRTTAGSGEVRAIGEQLAAAWRRTARLPLPVQETAAEAVTDGIRLRLDPYAGSFGEEGYRLQSDEDGVIVTAFRPAGLFRGTQTLRQLLPVGGAPWTVAGGAVTDTPRFAHRAATVEAVRPEGGGVARLKAYVDQLALYKINVLRTRGAWTADAYRELVRHARGRYMEVVPEPRRAEGSAVVMYARHEGASPAERAKLAQAVRAGARVILSPADRALSVRRAYEWDPGDCLPGVPRQAVLGVAAPPEYEQFQRVLGVAELGWSPAAALDWDAYRERLAAQGPRLDAMGVRYSRTPEVPWP

Solvent-accessible surface area (backbone atoms only — not comparable to full-atom values): 20779 Å² total; per-residue (Å²): 135,88,86,84,90,85,88,86,82,86,88,86,84,89,82,92,81,91,79,82,91,76,90,74,79,82,78,76,78,74,73,78,74,71,80,78,79,77,76,78,67,59,60,82,61,37,44,62,36,50,64,62,37,78,46,79,45,79,55,36,21,68,64,49,78,82,33,38,34,36,17,38,51,98,36,69,68,42,42,50,48,43,47,53,55,30,59,68,36,33,75,76,70,72,35,73,40,52,70,41,69,41,83,69,82,88,67,51,66,31,35,31,44,38,71,34,85,83,37,52,89,39,39,64,56,2,26,36,38,40,25,28,71,61,17,30,41,29,38,9,37,30,64,53,1,38,52,47,39,52,27,55,52,62,57,37,36,65,82,88,56,82,78,48,38,34,66,16,22,37,37,41,35,45,62,63,30,90,34,25,31,41,36,44,69,57,57,53,69,94,74,50,21,60,66,49,51,51,53,48,49,57,56,40,35,51,36,63,34,33,31,40,34,37,33,77,79,72,56,72,65,55,49,52,53,49,42,56,57,29,49,79,52,61,22,48,69,44,66,56,80,77,72,52,93,86,46,61,60,43,81,48,49,41,77,90,74,54,51,73,67,57,51,51,52,49,35,50,42,39,74,73,63,22,27,32,32,43,24,65,47,64,93,81,52,52,66,62,67,52,42,76,69,50,87,64,74,70,49,92,78,53,59,48,85,38,45,40,25,28,34,26,69,72,50,80,59,45,45,69,43,42,52,36,34,28,20,70,13,26,21,46,75,93,72,71,43,70,76,65,43,31,54,17,54,23,63,38,45,68,50,36,55,76,68,70,54,56,58,73,91,49,89,89,35,75,60,128

Radius of gyration: 28.55 Å; Cα contacts (8 Å, |Δi|>4): 657; chains: 1; bounding box: 93×72×90 Å

Foldseek 3Di:
DDDDDDDDDDDDDDDDDDDDDDDDDPPPPPPPPDPPPDDADQLLLQDFLNFQDWWFDAAFEFDDQPAEEEEAPPDPLRLLLQVVLQVVCCVPAVHNHHYYYDNDPPQAAHEYQDADCVQCVQPAQWWKWFGYHRYIYIYHNYSNNSLLVSLSQVSQFDLDYDRRIRGGTMTTHHWPFQAQEEEEEQDDVVRVGLVVVLLVLVVLLSLVHAEYEYEDDDDPVSVVVSQVSNVSSNHHYHYPPPDDPLPLEEEDAPLPNDDPVRLVVVLVSVVVNRAYAYAHHDPPDDLLSLQPDALQPSHPNHHSVSHNAYYYYYDQQAVSSSSSRSNSRTYDPVPRDLVSVLSSSLSCVSVCVVSVRHYDPDPSHPHD

Secondary structure (DSSP, 8-state):
-------------------------------------PPPPPGGGG-SSPPSEEEE-SPPEEP-TT--EEEETT-HHHHHHHHHHHHHHHHHH-----EEEE--SS--SEEEEEE-TTGGGGTTT-EEEEE-SSEEEEEESSHHHHHHHHHHHHHHS-SSSS--EEPSEEEEE--S-SEEEEEEEPPPGGGTHHHHHHHHHHHHHHTT--EEEEES---HHHHHHHHHHHHTTT-EEEETT---TT-SEEEE--TTT--HHHHHHHHHHHHTT-EEEE--S-TT--HHHHHSS-TTTSSTT--GGGEEEEEE-S-TTBHHHHHHHHHHHHS-GGG--HHHHHHHHHHHHHHHHHTT--B---TTS---